Protein AF-A0AAJ2S0R1-F1 (afdb_monomer)

Secondary structure (DSSP, 8-state):
--TTS---S-HHHHHHHHHHHHHHHTT-HHHHHHHHHHHHHHHH-TT---HHHHHHHHHHHHHHHHHHHHHHHHHHHHHHHHT-SS--HHHHHHHHHHHHHHHHTT--HHHHHHHHHHHHHHHHHHHHHHHHHHHHHHHHHHHTTHHHHHHHHHHHHHHHHHHHHHHTTHHHHHHHHHHHHHHTSTTSSTTS-HHHHHHHHHHHHHHHHHHH-HHHHHHHHHHHHHHHHHHHHHHHHHT--HHHHHHHHHHHS---TTTHHHHTTTT--HHHHHHHHHHHHHHHGGGSPTT-EEEEE-HHHHHHHH-PPP--TT-EEEEE-----STT---EEEEEE-SS--HHHHHHHHHHHHHHH-HHHHHHHHHHHHHHHTTPPEEEHHHHH--TTS-TT-EEE-SS-SSGGGGBPPPPBTTB---HHHHHHHHHHTSHHHHHHHHHH-HHHHHHHHHHHT-----

Foldseek 3Di:
DLQPPLPDDDPPVLVVLLVVLVVCCVVPVVVSVVSNVLSSVCSSPVPPPDSVVSVVVVVVVVLVVQLVVLLVVLVVLLVVVLPDQADDPVSLVVSVVSLVVSVVSVHDQVSCLVSNLSSLLRLLVNLCVVQLVVLLVVLCVLCPPCLVLLVVLVVLQVVLLQVCQVVLVHPVSLLVVLVVVCVVVPDPDVPDDPVVVVVSSVVVSLVSSCVPPPSNVVSVVSLLVSLVVLLVLLLVLLVDDLVRLLVLLPVQAPPPPQAVVACVQQVHDPVRVSNLSSSLCSRAVQLADDQEHEYEHAQVVCCVVQVDHDPDPPFWDKDFRDPDQHQQPGNYIYTHHDHHDDSLNVQLSVLLVSLRNRSNLVSNLVSLLCVQQPPFDKDQLCVQVVDPVGDRPFIFTDGLALHSQQRTDDDADSSRDRGSLSSNLSSLSSHSNSSSSCSNSPVSSSSSNSSSSNDGDDD

Solvent-accessible surface area (backbone atoms only — not comparable to full-atom values): 24324 Å² total; per-residue (Å²): 132,85,79,84,76,66,87,80,68,69,70,66,63,56,51,53,36,50,51,52,16,58,68,33,36,84,81,36,55,65,59,15,52,50,41,48,51,50,48,56,49,43,61,70,41,73,87,61,82,49,68,68,56,54,51,51,50,50,52,48,52,51,45,52,51,50,14,54,47,35,44,50,55,32,49,54,56,46,53,65,53,70,77,43,95,70,82,51,75,68,57,51,51,50,49,52,51,37,52,53,52,18,41,77,45,69,32,61,46,75,78,46,42,66,57,51,52,48,53,40,40,52,51,9,47,49,54,38,57,69,34,30,53,60,24,37,56,50,43,48,66,68,30,49,91,46,36,64,52,52,58,46,34,57,55,42,48,51,51,36,39,48,49,47,23,50,75,37,67,28,71,67,34,32,50,49,52,52,53,56,70,46,57,87,54,79,88,64,65,92,81,51,57,66,69,57,51,53,51,52,51,54,47,50,43,50,53,53,19,47,78,71,28,68,69,41,36,56,40,53,55,52,36,35,53,43,4,45,52,50,43,50,49,33,22,55,41,24,67,40,49,73,68,50,4,42,53,47,31,62,70,34,38,57,80,50,86,61,43,71,62,38,31,76,61,21,85,38,55,70,68,54,50,52,51,54,42,20,54,48,27,13,29,46,53,33,31,51,34,87,78,50,36,47,42,57,29,27,58,68,51,47,27,67,75,69,71,50,84,82,87,69,93,72,41,64,47,76,46,68,56,73,92,66,84,46,88,74,67,40,51,36,30,37,40,28,51,40,58,77,60,53,66,38,57,56,33,24,52,46,25,45,46,39,36,57,48,20,56,65,52,26,21,27,51,52,39,50,50,51,64,69,48,58,98,60,71,72,40,40,41,28,72,78,69,66,44,78,86,51,53,86,86,43,32,14,32,80,68,77,51,78,43,58,63,44,38,38,66,70,79,62,56,84,80,45,69,71,55,35,47,53,11,56,50,40,24,24,57,56,41,30,59,46,26,27,49,34,45,54,58,21,41,70,58,44,9,45,48,43,31,43,25,50,41,64,50,77,132

Organism: NCBI:txid272774

Radius of gyration: 30.34 Å; Cα contacts (8 Å, |Δi|>4): 624; chains: 1; bounding box: 80×46×96 Å

pLDDT: mean 77.36, std 13.76, range [29.64, 96.19]

Sequence (459 aa):
MIFERAAGLSNAEGLAAEKRANETAHRNPARARLIRGIANIRAALPDIDSSDYLFTELERIHHMRNSAQAYRDTTGSLEALKGKETISEAELRTGLQDIFRATAMGVDPRQLEKDALTIKSLAGKQMLVERLGKSRETVDALVGDNAERITTLSNQVSRAIDGVKQRYGGNSGASKAFFASLEDAPGTVSRRPQQTINAMYSQWLRDQAYETSTEYRESIEAAERIGLAVIEQAKTASGYSKRDGAILAAKHVGSGKGLRGVTSRANWSAGQYDADMVELMQVVGKTLPKGARIEIGSKADVEKATGYRYSTGRGRSFQTEGREPGIGSVKKTYICLSGSVDKRVLFHEMGHAIESVNPAVNSMVSVWLKARIEGKQPDSLRRLTGIRTYKNREIAVKDGFIDAYVGKVYEPIQGIQCNEVLAMGLERLANPMAAAQLAAQDPDHLALILAALKVEYQP

Nearest PDB structures (foldseek):
  6xns-assembly1_B  TM=2.978E-01  e=9.296E+00  synthetic construct

Mean predicted aligned error: 12.2 Å

Structure (mmCIF, N/CA/C/O backbone):
data_AF-A0AAJ2S0R1-F1
#
_entry.id   AF-A0AAJ2S0R1-F1
#
loop_
_atom_site.group_PDB
_atom_site.id
_atom_site.type_symbol
_atom_site.label_atom_id
_atom_site.label_alt_id
_atom_site.label_comp_id
_atom_site.label_asym_id
_atom_site.label_entity_id
_atom_site.label_seq_id
_atom_site.pdbx_PDB_ins_code
_atom_site.Cartn_x
_atom_site.Cartn_y
_atom_site.Cartn_z
_atom_site.occupancy
_atom_site.B_iso_or_equiv
_atom_site.auth_seq_id
_atom_site.auth_comp_id
_atom_site.auth_asym_id
_atom_site.auth_atom_id
_atom_site.pdbx_PDB_model_num
ATOM 1 N N . MET A 1 1 ? -39.682 -14.416 45.627 1.00 38.22 1 MET A N 1
ATOM 2 C CA . MET A 1 1 ? -39.651 -15.517 46.616 1.00 38.22 1 MET A CA 1
ATOM 3 C C . MET A 1 1 ? -38.502 -15.447 47.631 1.00 38.22 1 MET A C 1
ATOM 5 O O . MET A 1 1 ? -38.643 -16.068 48.667 1.00 38.22 1 MET A O 1
ATOM 9 N N . ILE A 1 2 ? -37.416 -14.679 47.424 1.00 29.64 2 ILE A N 1
ATOM 10 C CA . ILE A 1 2 ? -36.327 -14.529 48.429 1.00 29.64 2 ILE A CA 1
ATOM 11 C C . ILE A 1 2 ? -36.625 -13.442 49.498 1.00 29.64 2 ILE A C 1
ATOM 13 O O . ILE A 1 2 ? -35.947 -13.366 50.514 1.00 29.64 2 ILE A O 1
ATOM 17 N N . PHE A 1 3 ? -37.680 -12.635 49.338 1.00 38.41 3 PHE A N 1
ATOM 18 C CA . PHE A 1 3 ? -37.937 -11.465 50.196 1.00 38.41 3 PHE A CA 1
ATOM 19 C C . PHE A 1 3 ? -38.797 -11.709 51.453 1.00 38.41 3 PHE A C 1
ATOM 21 O O . PHE A 1 3 ? -38.869 -10.825 52.296 1.00 38.41 3 PHE A O 1
ATOM 28 N N . GLU A 1 4 ? -39.413 -12.882 51.634 1.00 41.12 4 GLU A N 1
ATOM 29 C CA . GLU A 1 4 ? -40.365 -13.113 52.745 1.00 41.12 4 GLU A CA 1
ATOM 30 C C . GLU A 1 4 ? -39.762 -13.793 53.988 1.00 41.12 4 GLU A C 1
ATOM 32 O O . GLU A 1 4 ? -40.475 -14.068 54.947 1.00 41.12 4 GLU A O 1
ATOM 37 N N . ARG A 1 5 ? -38.444 -14.040 54.024 1.00 40.00 5 ARG A N 1
ATOM 38 C CA . ARG A 1 5 ? -37.781 -14.731 55.152 1.00 40.00 5 ARG A CA 1
ATOM 39 C C . ARG A 1 5 ? -36.773 -13.899 55.955 1.00 40.00 5 ARG A C 1
ATOM 41 O O . ARG A 1 5 ? -36.044 -14.463 56.759 1.00 40.00 5 ARG A O 1
ATOM 48 N N . ALA A 1 6 ? -36.767 -12.574 55.810 1.00 43.03 6 ALA A N 1
ATOM 49 C CA . ALA A 1 6 ? -35.864 -11.675 56.546 1.00 43.03 6 ALA A CA 1
ATOM 50 C C . ALA A 1 6 ? -36.512 -11.035 57.798 1.00 43.03 6 ALA A C 1
ATOM 52 O O . ALA A 1 6 ? -36.270 -9.870 58.098 1.00 43.03 6 ALA A O 1
ATOM 53 N N . ALA A 1 7 ? -37.368 -11.764 58.524 1.00 42.94 7 ALA A N 1
ATOM 54 C CA . ALA A 1 7 ? -38.154 -11.220 59.642 1.00 42.94 7 ALA A CA 1
ATOM 55 C C . ALA A 1 7 ? -37.506 -11.390 61.035 1.00 42.94 7 ALA A C 1
ATOM 57 O O . ALA A 1 7 ? -38.207 -11.385 62.043 1.00 42.94 7 ALA A O 1
ATOM 58 N N . GLY A 1 8 ? -36.183 -11.546 61.130 1.00 51.59 8 GLY A N 1
ATOM 59 C CA . GLY A 1 8 ? -35.556 -11.798 62.429 1.00 51.59 8 GLY A CA 1
ATOM 60 C C . GLY A 1 8 ? -34.056 -11.562 62.483 1.00 51.59 8 GLY A C 1
ATOM 61 O O . GLY A 1 8 ? -33.310 -12.509 62.691 1.00 51.59 8 GLY A O 1
ATOM 62 N N . LEU A 1 9 ? -33.618 -10.308 62.349 1.00 47.38 9 LEU A N 1
ATOM 63 C CA . LEU A 1 9 ? -32.305 -9.853 62.821 1.00 47.38 9 LEU A CA 1
ATOM 64 C C . LEU A 1 9 ? -32.455 -8.538 63.589 1.00 47.38 9 LEU A C 1
ATOM 66 O O . LEU A 1 9 ? -33.441 -7.821 63.424 1.00 47.38 9 LEU A O 1
ATOM 70 N N . SER A 1 10 ? -31.514 -8.276 64.496 1.00 53.66 10 SER A N 1
ATOM 71 C CA . SER A 1 10 ? -31.624 -7.263 65.549 1.00 53.66 10 SER A CA 1
ATOM 72 C C . SER A 1 10 ? -32.032 -5.881 65.012 1.00 53.66 10 SER A C 1
ATOM 74 O O . SER A 1 10 ? -31.400 -5.304 64.127 1.00 53.66 10 SER A O 1
ATOM 76 N N . ASN A 1 11 ? -33.103 -5.326 65.590 1.00 62.94 11 ASN A N 1
ATOM 77 C CA . ASN A 1 11 ? -33.743 -4.075 65.159 1.00 62.94 11 ASN A CA 1
ATOM 78 C C . ASN A 1 11 ? -32.778 -2.883 64.992 1.00 62.94 11 ASN A C 1
ATOM 80 O O . ASN A 1 11 ? -33.084 -1.955 64.252 1.00 62.94 11 ASN A O 1
ATOM 84 N N . ALA A 1 12 ? -31.628 -2.870 65.669 1.00 70.94 12 ALA A N 1
ATOM 85 C CA . ALA A 1 12 ? -30.756 -1.700 65.733 1.00 70.94 12 ALA A CA 1
ATOM 86 C C . ALA A 1 12 ? -29.973 -1.428 64.434 1.00 70.94 12 ALA A C 1
ATOM 88 O O . ALA A 1 12 ? -29.928 -0.283 63.979 1.00 70.94 12 ALA A O 1
ATOM 89 N N . GLU A 1 13 ? -29.372 -2.448 63.813 1.00 68.06 13 GLU A N 1
ATOM 90 C CA . GLU A 1 13 ? -28.558 -2.244 62.604 1.00 68.06 13 GLU A CA 1
ATOM 91 C C . GLU A 1 13 ? -29.422 -1.965 61.369 1.00 68.06 13 GLU A C 1
ATOM 93 O O . GLU A 1 13 ? -29.094 -1.077 60.577 1.00 68.06 13 GLU A O 1
ATOM 98 N N . GLY A 1 14 ? -30.564 -2.652 61.250 1.00 73.25 14 GLY A N 1
ATOM 99 C CA . GLY A 1 14 ? -31.556 -2.393 60.205 1.00 73.25 14 GLY A CA 1
ATOM 100 C C . GLY A 1 14 ? -32.093 -0.961 60.270 1.00 73.25 14 GLY A C 1
ATOM 101 O O . GLY A 1 14 ? -32.064 -0.249 59.265 1.00 73.25 14 GLY A O 1
ATOM 102 N N . LEU A 1 15 ? -32.474 -0.481 61.464 1.00 79.19 15 LEU A N 1
ATOM 103 C CA . LEU A 1 15 ? -32.895 0.915 61.649 1.00 79.19 15 LEU A CA 1
ATOM 104 C C . LEU A 1 15 ? -31.780 1.913 61.309 1.00 79.19 15 LEU A C 1
ATOM 106 O O . LEU A 1 15 ? -32.051 2.954 60.709 1.00 79.19 15 LEU A O 1
ATOM 110 N N . ALA A 1 16 ? -30.530 1.622 61.681 1.00 83.81 16 ALA A N 1
ATOM 111 C CA . ALA A 1 16 ? -29.404 2.507 61.398 1.00 83.81 16 ALA A CA 1
ATOM 112 C C . ALA A 1 16 ? -29.107 2.612 59.892 1.00 83.81 16 ALA A C 1
ATOM 114 O O . ALA A 1 16 ? -28.756 3.694 59.407 1.00 83.81 16 ALA A O 1
ATOM 115 N N . ALA A 1 17 ? -29.254 1.515 59.145 1.00 78.38 17 ALA A N 1
ATOM 116 C CA . ALA A 1 17 ? -29.120 1.511 57.693 1.00 78.38 17 ALA A CA 1
ATOM 117 C C . ALA A 1 17 ? -30.298 2.220 57.002 1.00 78.38 17 ALA A C 1
ATOM 119 O O . ALA A 1 17 ? -30.068 3.035 56.107 1.00 78.38 17 ALA A O 1
ATOM 120 N N . GLU A 1 18 ? -31.535 1.994 57.456 1.00 82.25 18 GLU A N 1
ATOM 121 C CA . GLU A 1 18 ? -32.739 2.671 56.946 1.00 82.25 18 GLU A CA 1
ATOM 122 C C . GLU A 1 18 ? -32.641 4.191 57.152 1.00 82.25 18 GLU A C 1
ATOM 124 O O . GLU A 1 18 ? -32.884 4.978 56.233 1.00 82.25 18 GLU A O 1
ATOM 129 N N . LYS A 1 19 ? -32.184 4.620 58.336 1.00 88.31 19 LYS A N 1
ATOM 130 C CA . LYS A 1 19 ? -31.936 6.030 58.651 1.00 88.31 19 LYS A CA 1
ATOM 131 C C . LYS A 1 19 ? -30.886 6.641 57.718 1.00 88.31 19 LYS A C 1
ATOM 133 O O . LYS A 1 19 ? -31.163 7.660 57.088 1.00 88.31 19 LYS A O 1
ATOM 138 N N . ARG A 1 20 ? -29.725 5.989 57.548 1.00 84.31 20 ARG A N 1
ATOM 139 C CA . ARG A 1 20 ? -28.679 6.440 56.607 1.00 84.31 20 ARG A CA 1
ATOM 140 C C . ARG A 1 20 ? -29.184 6.503 55.166 1.00 84.31 20 ARG A C 1
ATOM 142 O O . ARG A 1 20 ? -28.833 7.427 54.431 1.00 84.31 20 ARG A O 1
ATOM 149 N N . ALA A 1 21 ? -30.006 5.543 54.747 1.00 83.94 21 ALA A N 1
ATOM 150 C CA . ALA A 1 21 ? -30.601 5.543 53.418 1.00 83.94 21 ALA A CA 1
ATOM 151 C C . ALA A 1 21 ? -31.559 6.725 53.224 1.00 83.94 21 ALA A C 1
ATOM 153 O O . ALA A 1 21 ? -31.496 7.380 52.187 1.00 83.94 21 ALA A O 1
ATOM 154 N N . ASN A 1 22 ? -32.405 7.031 54.209 1.00 87.88 22 ASN A N 1
ATOM 155 C CA . ASN A 1 22 ? -33.332 8.164 54.152 1.00 87.88 22 ASN A CA 1
ATOM 156 C C . ASN A 1 22 ? -32.592 9.511 54.125 1.00 87.88 22 ASN A C 1
ATOM 158 O O . ASN A 1 22 ? -32.895 10.354 53.284 1.00 87.88 22 ASN A O 1
ATOM 162 N N . GLU A 1 23 ? -31.551 9.678 54.943 1.00 90.88 23 GLU A N 1
ATOM 163 C CA . GLU A 1 23 ? -30.690 10.873 54.918 1.00 90.88 23 GLU A CA 1
ATOM 164 C C . GLU A 1 23 ? -29.969 11.037 53.567 1.00 90.88 23 GLU A C 1
ATOM 166 O O . GLU A 1 23 ? -29.837 12.144 53.039 1.00 90.88 23 GLU A O 1
ATOM 171 N N . THR A 1 24 ? -29.538 9.923 52.967 1.00 88.50 24 THR A N 1
ATOM 172 C CA . THR A 1 24 ? -28.848 9.921 51.669 1.00 88.50 24 THR A CA 1
ATOM 173 C C . THR A 1 24 ? -29.810 10.132 50.496 1.00 88.50 24 THR A C 1
ATOM 175 O O . THR A 1 24 ? -29.395 10.665 49.467 1.00 88.50 24 THR A O 1
ATOM 178 N N . ALA A 1 25 ? -31.089 9.761 50.623 1.00 86.62 25 ALA A N 1
ATOM 179 C CA . ALA A 1 25 ? -32.055 9.752 49.521 1.00 86.62 25 ALA A CA 1
ATOM 180 C C . ALA A 1 25 ? -32.263 11.131 48.885 1.00 86.62 25 ALA A C 1
ATOM 182 O O . ALA A 1 25 ? -32.382 11.220 47.666 1.00 86.62 25 ALA A O 1
ATOM 183 N N . HIS A 1 26 ? -32.226 12.200 49.684 1.00 83.94 26 HIS A N 1
ATOM 184 C CA . HIS A 1 26 ? -32.381 13.572 49.191 1.00 83.94 26 HIS A CA 1
ATOM 185 C C . HIS A 1 26 ? -31.185 14.065 48.367 1.00 83.94 26 HIS A C 1
ATOM 187 O O . HIS A 1 26 ? -31.339 14.953 47.536 1.00 83.94 26 HIS A O 1
ATOM 193 N N . ARG A 1 27 ? -29.991 13.499 48.590 1.00 86.12 27 ARG A N 1
ATOM 194 C CA . ARG A 1 27 ? -28.750 13.909 47.910 1.00 86.12 27 ARG A CA 1
ATOM 195 C C . ARG A 1 27 ? -28.361 12.957 46.783 1.00 86.12 27 ARG A C 1
ATOM 197 O O . ARG A 1 27 ? -27.819 13.386 45.772 1.00 86.12 27 ARG A O 1
ATOM 204 N N . ASN A 1 28 ? -28.597 11.658 46.967 1.00 82.62 28 ASN A N 1
ATOM 205 C CA . ASN A 1 28 ? -28.255 10.613 46.010 1.00 82.62 28 ASN A CA 1
ATOM 206 C C . ASN A 1 28 ? -29.209 9.402 46.158 1.00 82.62 28 ASN A C 1
ATOM 208 O O . ASN A 1 28 ? -28.919 8.456 46.902 1.00 82.62 28 ASN A O 1
ATOM 212 N N . PRO A 1 29 ? -30.340 9.396 45.426 1.00 78.75 29 PRO A N 1
ATOM 213 C CA . PRO A 1 29 ? -31.348 8.334 45.495 1.00 78.75 29 PRO A CA 1
ATOM 214 C C . PRO A 1 29 ? -30.819 6.944 45.108 1.00 78.75 29 PRO A C 1
ATOM 216 O O . PRO A 1 29 ? -31.339 5.924 45.562 1.00 78.75 29 PRO A O 1
ATOM 219 N N . ALA A 1 30 ? -29.792 6.874 44.254 1.00 68.50 30 ALA A N 1
ATOM 220 C CA . ALA A 1 30 ? -29.164 5.611 43.867 1.00 68.50 30 ALA A CA 1
ATOM 221 C C . ALA A 1 30 ? -28.371 5.009 45.036 1.00 68.50 30 ALA A C 1
ATOM 223 O O . ALA A 1 30 ? -28.566 3.843 45.377 1.00 68.50 30 ALA A O 1
ATOM 224 N N . ARG A 1 31 ? -27.565 5.830 45.721 1.00 74.06 31 ARG A N 1
ATOM 225 C CA . ARG A 1 31 ? -26.810 5.412 46.910 1.00 74.06 31 ARG A CA 1
ATOM 226 C C . ARG A 1 31 ? -27.733 4.992 48.056 1.00 74.06 31 ARG A C 1
ATOM 228 O O . ARG A 1 31 ? -27.459 4.001 48.721 1.00 74.06 31 ARG A O 1
ATOM 235 N N . ALA A 1 32 ? -28.859 5.680 48.244 1.00 76.38 32 ALA A N 1
ATOM 236 C CA . ALA A 1 32 ? -29.869 5.295 49.230 1.00 76.38 32 ALA A CA 1
ATOM 237 C C . ALA A 1 32 ? -30.479 3.907 48.964 1.00 76.38 32 ALA A C 1
ATOM 239 O O . ALA A 1 32 ? -30.644 3.120 49.895 1.00 76.38 32 ALA A O 1
ATOM 240 N N . ARG A 1 33 ? -30.781 3.581 47.698 1.00 76.50 33 ARG A N 1
ATOM 241 C CA . ARG A 1 33 ? -31.260 2.242 47.308 1.00 76.50 33 ARG A CA 1
ATOM 242 C C . ARG A 1 33 ? -30.205 1.162 47.544 1.00 76.50 33 ARG A C 1
ATOM 244 O O . ARG A 1 33 ? -30.553 0.077 47.997 1.00 76.50 33 ARG A O 1
ATOM 251 N N . LEU A 1 34 ? -28.932 1.478 47.302 1.00 72.62 34 LEU A N 1
ATOM 252 C CA . LEU A 1 34 ? -27.816 0.566 47.556 1.00 72.62 34 LEU A CA 1
ATOM 253 C C . LEU A 1 34 ? -27.662 0.257 49.055 1.00 72.62 34 LEU A C 1
ATOM 255 O O . LEU A 1 34 ? -27.560 -0.907 49.424 1.00 72.62 34 LEU A O 1
ATOM 259 N N . ILE A 1 35 ? -27.735 1.281 49.918 1.00 76.12 35 ILE A N 1
ATOM 260 C CA . ILE A 1 35 ? -27.671 1.121 51.383 1.00 76.12 35 ILE A CA 1
ATOM 261 C C . ILE A 1 35 ? -28.775 0.174 51.879 1.00 76.12 35 ILE A C 1
ATOM 263 O O . ILE A 1 35 ? -28.488 -0.740 52.650 1.00 76.12 35 ILE A O 1
ATOM 267 N N . ARG A 1 36 ? -30.018 0.339 51.398 1.00 80.75 36 ARG A N 1
ATOM 268 C CA . ARG A 1 36 ? -31.126 -0.571 51.752 1.00 80.75 36 ARG A CA 1
ATOM 269 C C . ARG A 1 36 ? -30.906 -1.984 51.216 1.00 80.75 36 ARG A C 1
ATOM 271 O O . ARG A 1 36 ? -31.151 -2.953 51.924 1.00 80.75 36 ARG A O 1
ATOM 278 N N . GLY A 1 37 ? -30.415 -2.112 49.983 1.00 74.62 37 GLY A N 1
ATOM 279 C CA . GLY A 1 37 ? -30.083 -3.408 49.389 1.00 74.62 37 GLY A CA 1
ATOM 280 C C . GLY A 1 37 ? -29.043 -4.183 50.204 1.00 74.62 37 GLY A C 1
ATOM 281 O O . GLY A 1 37 ? -29.238 -5.365 50.467 1.00 74.62 37 GLY A O 1
ATOM 282 N N . ILE A 1 38 ? -27.987 -3.507 50.664 1.00 69.44 38 ILE A N 1
ATOM 283 C CA . ILE A 1 38 ? -26.924 -4.101 51.491 1.00 69.44 38 ILE A CA 1
ATOM 284 C C . ILE A 1 38 ? -27.454 -4.535 52.848 1.00 69.44 38 ILE A C 1
ATOM 286 O O . ILE A 1 38 ? -27.159 -5.646 53.280 1.00 69.44 38 ILE A O 1
ATOM 290 N N . ALA A 1 39 ? -28.261 -3.694 53.497 1.00 75.56 39 ALA A N 1
ATOM 291 C CA . ALA A 1 39 ? -28.885 -4.037 54.770 1.00 75.56 39 ALA A CA 1
ATOM 292 C C . ALA A 1 39 ? -29.751 -5.301 54.647 1.00 75.56 39 ALA A C 1
ATOM 294 O O . ALA A 1 39 ? -29.637 -6.206 55.469 1.00 75.56 39 ALA A O 1
ATOM 295 N N . ASN A 1 40 ? -30.535 -5.406 53.570 1.00 73.56 40 ASN A N 1
ATOM 296 C CA . ASN A 1 40 ? -31.363 -6.580 53.297 1.00 73.56 40 ASN A CA 1
ATOM 297 C C . ASN A 1 40 ? -30.533 -7.838 52.981 1.00 73.56 40 ASN A C 1
ATOM 299 O O . ASN A 1 40 ? -30.900 -8.927 53.412 1.00 73.56 40 ASN A O 1
ATOM 303 N N . ILE A 1 41 ? -29.415 -7.712 52.253 1.00 67.69 41 ILE A N 1
ATOM 304 C CA . ILE A 1 41 ? -28.524 -8.847 51.949 1.00 67.69 41 ILE A CA 1
ATOM 305 C C . ILE A 1 41 ? -27.797 -9.327 53.203 1.00 67.69 41 ILE A C 1
ATOM 307 O O . ILE A 1 41 ? -27.769 -10.526 53.457 1.00 67.69 41 ILE A O 1
ATOM 311 N N . ARG A 1 42 ? -27.258 -8.410 54.014 1.00 67.44 42 ARG A N 1
ATOM 312 C CA . ARG A 1 42 ? -26.622 -8.745 55.296 1.00 67.44 42 ARG A CA 1
ATOM 313 C C . ARG A 1 42 ? -27.619 -9.413 56.238 1.00 67.44 42 ARG A C 1
ATOM 315 O O . ARG A 1 42 ? -27.271 -10.365 56.924 1.00 67.44 42 ARG A O 1
ATOM 322 N N . ALA A 1 43 ? -28.878 -8.971 56.197 1.00 69.44 43 ALA A N 1
ATOM 323 C CA . ALA A 1 43 ? -29.941 -9.609 56.953 1.00 69.44 43 ALA A CA 1
ATOM 324 C C . ALA A 1 43 ? -30.278 -11.034 56.460 1.00 69.44 43 ALA A C 1
ATOM 326 O O . ALA A 1 43 ? -30.743 -11.877 57.221 1.00 69.44 43 ALA A O 1
ATOM 327 N N . ALA A 1 44 ? -30.052 -11.322 55.181 1.00 67.12 44 ALA A N 1
ATOM 328 C CA . ALA A 1 44 ? -30.262 -12.651 54.616 1.00 67.12 44 ALA A CA 1
ATOM 329 C C . ALA A 1 44 ? -29.034 -13.573 54.757 1.00 67.12 44 ALA A C 1
ATOM 331 O O . ALA A 1 44 ? -29.185 -14.789 54.660 1.00 67.12 44 ALA A O 1
ATOM 332 N N . LEU A 1 45 ? -27.837 -13.010 54.963 1.00 72.44 45 LEU A N 1
ATOM 333 C CA . LEU A 1 45 ? -26.546 -13.709 55.005 1.00 72.44 45 LEU A CA 1
ATOM 334 C C . LEU A 1 45 ? -25.704 -13.206 56.197 1.00 72.44 45 LEU A C 1
ATOM 336 O O . LEU A 1 45 ? -24.724 -12.483 55.991 1.00 72.44 45 LEU A O 1
ATOM 340 N N . PRO A 1 46 ? -26.081 -13.559 57.441 1.00 68.75 46 PRO A N 1
ATOM 341 C CA . PRO A 1 46 ? -25.469 -13.010 58.654 1.00 68.75 46 PRO A CA 1
ATOM 342 C C . PRO A 1 46 ? -23.979 -13.352 58.809 1.00 68.75 46 PRO A C 1
ATOM 344 O O . PRO A 1 46 ? -23.263 -12.624 59.487 1.00 68.75 46 PRO A O 1
ATOM 347 N N . ASP A 1 47 ? -23.497 -14.403 58.142 1.00 71.25 47 ASP A N 1
ATOM 348 C CA . ASP A 1 47 ? -22.109 -14.875 58.244 1.00 71.25 47 ASP A CA 1
ATOM 349 C C . ASP A 1 47 ? -21.109 -14.062 57.390 1.00 71.25 47 ASP A C 1
ATOM 351 O O . ASP A 1 47 ? -19.904 -14.318 57.420 1.00 71.25 47 ASP A O 1
ATOM 355 N N . ILE A 1 48 ? -21.576 -13.079 56.607 1.00 66.88 48 ILE A N 1
ATOM 356 C CA . ILE A 1 48 ? -20.714 -12.196 55.807 1.00 66.88 48 ILE A CA 1
ATOM 357 C C . ILE A 1 48 ? -20.437 -10.916 56.604 1.00 66.88 48 ILE A C 1
ATOM 359 O O . ILE A 1 48 ? -21.180 -9.935 56.543 1.00 66.88 48 ILE A O 1
ATOM 363 N N . ASP A 1 49 ? -19.336 -10.928 57.353 1.00 65.19 49 ASP A N 1
ATOM 364 C CA . ASP A 1 49 ? -19.049 -9.898 58.361 1.00 65.19 49 ASP A CA 1
ATOM 365 C C . ASP A 1 49 ? -18.501 -8.572 57.786 1.00 65.19 49 ASP A C 1
ATOM 367 O O . ASP A 1 49 ? -18.471 -7.540 58.457 1.00 65.19 49 ASP A O 1
ATOM 371 N N . SER A 1 50 ? -18.102 -8.554 56.508 1.00 73.44 50 SER A N 1
ATOM 372 C CA . SER A 1 50 ? -17.524 -7.369 55.863 1.00 73.44 50 SER A CA 1
ATOM 373 C C . SER A 1 50 ? -18.538 -6.645 54.976 1.00 73.44 50 SER A C 1
ATOM 375 O O . SER A 1 50 ? -18.890 -7.101 53.886 1.00 73.44 50 SER A O 1
ATOM 377 N N . SER A 1 51 ? -18.968 -5.458 55.416 1.00 63.12 51 SER A N 1
ATOM 378 C CA . SER A 1 51 ? -19.760 -4.545 54.578 1.00 63.12 51 SER A CA 1
ATOM 379 C C . SER A 1 51 ? -19.007 -4.157 53.302 1.00 63.12 51 SER A C 1
ATOM 381 O O . SER A 1 51 ? -19.628 -4.056 52.248 1.00 63.12 51 SER A O 1
ATOM 383 N N . ASP A 1 52 ? -17.681 -4.017 53.365 1.00 67.88 52 ASP A N 1
ATOM 384 C CA . ASP A 1 52 ? -16.849 -3.691 52.201 1.00 67.88 52 ASP A CA 1
ATOM 385 C C . ASP A 1 52 ? -16.876 -4.807 51.151 1.00 67.88 52 ASP A C 1
ATOM 387 O O . ASP A 1 52 ? -16.941 -4.530 49.953 1.00 67.88 52 ASP A O 1
ATOM 391 N N . TYR A 1 53 ? -16.910 -6.072 51.584 1.00 71.00 53 TYR A N 1
ATOM 392 C CA . TYR A 1 53 ? -17.079 -7.211 50.682 1.00 71.00 53 TYR A CA 1
ATOM 393 C C . TYR A 1 53 ? -18.446 -7.179 49.984 1.00 71.00 53 TYR A C 1
ATOM 395 O O . TYR A 1 53 ? -18.517 -7.335 48.767 1.00 71.00 53 TYR A O 1
ATOM 403 N N . LEU A 1 54 ? -19.528 -6.904 50.723 1.00 72.19 54 LEU A N 1
ATOM 404 C CA . LEU A 1 54 ? -20.875 -6.789 50.147 1.00 72.19 54 LEU A CA 1
ATOM 405 C C . LEU A 1 54 ? -21.003 -5.603 49.179 1.00 72.19 54 LEU A C 1
ATOM 407 O O . LEU A 1 54 ? -21.632 -5.742 48.131 1.00 72.19 54 LEU A O 1
ATOM 411 N N . PHE A 1 55 ? -20.401 -4.452 49.499 1.00 72.56 55 PHE A N 1
ATOM 412 C CA . PHE A 1 55 ? -20.324 -3.310 48.583 1.00 72.56 55 PHE A CA 1
ATOM 413 C C . PHE A 1 55 ? -19.560 -3.680 47.309 1.00 72.56 55 PHE A C 1
ATOM 415 O O . PHE A 1 55 ? -20.081 -3.469 46.216 1.00 72.56 55 PHE A O 1
ATOM 422 N N . THR A 1 56 ? -18.383 -4.295 47.448 1.00 70.56 56 THR A N 1
ATOM 423 C CA . THR A 1 56 ? -17.558 -4.741 46.315 1.00 70.56 56 THR A CA 1
ATOM 424 C C . THR A 1 56 ? -18.323 -5.722 45.426 1.00 70.56 56 THR A C 1
ATOM 426 O O . THR A 1 56 ? -18.333 -5.578 44.204 1.00 70.56 56 THR A O 1
ATOM 429 N N . GLU A 1 57 ? -19.024 -6.695 46.015 1.00 73.19 57 GLU A N 1
ATOM 430 C CA . GLU A 1 57 ? -19.764 -7.697 45.245 1.00 73.19 57 GLU A CA 1
ATOM 431 C C . GLU A 1 57 ? -21.022 -7.112 44.588 1.00 73.19 57 GLU A C 1
ATOM 433 O O . GLU A 1 57 ? -21.356 -7.472 43.461 1.00 73.19 57 GLU A O 1
ATOM 438 N N . LEU A 1 58 ? -21.700 -6.149 45.221 1.00 75.50 58 LEU A N 1
ATOM 439 C CA . LEU A 1 58 ? -22.813 -5.434 44.591 1.00 75.50 58 LEU A CA 1
ATOM 440 C C . LEU A 1 58 ? -22.367 -4.511 43.465 1.00 75.50 58 LEU A C 1
ATOM 442 O O . LEU A 1 58 ? -23.053 -4.439 42.446 1.00 75.50 58 LEU A O 1
ATOM 446 N N . GLU A 1 59 ? -21.237 -3.823 43.619 1.00 74.06 59 GLU A N 1
ATOM 447 C CA . GLU A 1 59 ? -20.622 -3.066 42.530 1.00 74.06 59 GLU A CA 1
ATOM 448 C C . GLU A 1 59 ? -20.248 -4.001 41.379 1.00 74.06 59 GLU A C 1
ATOM 450 O O . GLU A 1 59 ? -20.556 -3.694 40.226 1.00 74.06 59 GLU A O 1
ATOM 455 N N . ARG A 1 60 ? -19.708 -5.191 41.681 1.00 71.19 60 ARG A N 1
ATOM 456 C CA . ARG A 1 60 ? -19.422 -6.234 40.688 1.00 71.19 60 ARG A CA 1
ATOM 457 C C . ARG A 1 60 ? -20.686 -6.706 39.968 1.00 71.19 60 ARG A C 1
ATOM 459 O O . ARG A 1 60 ? -20.706 -6.724 38.741 1.00 71.19 60 ARG A O 1
ATOM 466 N N . ILE A 1 61 ? -21.760 -7.028 40.693 1.00 71.62 61 ILE A N 1
ATOM 467 C CA . ILE A 1 61 ? -23.050 -7.448 40.115 1.00 71.62 61 ILE A CA 1
ATOM 468 C C . ILE A 1 61 ? -23.672 -6.322 39.281 1.00 71.62 61 ILE A C 1
ATOM 470 O O . ILE A 1 61 ? -24.197 -6.571 38.193 1.00 71.62 61 ILE A O 1
ATOM 474 N N . HIS A 1 62 ? -23.621 -5.079 39.765 1.00 76.56 62 HIS A N 1
ATOM 475 C CA . HIS A 1 62 ? -24.115 -3.918 39.031 1.00 76.56 62 HIS A CA 1
ATOM 476 C C . HIS A 1 62 ? -23.329 -3.711 37.735 1.00 76.56 62 HIS A C 1
ATOM 478 O O . HIS A 1 62 ? -23.934 -3.532 36.678 1.00 76.56 62 HIS A O 1
ATOM 484 N N . HIS A 1 63 ? -21.999 -3.813 37.801 1.00 73.00 63 HIS A N 1
ATOM 485 C CA . HIS A 1 63 ? -21.131 -3.755 36.635 1.00 73.00 63 HIS A CA 1
ATOM 486 C C . HIS A 1 63 ? -21.472 -4.875 35.646 1.00 73.00 63 HIS A C 1
ATOM 488 O O . HIS A 1 63 ? -21.814 -4.571 34.510 1.00 73.00 63 HIS A O 1
ATOM 494 N N . MET A 1 64 ? -21.543 -6.136 36.092 1.00 70.62 64 MET A N 1
ATOM 495 C CA . MET A 1 64 ? -21.931 -7.281 35.255 1.00 70.62 64 MET A CA 1
ATOM 496 C C . MET A 1 64 ? -23.300 -7.095 34.588 1.00 70.62 64 MET A C 1
ATOM 498 O O . MET A 1 64 ? -23.462 -7.415 33.411 1.00 70.62 64 MET A O 1
ATOM 502 N N . ARG A 1 65 ? -24.294 -6.560 35.310 1.00 79.88 65 ARG A N 1
ATOM 503 C CA . ARG A 1 65 ? -25.623 -6.271 34.751 1.00 79.88 65 ARG A CA 1
ATOM 504 C C . ARG A 1 65 ? -25.555 -5.192 33.672 1.00 79.88 65 ARG A C 1
ATOM 506 O O . ARG A 1 65 ? -26.203 -5.342 32.638 1.00 79.88 65 ARG A O 1
ATOM 513 N N . ASN A 1 66 ? -24.795 -4.126 33.909 1.00 80.06 66 ASN A N 1
ATOM 514 C CA . ASN A 1 66 ? -24.621 -3.045 32.943 1.00 80.06 66 ASN A CA 1
ATOM 515 C C . ASN A 1 66 ? -23.855 -3.529 31.705 1.00 80.06 66 ASN A C 1
ATOM 517 O O . ASN A 1 66 ? -24.288 -3.234 30.595 1.00 80.06 66 ASN A O 1
ATOM 521 N N . SER A 1 67 ? -22.795 -4.327 31.871 1.00 74.25 67 SER A N 1
ATOM 522 C CA . SER A 1 67 ? -22.071 -4.959 30.761 1.00 74.25 67 SER A CA 1
ATOM 523 C C . SER A 1 67 ? -22.991 -5.885 29.961 1.00 74.25 67 SER A C 1
ATOM 525 O O . SER A 1 67 ? -23.045 -5.793 28.741 1.00 74.25 67 SER A O 1
ATOM 527 N N . ALA A 1 68 ? -23.785 -6.730 30.627 1.00 76.75 68 ALA A N 1
ATOM 528 C CA . ALA A 1 68 ? -24.729 -7.625 29.955 1.00 76.75 68 ALA A CA 1
ATOM 529 C C . ALA A 1 68 ? -25.818 -6.862 29.184 1.00 76.75 68 ALA A C 1
ATOM 531 O O . ALA A 1 68 ? -26.211 -7.279 28.095 1.00 76.75 68 ALA A O 1
ATOM 532 N N . GLN A 1 69 ? -26.307 -5.742 29.726 1.00 84.44 69 GLN A N 1
ATOM 533 C CA . GLN A 1 69 ? -27.258 -4.889 29.018 1.00 84.44 69 GLN A CA 1
ATOM 534 C C . GLN A 1 69 ? -26.607 -4.219 27.806 1.00 84.44 69 GLN A C 1
ATOM 536 O O . GLN A 1 69 ? -27.156 -4.311 26.715 1.00 84.44 69 GLN A O 1
ATOM 541 N N . ALA A 1 70 ? -25.415 -3.643 27.973 1.00 80.81 70 ALA A N 1
ATOM 542 C CA . ALA A 1 70 ? -24.669 -3.023 26.884 1.00 80.81 70 ALA A CA 1
ATOM 543 C C . ALA A 1 70 ? -24.359 -4.019 25.756 1.00 80.81 70 ALA A C 1
ATOM 545 O O . ALA A 1 70 ? -24.493 -3.678 24.583 1.00 80.81 70 ALA A O 1
ATOM 546 N N . TYR A 1 71 ? -24.009 -5.262 26.103 1.00 83.94 71 TYR A N 1
ATOM 547 C CA . TYR A 1 71 ? -23.828 -6.345 25.139 1.00 83.94 71 TYR A CA 1
ATOM 548 C C . TYR A 1 71 ? -25.122 -6.651 24.379 1.00 83.94 71 TYR A C 1
ATOM 550 O O . TYR A 1 71 ? -25.088 -6.744 23.156 1.00 83.94 71 TYR A O 1
ATOM 558 N N . ARG A 1 72 ? -26.266 -6.772 25.069 1.00 85.19 72 ARG A N 1
ATOM 559 C CA . ARG A 1 72 ? -27.567 -7.026 24.422 1.00 85.19 72 ARG A CA 1
ATOM 560 C C . ARG A 1 72 ? -27.989 -5.896 23.494 1.00 85.19 72 ARG A C 1
ATOM 562 O O . ARG A 1 72 ? -28.381 -6.179 22.368 1.00 85.19 72 ARG A O 1
ATOM 569 N N . ASP A 1 73 ? -27.893 -4.654 23.958 1.00 85.94 73 ASP A N 1
ATOM 570 C CA . ASP A 1 73 ? -28.269 -3.476 23.173 1.00 85.94 73 ASP A CA 1
ATOM 571 C C . ASP A 1 73 ? -27.398 -3.384 21.918 1.00 85.94 73 ASP A C 1
ATOM 573 O O . ASP A 1 73 ? -27.915 -3.266 20.810 1.00 85.94 73 ASP A O 1
ATOM 577 N N . THR A 1 74 ? -26.084 -3.560 22.088 1.00 84.88 74 THR A N 1
ATOM 578 C CA . THR A 1 74 ? -25.133 -3.586 20.973 1.00 84.88 74 THR A CA 1
ATOM 579 C C . THR A 1 74 ? -25.475 -4.715 20.017 1.00 84.88 74 THR A C 1
ATOM 581 O O . THR A 1 74 ? -25.729 -4.448 18.853 1.00 84.88 74 THR A O 1
ATOM 584 N N . THR A 1 75 ? -25.586 -5.958 20.489 1.00 83.94 75 THR A N 1
ATOM 585 C CA . THR A 1 75 ? -25.913 -7.116 19.637 1.00 83.94 75 THR A CA 1
ATOM 586 C C . THR A 1 75 ? -27.218 -6.895 18.867 1.00 83.94 75 THR A C 1
ATOM 588 O O . THR A 1 75 ? -27.269 -7.182 17.678 1.00 83.94 75 THR A O 1
ATOM 591 N N . GLY A 1 76 ? -28.248 -6.320 19.497 1.00 86.94 76 GLY A N 1
ATOM 592 C CA . GLY A 1 76 ? -29.501 -5.961 18.830 1.00 86.94 76 GLY A CA 1
ATOM 593 C C . GLY A 1 76 ? -29.309 -4.950 17.695 1.00 86.94 76 GLY A C 1
ATOM 594 O O . GLY A 1 76 ? -29.790 -5.185 16.585 1.00 86.94 76 GLY A O 1
ATOM 595 N N . SER A 1 77 ? -28.557 -3.870 17.940 1.00 84.62 77 SER A N 1
ATOM 596 C CA . SER A 1 77 ? -28.162 -2.914 16.895 1.00 84.62 77 SER A CA 1
ATOM 597 C C . SER A 1 77 ? -27.379 -3.599 15.770 1.00 84.62 77 SER A C 1
ATOM 599 O O . SER A 1 77 ? -27.660 -3.369 14.595 1.00 84.62 77 SER A O 1
ATOM 601 N N . LEU A 1 78 ? -26.410 -4.462 16.102 1.00 83.38 78 LEU A N 1
ATOM 602 C CA . LEU A 1 78 ? -25.551 -5.116 15.111 1.00 83.38 78 LEU A CA 1
ATOM 603 C C . LEU A 1 78 ? -26.320 -6.148 14.270 1.00 83.38 78 LEU A C 1
ATOM 605 O O . LEU A 1 78 ? -26.109 -6.213 13.062 1.00 83.38 78 LEU A O 1
ATOM 609 N N . GLU A 1 79 ? -27.242 -6.917 14.855 1.00 85.88 79 GLU A N 1
ATOM 610 C CA . GLU A 1 79 ? -28.113 -7.845 14.116 1.00 85.88 79 GLU A CA 1
ATOM 611 C C . GLU A 1 79 ? -29.002 -7.115 13.102 1.00 85.88 79 GLU A C 1
ATOM 613 O O . GLU A 1 79 ? -29.152 -7.571 11.966 1.00 85.88 79 GLU A O 1
ATOM 618 N N . ALA A 1 80 ? -29.514 -5.929 13.453 1.00 87.38 80 ALA A N 1
ATOM 619 C CA . ALA A 1 80 ? -30.277 -5.102 12.519 1.00 87.38 80 ALA A CA 1
ATOM 620 C C . ALA A 1 80 ? -29.443 -4.648 11.304 1.00 87.38 80 ALA A C 1
ATOM 622 O O . ALA A 1 80 ? -29.994 -4.446 10.221 1.00 87.38 80 ALA A O 1
ATOM 623 N N . LEU A 1 81 ? -28.121 -4.510 11.462 1.00 83.94 81 LEU A N 1
ATOM 624 C CA . LEU A 1 81 ? -27.199 -4.186 10.369 1.00 83.94 81 LEU A CA 1
ATOM 625 C C . LEU A 1 81 ? -26.845 -5.411 9.519 1.00 83.94 81 LEU A C 1
ATOM 627 O O . LEU A 1 81 ? -26.734 -5.292 8.301 1.00 83.94 81 LEU A O 1
ATOM 631 N N . LYS A 1 82 ? -26.700 -6.593 10.132 1.00 82.31 82 LYS A N 1
ATOM 632 C CA . LYS A 1 82 ? -26.349 -7.841 9.426 1.00 82.31 82 LYS A CA 1
ATOM 633 C C . LYS A 1 82 ? -27.384 -8.262 8.384 1.00 82.31 82 LYS A C 1
ATOM 635 O O . LYS A 1 82 ? -27.018 -8.891 7.396 1.00 82.31 82 LYS A O 1
ATOM 640 N N . GLY A 1 83 ? -28.655 -7.927 8.604 1.00 81.75 83 GLY A N 1
ATOM 641 C CA . GLY A 1 83 ? -29.743 -8.230 7.672 1.00 81.75 83 GLY A CA 1
ATOM 642 C C . GLY A 1 83 ? -29.786 -7.339 6.427 1.00 81.75 83 GLY A C 1
ATOM 643 O O . GLY A 1 83 ? -30.617 -7.577 5.553 1.00 81.75 83 GLY A O 1
ATOM 644 N N . LYS A 1 84 ? -28.937 -6.307 6.337 1.00 82.06 84 LYS A N 1
ATOM 645 C CA . LYS A 1 84 ? -28.960 -5.350 5.228 1.00 82.06 84 LYS A CA 1
ATOM 646 C C . LYS A 1 84 ? -27.966 -5.724 4.134 1.00 82.06 84 LYS A C 1
ATOM 648 O O . LYS A 1 84 ? -26.825 -6.085 4.409 1.00 82.06 84 LYS A O 1
ATOM 653 N N . GLU A 1 85 ? -28.397 -5.580 2.883 1.00 77.56 85 GLU A N 1
ATOM 654 C CA . GLU A 1 85 ? -27.528 -5.729 1.709 1.00 77.56 85 GLU A CA 1
ATOM 655 C C . GLU A 1 85 ? -26.540 -4.556 1.591 1.00 77.56 85 GLU A C 1
ATOM 657 O O . GLU A 1 85 ? -25.366 -4.748 1.271 1.00 77.56 85 GLU A O 1
ATOM 662 N N . THR A 1 86 ? -27.002 -3.350 1.932 1.00 70.94 86 THR A N 1
ATOM 663 C CA . THR A 1 86 ? -26.202 -2.127 2.033 1.00 70.94 86 THR A CA 1
ATOM 664 C C . THR A 1 86 ? -26.467 -1.441 3.371 1.00 70.94 86 THR A C 1
ATOM 666 O O . THR A 1 86 ? -27.579 -1.461 3.895 1.00 70.94 86 THR A O 1
ATOM 669 N N . ILE A 1 87 ? -25.429 -0.846 3.952 1.00 76.00 87 ILE A N 1
ATOM 670 C CA . ILE A 1 87 ? -25.530 -0.038 5.172 1.00 76.00 87 ILE A CA 1
ATOM 671 C C . ILE A 1 87 ? -25.335 1.427 4.747 1.00 76.00 87 ILE A C 1
ATOM 673 O O . ILE A 1 87 ? -24.864 1.686 3.653 1.00 76.00 87 ILE A O 1
ATOM 677 N N . SER A 1 88 ? -25.742 2.426 5.514 1.00 76.25 88 SER A N 1
ATOM 678 C CA . SER A 1 88 ? -25.306 3.814 5.287 1.00 76.25 88 SER A CA 1
ATOM 679 C C . SER A 1 88 ? -24.077 4.146 6.141 1.00 76.25 88 SER A C 1
ATOM 681 O O . SER A 1 88 ? -23.834 3.516 7.170 1.00 76.25 88 SER A O 1
ATOM 683 N N . GLU A 1 89 ? -23.307 5.176 5.772 1.00 67.12 89 GLU A N 1
ATOM 684 C CA . GLU A 1 89 ? -22.174 5.633 6.597 1.00 67.12 89 GLU A CA 1
ATOM 685 C C . GLU A 1 89 ? -22.614 5.987 8.030 1.00 67.12 89 GLU A C 1
ATOM 687 O O . GLU A 1 89 ? -21.920 5.673 8.998 1.00 67.12 89 GLU A O 1
ATOM 692 N N . ALA A 1 90 ? -23.797 6.594 8.177 1.00 74.19 90 ALA A N 1
ATOM 693 C CA . ALA A 1 90 ? -24.370 6.936 9.474 1.00 74.19 90 ALA A CA 1
ATOM 694 C C . ALA A 1 90 ? -24.645 5.687 10.326 1.00 74.19 90 ALA A C 1
ATOM 696 O O . ALA A 1 90 ? -24.261 5.643 11.491 1.00 74.19 90 ALA A O 1
ATOM 697 N N . GLU A 1 91 ? -25.243 4.651 9.740 1.00 81.06 91 GLU A N 1
ATOM 698 C CA . GLU A 1 91 ? -25.539 3.390 10.428 1.00 81.06 91 GLU A CA 1
ATOM 699 C C . GLU A 1 91 ? -24.278 2.614 10.804 1.00 81.06 91 GLU A C 1
ATOM 701 O O . GLU A 1 91 ? -24.194 2.064 11.901 1.00 81.06 91 GLU A O 1
ATOM 706 N N . LEU A 1 92 ? -23.272 2.613 9.927 1.00 72.56 92 LEU A N 1
ATOM 707 C CA . LEU A 1 92 ? -21.961 2.055 10.236 1.00 72.56 92 LEU A CA 1
ATOM 708 C C . LEU A 1 92 ? -21.327 2.774 11.430 1.00 72.56 92 LEU A C 1
ATOM 710 O O . LEU A 1 92 ? -20.838 2.129 12.360 1.00 72.56 92 LEU A O 1
ATOM 714 N N . ARG A 1 93 ? -21.340 4.110 11.409 1.00 70.69 93 ARG A N 1
ATOM 715 C CA . ARG A 1 93 ? -20.800 4.940 12.488 1.00 70.69 93 ARG A CA 1
ATOM 716 C C . ARG A 1 93 ? -21.515 4.645 13.804 1.00 70.69 93 ARG A C 1
ATOM 718 O O . ARG A 1 93 ? -20.845 4.450 14.813 1.00 70.69 93 ARG A O 1
ATOM 725 N N . THR A 1 94 ? -22.842 4.543 13.786 1.00 79.19 94 THR A N 1
ATOM 726 C CA . THR A 1 94 ? -23.636 4.150 14.956 1.00 79.19 94 THR A CA 1
ATOM 727 C C . THR A 1 94 ? -23.260 2.752 15.451 1.00 79.19 94 THR A C 1
ATOM 729 O O . THR A 1 94 ? -22.967 2.599 16.632 1.00 79.19 94 THR A O 1
ATOM 732 N N . GLY A 1 95 ? -23.158 1.752 14.569 1.00 80.75 95 GLY A N 1
ATOM 733 C CA . GLY A 1 95 ? -22.770 0.390 14.956 1.00 80.75 95 GLY A CA 1
ATOM 734 C C . GLY A 1 95 ? -21.371 0.310 15.582 1.00 80.75 95 GLY A C 1
ATOM 735 O O . GLY A 1 95 ? -21.174 -0.376 16.585 1.00 80.75 95 GLY A O 1
ATOM 736 N N . LEU A 1 96 ? -20.399 1.057 15.046 1.00 73.56 96 LEU A N 1
ATOM 737 C CA . LEU A 1 96 ? -19.059 1.161 15.636 1.00 73.56 96 LEU A CA 1
ATOM 738 C C . LEU A 1 96 ? -19.088 1.867 16.997 1.00 73.56 96 LEU A C 1
ATOM 740 O O . LEU A 1 96 ? -18.444 1.406 17.939 1.00 73.56 96 LEU A O 1
ATOM 744 N N . GLN A 1 97 ? -19.847 2.959 17.126 1.00 76.81 97 GLN A N 1
ATOM 745 C CA . GLN A 1 97 ? -20.019 3.672 18.395 1.00 76.81 97 GLN A CA 1
ATOM 746 C C . GLN A 1 97 ? -20.663 2.790 19.471 1.00 76.81 97 GLN A C 1
ATOM 748 O O . GLN A 1 97 ? -20.246 2.860 20.630 1.00 76.81 97 GLN A O 1
ATOM 753 N N . ASP A 1 98 ? -21.619 1.938 19.102 1.00 81.19 98 ASP A N 1
ATOM 754 C CA . ASP A 1 98 ? -22.247 0.978 20.013 1.00 81.19 98 ASP A CA 1
ATOM 755 C C . ASP A 1 98 ? -21.231 -0.064 20.508 1.00 81.19 98 ASP A C 1
ATOM 757 O O . ASP A 1 98 ? -21.122 -0.292 21.715 1.00 81.19 98 ASP A O 1
ATOM 761 N N . ILE A 1 99 ? -20.385 -0.602 19.619 1.00 77.06 99 ILE A N 1
ATOM 762 C CA . ILE A 1 99 ? -19.285 -1.512 19.994 1.00 77.06 99 ILE A CA 1
ATOM 763 C C . ILE A 1 99 ? -18.306 -0.838 20.968 1.00 77.06 99 ILE A C 1
ATOM 765 O O . ILE A 1 99 ? -17.942 -1.424 21.995 1.00 77.06 99 ILE A O 1
ATOM 769 N N . PHE A 1 100 ? -17.890 0.401 20.681 1.00 73.75 100 PHE A N 1
ATOM 770 C CA . PHE A 1 100 ? -17.012 1.163 21.574 1.00 73.75 100 PHE A CA 1
ATOM 771 C C . PHE A 1 100 ? -17.664 1.399 22.939 1.00 73.75 100 PHE A C 1
ATOM 773 O O . PHE A 1 100 ? -17.012 1.221 23.970 1.00 73.75 100 PHE A O 1
ATOM 780 N N . ARG A 1 101 ? -18.955 1.755 22.963 1.00 77.25 101 ARG A N 1
ATOM 781 C CA . ARG A 1 101 ? -19.711 1.971 24.202 1.00 77.25 101 ARG A CA 1
ATOM 782 C C . ARG A 1 101 ? -19.803 0.691 25.029 1.00 77.25 101 ARG A C 1
ATOM 784 O O . ARG A 1 101 ? -19.539 0.740 26.226 1.00 77.25 101 ARG A O 1
ATOM 791 N N . ALA A 1 102 ? -20.112 -0.449 24.415 1.00 77.62 102 ALA A N 1
ATOM 792 C CA . ALA A 1 102 ? -20.166 -1.731 25.113 1.00 77.62 102 ALA A CA 1
ATOM 793 C C . ALA A 1 102 ? -18.810 -2.149 25.684 1.00 77.62 102 ALA A C 1
ATOM 795 O O . ALA A 1 102 ? -18.729 -2.571 26.838 1.00 77.62 102 ALA A O 1
ATOM 796 N N . THR A 1 103 ? -17.738 -1.950 24.919 1.00 72.81 103 THR A N 1
ATOM 797 C CA . THR A 1 103 ? -16.371 -2.215 25.384 1.00 72.81 103 THR A CA 1
ATOM 798 C C . THR A 1 103 ? -16.020 -1.340 26.591 1.00 72.81 103 THR A C 1
ATOM 800 O O . THR A 1 103 ? -15.527 -1.839 27.601 1.00 72.81 103 THR A O 1
ATOM 803 N N . ALA A 1 104 ? -16.358 -0.046 26.548 1.00 71.12 104 ALA A N 1
ATOM 804 C CA . ALA A 1 104 ? -16.178 0.871 27.677 1.00 71.12 104 ALA A CA 1
ATOM 805 C C . ALA A 1 104 ? -17.013 0.482 28.914 1.00 71.12 104 ALA A C 1
ATOM 807 O O . ALA A 1 104 ? -16.674 0.858 30.034 1.00 71.12 104 ALA A O 1
ATOM 808 N N . MET A 1 105 ? -18.085 -0.293 28.725 1.00 78.69 105 MET A N 1
ATOM 809 C CA . MET A 1 105 ? -18.924 -0.843 29.793 1.00 78.69 105 MET A CA 1
ATOM 810 C C . MET A 1 105 ? -18.464 -2.227 30.277 1.00 78.69 105 MET A C 1
ATOM 812 O O . MET A 1 105 ? -19.187 -2.859 31.043 1.00 78.69 105 MET A O 1
ATOM 816 N N . GLY A 1 106 ? -17.279 -2.699 29.879 1.00 75.12 106 GLY A N 1
ATOM 817 C CA . GLY A 1 106 ? -16.686 -3.945 30.377 1.00 75.12 106 GLY A CA 1
ATOM 818 C C . GLY A 1 106 ? -17.127 -5.210 29.636 1.00 75.12 106 GLY A C 1
ATOM 819 O O . GLY A 1 106 ? -16.880 -6.313 30.118 1.00 75.12 106 GLY A O 1
ATOM 820 N N . VAL A 1 107 ? -17.782 -5.079 28.478 1.00 76.31 107 VAL A N 1
ATOM 821 C CA . VAL A 1 107 ? -18.050 -6.228 27.602 1.00 76.31 107 VAL A CA 1
ATOM 822 C C . VAL A 1 107 ? -16.733 -6.746 27.030 1.00 76.31 107 VAL A C 1
ATOM 824 O O . VAL A 1 107 ? -15.925 -5.953 26.547 1.00 76.31 107 VAL A O 1
ATOM 827 N N . ASP A 1 108 ? -16.523 -8.067 27.069 1.00 73.50 108 ASP A N 1
ATOM 828 C CA . ASP A 1 108 ? -15.329 -8.694 26.492 1.00 73.50 108 ASP A CA 1
ATOM 829 C C . ASP A 1 108 ? -15.266 -8.391 24.982 1.00 73.50 108 ASP A C 1
ATOM 831 O O . ASP A 1 108 ? -16.159 -8.813 24.236 1.00 73.50 108 ASP A O 1
ATOM 835 N N . PRO A 1 109 ? -14.212 -7.708 24.499 1.00 64.62 109 PRO A N 1
ATOM 836 C CA . PRO A 1 109 ? -14.030 -7.414 23.083 1.00 64.62 109 PRO A CA 1
ATOM 837 C C . PRO A 1 109 ? -14.128 -8.651 22.188 1.00 64.62 109 PRO A C 1
ATOM 839 O O . PRO A 1 109 ? -14.629 -8.546 21.073 1.00 64.62 109 PRO A O 1
ATOM 842 N N . ARG A 1 110 ? -13.726 -9.835 22.674 1.00 68.50 110 ARG A N 1
ATOM 843 C CA . ARG A 1 110 ? -13.804 -11.099 21.918 1.00 68.50 110 ARG A CA 1
ATOM 844 C C . ARG A 1 110 ? -15.240 -11.530 21.634 1.00 68.50 110 ARG A C 1
ATOM 846 O O . ARG A 1 110 ? -15.503 -12.153 20.609 1.00 68.50 110 ARG A O 1
ATOM 853 N N . GLN A 1 111 ? -16.177 -11.196 22.523 1.00 70.44 111 GLN A N 1
ATOM 854 C CA . GLN A 1 111 ? -17.599 -11.493 22.325 1.00 70.44 111 GLN A CA 1
ATOM 855 C C . GLN A 1 111 ? -18.219 -10.603 21.246 1.00 70.44 111 GLN A C 1
ATOM 857 O O . GLN A 1 111 ? -19.120 -11.047 20.540 1.00 70.44 111 GLN A O 1
ATOM 862 N N . LEU A 1 112 ? -17.716 -9.376 21.094 1.00 71.81 112 LEU A N 1
ATOM 863 C CA . LEU A 1 112 ? -18.142 -8.434 20.056 1.00 71.81 112 LEU A CA 1
ATOM 864 C C . LEU A 1 112 ? -17.318 -8.558 18.767 1.00 71.81 112 LEU A C 1
ATOM 866 O O . LEU A 1 112 ? -17.732 -8.051 17.729 1.00 71.81 112 LEU A O 1
ATOM 870 N N . GLU A 1 113 ? -16.171 -9.239 18.804 1.00 67.38 113 GLU A N 1
ATOM 871 C CA . GLU A 1 113 ? -15.208 -9.320 17.702 1.00 67.38 113 GLU A CA 1
ATOM 872 C C . GLU A 1 113 ? -15.837 -9.880 16.424 1.00 67.38 113 GLU A C 1
ATOM 874 O O . GLU A 1 113 ? -15.665 -9.312 15.349 1.00 67.38 113 GLU A O 1
ATOM 879 N N . LYS A 1 114 ? -16.639 -10.946 16.528 1.00 68.88 114 LYS A N 1
ATOM 880 C CA . LYS A 1 114 ? -17.314 -11.549 15.367 1.00 68.88 114 LYS A CA 1
ATOM 881 C C . LYS A 1 114 ? -18.311 -10.587 14.710 1.00 68.88 114 LYS A C 1
ATOM 883 O O . LYS 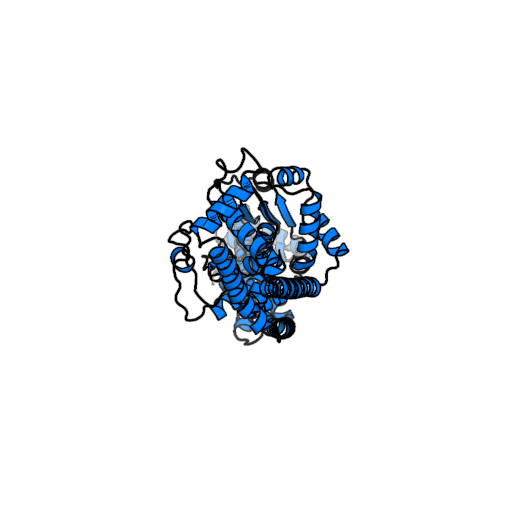A 1 114 ? -18.403 -10.528 13.480 1.00 68.88 114 LYS A O 1
ATOM 888 N N . ASP A 1 115 ? -19.038 -9.822 15.514 1.00 71.31 115 ASP A N 1
ATOM 889 C CA . ASP A 1 115 ? -20.054 -8.893 15.023 1.00 71.31 115 ASP A CA 1
ATOM 890 C C . ASP A 1 115 ? -19.411 -7.627 14.458 1.00 71.31 115 ASP A C 1
ATOM 892 O O . ASP A 1 115 ? -19.774 -7.181 13.367 1.00 71.31 115 ASP A O 1
ATOM 896 N N . ALA A 1 116 ? -18.368 -7.131 15.128 1.00 67.56 116 ALA A N 1
ATOM 897 C CA . ALA A 1 116 ? -17.509 -6.065 14.643 1.00 67.56 116 ALA A CA 1
ATOM 898 C C . ALA A 1 116 ? -16.883 -6.430 13.292 1.00 67.56 116 ALA A C 1
ATOM 900 O O . ALA A 1 116 ? -16.971 -5.643 12.355 1.00 67.56 116 ALA A O 1
ATOM 901 N N . LEU A 1 117 ? -16.326 -7.639 13.141 1.00 67.62 117 LEU A N 1
ATOM 902 C CA . LEU A 1 117 ? -15.787 -8.137 11.870 1.00 67.62 117 LEU A CA 1
ATOM 903 C C . LEU A 1 117 ? -16.858 -8.218 10.773 1.00 67.62 117 LEU A C 1
ATOM 905 O O . LEU A 1 117 ? -16.574 -7.935 9.608 1.00 67.62 117 LEU A O 1
ATOM 909 N N . THR A 1 118 ? -18.092 -8.575 11.131 1.00 72.00 118 THR A N 1
ATOM 910 C CA . THR A 1 118 ? -19.202 -8.663 10.174 1.00 72.00 118 THR A CA 1
ATOM 911 C C . THR A 1 118 ? -19.610 -7.281 9.665 1.00 72.00 118 THR A C 1
ATOM 913 O O . THR A 1 118 ? -19.691 -7.074 8.456 1.00 72.00 118 THR A O 1
ATOM 916 N N . ILE A 1 119 ? -19.790 -6.309 10.560 1.00 70.69 119 ILE A N 1
ATOM 917 C CA . ILE A 1 119 ? -20.112 -4.922 10.188 1.00 70.69 119 ILE A CA 1
ATOM 918 C C . ILE A 1 119 ? -18.968 -4.288 9.410 1.00 70.69 119 ILE A C 1
ATOM 920 O O . ILE A 1 119 ? -19.188 -3.647 8.387 1.00 70.69 119 ILE A O 1
ATOM 924 N N . LYS A 1 120 ? -17.737 -4.536 9.854 1.00 67.31 120 LYS A N 1
ATOM 925 C CA . LYS A 1 120 ? -16.517 -4.123 9.171 1.00 67.31 120 LYS A CA 1
ATOM 926 C C . LYS A 1 120 ? -16.490 -4.647 7.730 1.00 67.31 120 LYS A C 1
ATOM 928 O O . LYS A 1 120 ? -16.215 -3.888 6.808 1.00 67.31 120 LYS A O 1
ATOM 933 N N . SER A 1 121 ? -16.851 -5.912 7.522 1.00 71.62 121 SER A N 1
ATOM 934 C CA . SER A 1 121 ? -16.983 -6.518 6.192 1.00 71.62 121 SER A CA 1
ATOM 935 C C . SER A 1 121 ? -18.077 -5.853 5.346 1.00 71.62 121 SER A C 1
ATOM 937 O O . SER A 1 121 ? -17.832 -5.532 4.186 1.00 71.62 121 SER A O 1
ATOM 939 N N . LEU A 1 122 ? -19.262 -5.587 5.904 1.00 71.44 122 LEU A N 1
ATOM 940 C CA . LEU A 1 122 ? -20.357 -4.928 5.175 1.00 71.44 122 LEU A CA 1
ATOM 941 C C . LEU A 1 122 ? -19.999 -3.488 4.772 1.00 71.44 122 LEU A C 1
ATOM 943 O O . LEU A 1 122 ? -20.173 -3.109 3.616 1.00 71.44 122 LEU A O 1
ATOM 947 N N . ALA A 1 123 ? -19.393 -2.729 5.684 1.00 68.31 123 ALA A N 1
ATOM 948 C CA . ALA A 1 123 ? -18.833 -1.410 5.405 1.00 68.31 123 ALA A CA 1
ATOM 949 C C . ALA A 1 123 ? -17.765 -1.448 4.313 1.00 68.31 123 ALA A C 1
ATOM 951 O O . ALA A 1 123 ? -17.802 -0.667 3.365 1.00 68.31 123 ALA A O 1
ATOM 952 N N . GLY A 1 124 ? -16.826 -2.390 4.433 1.00 70.69 124 GLY A N 1
ATOM 953 C CA . GLY A 1 124 ? -15.781 -2.604 3.442 1.00 70.69 124 GLY A CA 1
ATOM 954 C C . GLY A 1 124 ? -16.367 -2.890 2.061 1.00 70.69 124 GLY A C 1
ATOM 955 O O . GLY A 1 124 ? -15.906 -2.301 1.091 1.00 70.69 124 GLY A O 1
ATOM 956 N N . LYS A 1 125 ? -17.414 -3.723 1.968 1.00 76.69 125 LYS A N 1
ATOM 957 C CA . LYS A 1 125 ? -18.121 -4.021 0.709 1.00 76.69 125 LYS A CA 1
ATOM 958 C C . LYS A 1 125 ? -18.753 -2.783 0.095 1.00 76.69 125 LYS A C 1
ATOM 960 O O . LYS A 1 125 ? -18.554 -2.539 -1.089 1.00 76.69 125 LYS A O 1
ATOM 965 N N . GLN A 1 126 ? -19.483 -1.999 0.877 1.00 73.56 126 GLN A N 1
ATOM 966 C CA . GLN A 1 126 ? -20.130 -0.798 0.364 1.00 73.56 126 GLN A CA 1
ATOM 967 C C . GLN A 1 126 ? -19.109 0.235 -0.118 1.00 73.56 126 GLN A C 1
ATOM 969 O O . GLN A 1 126 ? -19.198 0.713 -1.248 1.00 73.56 126 GLN A O 1
ATOM 974 N N . MET A 1 127 ? -18.112 0.543 0.718 1.00 71.44 127 MET A N 1
ATOM 975 C CA . MET A 1 127 ? -17.044 1.475 0.358 1.00 71.44 127 MET A CA 1
ATOM 976 C C . MET A 1 127 ? -16.310 1.008 -0.894 1.00 71.44 127 MET A C 1
ATOM 978 O O . MET A 1 127 ? -15.983 1.828 -1.753 1.00 71.44 127 MET A O 1
ATOM 982 N N . LEU A 1 128 ? -16.080 -0.305 -1.005 1.00 78.69 128 LEU A N 1
ATOM 983 C CA . LEU A 1 128 ? -15.502 -0.907 -2.191 1.00 78.69 128 LEU A CA 1
ATOM 984 C C . LEU A 1 128 ? -16.395 -0.650 -3.405 1.00 78.69 128 LEU A C 1
ATOM 986 O O . LEU A 1 128 ? -15.910 -0.079 -4.365 1.00 78.69 128 LEU A O 1
ATOM 990 N N . VAL A 1 129 ? -17.686 -0.979 -3.376 1.00 77.75 129 VAL A N 1
ATOM 991 C CA . VAL A 1 129 ? -18.583 -0.780 -4.530 1.00 77.75 129 VAL A CA 1
ATOM 992 C C . VAL A 1 129 ? -18.626 0.687 -4.976 1.00 77.75 129 VAL A C 1
ATOM 994 O O . VAL A 1 129 ? -18.399 0.981 -6.149 1.00 77.75 129 VAL A O 1
ATOM 997 N N . GLU A 1 130 ? -18.850 1.620 -4.048 1.00 78.38 130 GLU A N 1
ATOM 998 C CA . GLU A 1 130 ? -19.022 3.043 -4.370 1.00 78.38 130 GLU A CA 1
ATOM 999 C C . GLU A 1 130 ? -17.744 3.699 -4.908 1.00 78.38 130 GLU A C 1
ATOM 1001 O O . GLU A 1 130 ? -17.789 4.543 -5.810 1.00 78.38 130 GLU A O 1
ATOM 1006 N N . ARG A 1 131 ? -16.587 3.347 -4.335 1.00 81.62 131 ARG A N 1
ATOM 1007 C CA . ARG A 1 131 ? -15.313 4.017 -4.635 1.00 81.62 131 ARG A CA 1
ATOM 1008 C C . ARG A 1 131 ? -14.506 3.282 -5.692 1.00 81.62 131 ARG A C 1
ATOM 1010 O O . ARG A 1 131 ? -13.834 3.943 -6.483 1.00 81.62 131 ARG A O 1
ATOM 1017 N N . LEU A 1 132 ? -14.578 1.951 -5.732 1.00 84.62 132 LEU A N 1
ATOM 1018 C CA . LEU A 1 132 ? -13.864 1.146 -6.719 1.00 84.62 132 LEU A CA 1
ATOM 1019 C C . LEU A 1 132 ? -14.395 1.416 -8.122 1.00 84.62 132 LEU A C 1
ATOM 1021 O O . LEU A 1 132 ? -13.578 1.527 -9.021 1.00 84.62 132 LEU A O 1
ATOM 1025 N N . GLY A 1 133 ? -15.709 1.595 -8.312 1.00 81.62 133 GLY A N 1
ATOM 1026 C CA . GLY A 1 133 ? -16.278 1.925 -9.626 1.00 81.62 133 GLY A CA 1
ATOM 1027 C C . GLY A 1 133 ? -15.674 3.202 -10.221 1.00 81.62 133 GLY A C 1
ATOM 1028 O O . GLY A 1 133 ? -15.068 3.168 -11.285 1.00 81.62 133 GLY A O 1
ATOM 1029 N N . LYS A 1 134 ? -15.711 4.309 -9.468 1.00 85.81 134 LYS A N 1
ATOM 1030 C CA . LYS A 1 134 ? -15.115 5.590 -9.898 1.00 85.81 134 LYS A CA 1
ATOM 1031 C C . LYS A 1 134 ? -13.600 5.507 -10.087 1.00 85.81 134 LYS A C 1
ATOM 1033 O O . LYS A 1 134 ? -13.034 6.145 -10.972 1.00 85.81 134 LYS A O 1
ATOM 1038 N N . SER A 1 135 ? -12.913 4.762 -9.220 1.00 87.25 135 SER A N 1
ATOM 1039 C CA . SER A 1 135 ? -11.472 4.557 -9.363 1.00 87.25 135 SER A CA 1
ATOM 1040 C C . SER A 1 135 ? -11.139 3.672 -10.565 1.00 87.25 135 SER A C 1
ATOM 1042 O O . SER A 1 135 ? -10.135 3.944 -11.207 1.00 87.25 135 SER A O 1
ATOM 1044 N N . ARG A 1 136 ? -11.976 2.688 -10.918 1.00 87.12 136 ARG A N 1
ATOM 1045 C CA . ARG A 1 136 ? -11.842 1.893 -12.146 1.00 87.12 136 ARG A CA 1
ATOM 1046 C C . ARG A 1 136 ? -11.994 2.765 -13.376 1.00 87.12 136 ARG A C 1
ATOM 1048 O O . ARG A 1 136 ? -11.078 2.778 -14.170 1.00 87.12 136 ARG A O 1
ATOM 1055 N N . GLU A 1 137 ? -13.026 3.603 -13.452 1.00 87.06 137 GLU A N 1
ATOM 1056 C CA . GLU A 1 137 ? -13.169 4.572 -14.553 1.00 87.06 137 GLU A CA 1
ATOM 1057 C C . GLU A 1 137 ? -11.929 5.471 -14.694 1.00 87.06 137 GLU A C 1
ATOM 1059 O O . GLU A 1 137 ? -11.466 5.750 -15.797 1.00 87.06 137 GLU A O 1
ATOM 1064 N N . THR A 1 138 ? -11.346 5.895 -13.565 1.00 87.44 138 THR A N 1
ATOM 1065 C CA . THR A 1 138 ? -10.098 6.673 -13.564 1.00 87.44 138 THR A CA 1
ATOM 1066 C C . THR A 1 138 ? -8.923 5.847 -14.092 1.00 87.44 138 THR A C 1
ATOM 1068 O O . THR A 1 138 ? -8.143 6.343 -14.900 1.00 87.44 138 THR A O 1
ATOM 1071 N N . VAL A 1 139 ? -8.775 4.598 -13.639 1.00 87.38 139 VAL A N 1
ATOM 1072 C CA . VAL A 1 139 ? -7.717 3.690 -14.101 1.00 87.38 139 VAL A CA 1
ATOM 1073 C C . VAL A 1 139 ? -7.891 3.374 -15.579 1.00 87.38 139 VAL A C 1
ATOM 1075 O O . VAL A 1 139 ? -6.924 3.486 -16.317 1.00 87.38 139 VAL A O 1
ATOM 1078 N N . ASP A 1 140 ? -9.102 3.081 -16.031 1.00 87.12 140 ASP A N 1
ATOM 1079 C CA . ASP A 1 140 ? -9.423 2.807 -17.427 1.00 87.12 140 ASP A CA 1
ATOM 1080 C C . ASP A 1 140 ? -9.132 4.023 -18.309 1.00 87.12 140 ASP A C 1
ATOM 1082 O O . ASP A 1 140 ? -8.625 3.861 -19.411 1.00 87.12 140 ASP A O 1
ATOM 1086 N N . ALA A 1 141 ? -9.352 5.248 -17.823 1.00 86.62 141 ALA A N 1
ATOM 1087 C CA . ALA A 1 141 ? -8.963 6.462 -18.542 1.00 86.62 141 ALA A CA 1
ATOM 1088 C C . ALA A 1 141 ? -7.436 6.675 -18.593 1.00 86.62 141 ALA A C 1
ATOM 1090 O O . ALA A 1 141 ? -6.913 7.155 -19.597 1.00 86.62 141 ALA A O 1
ATOM 1091 N N . LEU A 1 142 ? -6.709 6.331 -17.522 1.00 82.81 142 LEU A N 1
ATOM 1092 C CA . LEU A 1 142 ? -5.240 6.417 -17.473 1.00 82.81 142 LEU A CA 1
ATOM 1093 C C . LEU A 1 142 ? -4.570 5.354 -18.345 1.00 82.81 142 LEU A C 1
ATOM 1095 O O . LEU A 1 142 ? -3.551 5.609 -18.989 1.00 82.81 142 LEU A O 1
ATOM 1099 N N . VAL A 1 143 ? -5.120 4.146 -18.295 1.00 82.19 143 VAL A N 1
ATOM 1100 C CA . VAL A 1 143 ? -4.589 2.957 -18.944 1.00 82.19 143 VAL A CA 1
ATOM 1101 C C . VAL A 1 143 ? -5.031 2.945 -20.399 1.00 82.19 143 VAL A C 1
ATOM 1103 O O . VAL A 1 143 ? -4.162 2.843 -21.255 1.00 82.19 143 VAL A O 1
ATOM 1106 N N . GLY A 1 144 ? -6.321 3.155 -20.677 1.00 76.94 144 GLY A N 1
ATOM 1107 C CA . GLY A 1 144 ? -6.917 3.427 -21.990 1.00 76.94 144 GLY A CA 1
ATOM 1108 C C . GLY A 1 144 ? -6.238 2.715 -23.159 1.00 76.94 144 GLY A C 1
ATOM 1109 O O . GLY A 1 144 ? -5.898 1.533 -23.084 1.00 76.94 144 GLY A O 1
ATOM 1110 N N . ASP A 1 145 ? -5.945 3.474 -24.215 1.00 68.44 145 ASP A N 1
ATOM 1111 C CA . ASP A 1 145 ? -5.212 3.003 -25.401 1.00 68.44 145 ASP A CA 1
ATOM 1112 C C . ASP A 1 145 ? -3.755 2.596 -25.105 1.00 68.44 145 ASP A C 1
ATOM 1114 O O . ASP A 1 145 ? -3.057 2.035 -25.952 1.00 68.44 145 ASP A O 1
ATOM 1118 N N . ASN A 1 146 ? -3.252 2.883 -23.903 1.00 70.12 146 ASN A N 1
ATOM 1119 C CA . ASN A 1 146 ? -1.909 2.501 -23.499 1.00 70.12 146 ASN A CA 1
ATOM 1120 C C . ASN A 1 146 ? -1.843 1.108 -22.864 1.00 70.12 146 ASN A C 1
ATOM 1122 O O . ASN A 1 146 ? -0.733 0.613 -22.706 1.00 70.12 146 ASN A O 1
ATOM 1126 N N . ALA A 1 147 ? -2.959 0.445 -22.533 1.00 71.00 147 ALA A N 1
ATOM 1127 C CA . ALA A 1 147 ? -2.946 -0.890 -21.918 1.00 71.00 147 ALA A CA 1
ATOM 1128 C C . ALA A 1 147 ? -2.117 -1.880 -22.748 1.00 71.00 147 ALA A C 1
ATOM 1130 O O . ALA A 1 147 ? -1.150 -2.476 -22.270 1.00 71.00 147 ALA A O 1
ATOM 1131 N N . GLU A 1 148 ? -2.442 -1.961 -24.040 1.00 71.19 148 GLU A N 1
ATOM 1132 C CA . GLU A 1 148 ? -1.751 -2.810 -25.002 1.00 71.19 148 GLU A CA 1
ATOM 1133 C C . GLU A 1 148 ? -0.292 -2.381 -25.167 1.00 71.19 148 GLU A C 1
ATOM 1135 O O . GLU A 1 148 ? 0.600 -3.229 -25.227 1.00 71.19 148 GLU A O 1
ATOM 1140 N N . ARG A 1 149 ? -0.017 -1.071 -25.148 1.00 71.25 149 ARG A N 1
ATOM 1141 C CA . ARG A 1 149 ? 1.351 -0.542 -25.198 1.00 71.25 149 ARG A CA 1
ATOM 1142 C C . ARG A 1 149 ? 2.160 -0.936 -23.971 1.00 71.25 149 ARG A C 1
ATOM 1144 O O . ARG A 1 149 ? 3.306 -1.322 -24.156 1.00 71.25 149 ARG A O 1
ATOM 1151 N N . ILE A 1 150 ? 1.598 -0.908 -22.758 1.00 70.69 150 ILE A N 1
ATOM 1152 C CA . ILE A 1 150 ? 2.298 -1.292 -21.520 1.00 70.69 150 ILE A CA 1
ATOM 1153 C C . ILE A 1 150 ? 2.526 -2.812 -21.451 1.00 70.69 150 ILE A C 1
ATOM 1155 O O . ILE A 1 150 ? 3.592 -3.270 -21.029 1.00 70.69 150 ILE A O 1
ATOM 1159 N N . THR A 1 151 ? 1.568 -3.618 -21.908 1.00 71.56 151 THR A N 1
ATOM 1160 C CA . THR A 1 151 ? 1.766 -5.071 -22.025 1.00 71.56 151 THR A CA 1
ATOM 1161 C C . THR A 1 151 ? 2.832 -5.393 -23.077 1.00 71.56 151 THR A C 1
ATOM 1163 O O . THR A 1 151 ? 3.741 -6.189 -22.826 1.00 71.56 151 THR A O 1
ATOM 1166 N N . THR A 1 152 ? 2.789 -4.714 -24.227 1.00 74.94 152 THR A N 1
ATOM 1167 C CA . THR A 1 152 ? 3.790 -4.836 -25.300 1.00 74.94 152 THR A CA 1
ATOM 1168 C C . THR A 1 152 ? 5.166 -4.363 -24.841 1.00 74.94 152 THR A C 1
ATOM 1170 O O . THR A 1 152 ? 6.172 -4.970 -25.196 1.00 74.94 152 THR A O 1
ATOM 1173 N N . LEU A 1 153 ? 5.210 -3.364 -23.968 1.00 74.88 153 LEU A N 1
ATOM 1174 C CA . LEU A 1 153 ? 6.391 -2.821 -23.304 1.00 74.88 153 LEU A CA 1
ATOM 1175 C C . LEU A 1 153 ? 7.204 -3.896 -22.590 1.00 74.88 153 LEU A C 1
ATOM 1177 O O . LEU A 1 153 ? 8.418 -3.940 -22.747 1.00 74.88 153 LEU A O 1
ATOM 1181 N N . SER A 1 154 ? 6.559 -4.810 -21.856 1.00 71.88 154 SER A N 1
ATOM 1182 C CA . SER A 1 154 ? 7.275 -5.916 -21.205 1.00 71.88 154 SER A CA 1
ATOM 1183 C C . SER A 1 154 ? 7.969 -6.811 -22.237 1.00 71.88 154 SER A C 1
ATOM 1185 O O . SER A 1 154 ? 9.132 -7.178 -22.067 1.00 71.88 154 SER A O 1
ATOM 1187 N N . ASN A 1 155 ? 7.288 -7.111 -23.346 1.00 80.62 155 ASN A N 1
ATOM 1188 C CA . ASN A 1 155 ? 7.849 -7.911 -24.434 1.00 80.62 155 ASN A CA 1
ATOM 1189 C C . ASN A 1 155 ? 8.942 -7.149 -25.201 1.00 80.62 155 ASN A C 1
ATOM 1191 O O . ASN A 1 155 ? 9.948 -7.735 -25.592 1.00 80.62 155 ASN A O 1
ATOM 1195 N N . GLN A 1 156 ? 8.780 -5.843 -25.408 1.00 81.69 156 GLN A N 1
ATOM 1196 C CA . GLN A 1 156 ? 9.777 -4.963 -26.023 1.00 81.69 156 GLN A CA 1
ATOM 1197 C C . GLN A 1 156 ? 11.031 -4.842 -25.166 1.00 81.69 156 GLN A C 1
ATOM 1199 O O . GLN A 1 156 ? 12.132 -4.959 -25.690 1.00 81.69 156 GLN A O 1
ATOM 1204 N N . VAL A 1 157 ? 10.874 -4.694 -23.850 1.00 81.31 157 VAL A N 1
ATOM 1205 C CA . VAL A 1 157 ? 11.975 -4.681 -22.882 1.00 81.31 157 VAL A CA 1
ATOM 1206 C C . VAL A 1 157 ? 12.768 -5.980 -22.960 1.00 81.31 157 VAL A C 1
ATOM 1208 O O . VAL A 1 157 ? 13.988 -5.939 -23.112 1.00 81.31 157 VAL A O 1
ATOM 1211 N N . SER A 1 158 ? 12.089 -7.129 -22.925 1.00 85.06 158 SER A N 1
ATOM 1212 C CA . SER A 1 158 ? 12.741 -8.433 -23.071 1.00 85.06 158 SER A CA 1
ATOM 1213 C C . SER A 1 158 ? 13.462 -8.568 -24.414 1.00 85.06 158 SER A C 1
ATOM 1215 O O . SER A 1 158 ? 14.641 -8.915 -24.428 1.00 85.06 158 SER A O 1
ATOM 1217 N N . ARG A 1 159 ? 12.807 -8.216 -25.530 1.00 89.44 159 ARG A N 1
ATOM 1218 C CA . ARG A 1 159 ? 13.415 -8.261 -26.872 1.00 89.44 159 ARG A CA 1
ATOM 1219 C C . ARG A 1 159 ? 14.624 -7.336 -26.998 1.00 89.44 159 ARG A C 1
ATOM 1221 O O . ARG A 1 159 ? 15.624 -7.738 -27.580 1.00 89.44 159 ARG A O 1
ATOM 1228 N N . ALA A 1 160 ? 14.565 -6.129 -26.440 1.00 88.88 160 ALA A N 1
ATOM 1229 C CA . ALA A 1 160 ? 15.673 -5.182 -26.482 1.00 88.88 160 ALA A CA 1
ATOM 1230 C C . ALA A 1 160 ? 16.869 -5.678 -25.659 1.00 88.88 160 ALA A C 1
ATOM 1232 O O . ALA A 1 160 ? 17.999 -5.646 -26.142 1.00 88.88 160 ALA A O 1
ATOM 1233 N N . ILE A 1 161 ? 16.627 -6.213 -24.457 1.00 89.56 161 ILE A N 1
ATOM 1234 C CA . ILE A 1 161 ? 17.672 -6.831 -23.628 1.00 89.56 161 ILE A CA 1
ATOM 1235 C C . ILE A 1 161 ? 18.290 -8.039 -24.341 1.00 89.56 161 ILE A C 1
ATOM 1237 O O . ILE A 1 161 ? 19.510 -8.212 -24.326 1.00 89.56 161 ILE A O 1
ATOM 1241 N N . ASP A 1 162 ? 17.475 -8.876 -24.978 1.00 92.31 162 ASP A N 1
ATOM 1242 C CA . ASP A 1 162 ? 17.975 -10.020 -25.735 1.00 92.31 162 ASP A CA 1
ATOM 1243 C C . ASP A 1 162 ? 18.744 -9.582 -26.987 1.00 92.31 162 ASP A C 1
ATOM 1245 O O . ASP A 1 162 ? 19.780 -10.170 -27.291 1.00 92.31 162 ASP A O 1
ATOM 1249 N N . GLY A 1 163 ? 18.334 -8.493 -27.639 1.00 92.38 163 GLY A N 1
ATOM 1250 C CA . GLY A 1 163 ? 19.089 -7.847 -28.713 1.00 92.38 163 GLY A CA 1
ATOM 1251 C C . GLY A 1 163 ? 20.459 -7.340 -28.251 1.00 92.38 163 GLY A C 1
ATOM 1252 O O . GLY A 1 163 ? 21.461 -7.581 -28.926 1.00 92.38 163 GLY A O 1
ATOM 1253 N N . VAL A 1 164 ? 20.539 -6.716 -27.068 1.00 92.12 164 VAL A N 1
ATOM 1254 C CA . VAL A 1 164 ? 21.819 -6.332 -26.442 1.00 92.12 164 VAL A CA 1
ATOM 1255 C C . VAL A 1 164 ? 22.683 -7.566 -26.206 1.00 92.12 164 VAL A C 1
ATOM 1257 O O . VAL A 1 164 ? 23.841 -7.593 -26.620 1.00 92.12 164 VAL A O 1
ATOM 1260 N N . LYS A 1 165 ? 22.130 -8.625 -25.601 1.00 93.56 165 LYS A N 1
ATOM 1261 C CA . LYS A 1 165 ? 22.877 -9.869 -25.371 1.00 93.56 165 LYS A CA 1
ATOM 1262 C C . LYS A 1 165 ? 23.392 -10.463 -26.676 1.00 93.56 165 LYS A C 1
ATOM 1264 O O . LYS A 1 165 ? 24.560 -10.823 -26.751 1.00 93.56 165 LYS A O 1
ATOM 1269 N N . GLN A 1 166 ? 22.552 -10.550 -27.706 1.00 94.81 166 GLN A N 1
ATOM 1270 C CA . GLN A 1 166 ? 22.938 -11.074 -29.017 1.00 94.81 166 GLN A CA 1
ATOM 1271 C C . GLN A 1 166 ? 24.065 -10.253 -29.649 1.00 94.81 166 GLN A C 1
ATOM 1273 O O . GLN A 1 166 ? 25.028 -10.844 -30.136 1.00 94.81 166 GLN A O 1
ATOM 1278 N N . ARG A 1 167 ? 24.010 -8.916 -29.566 1.00 94.44 167 ARG A N 1
ATOM 1279 C CA . ARG A 1 167 ? 25.075 -8.031 -30.067 1.00 94.44 167 ARG A CA 1
ATOM 1280 C C . ARG A 1 167 ? 26.432 -8.330 -29.430 1.00 94.44 167 ARG A C 1
ATOM 1282 O O . ARG A 1 167 ? 27.448 -8.283 -30.115 1.00 94.44 167 ARG A O 1
ATOM 1289 N N . TYR A 1 168 ? 26.449 -8.674 -28.147 1.00 93.94 168 TYR A N 1
ATOM 1290 C CA . TYR A 1 168 ? 27.669 -9.051 -27.436 1.00 93.94 168 TYR A CA 1
ATOM 1291 C C . TYR A 1 168 ? 27.995 -10.550 -27.521 1.00 93.94 168 TYR A C 1
ATOM 1293 O O . TYR A 1 168 ? 28.819 -11.021 -26.751 1.00 93.94 168 TYR A O 1
ATOM 1301 N N . GLY A 1 169 ? 27.400 -11.329 -28.430 1.00 92.38 169 GLY A N 1
ATOM 1302 C CA . GLY A 1 169 ? 27.708 -12.761 -28.566 1.00 92.38 169 GLY A CA 1
ATOM 1303 C C . GLY A 1 169 ? 26.995 -13.654 -27.542 1.00 92.38 169 GLY A C 1
ATOM 1304 O O . GLY A 1 169 ? 27.533 -14.669 -27.101 1.00 92.38 169 GLY A O 1
ATOM 1305 N N . GLY A 1 170 ? 25.782 -13.274 -27.143 1.00 93.31 170 GLY A N 1
ATOM 1306 C CA . GLY A 1 170 ? 24.953 -13.989 -26.176 1.00 93.31 170 GLY A CA 1
ATOM 1307 C C . GLY A 1 170 ? 25.277 -13.638 -24.721 1.00 93.31 170 GLY A C 1
ATOM 1308 O O . GLY A 1 170 ? 25.958 -12.660 -24.418 1.00 93.31 170 GLY A O 1
ATOM 1309 N N . ASN A 1 171 ? 24.774 -14.449 -23.784 1.00 92.00 171 ASN A N 1
ATOM 1310 C CA . ASN A 1 171 ? 24.925 -14.189 -22.346 1.00 92.00 171 ASN A CA 1
ATOM 1311 C C . ASN A 1 171 ? 26.395 -14.107 -21.897 1.00 92.00 171 ASN A C 1
ATOM 1313 O O . ASN A 1 171 ? 26.725 -13.296 -21.035 1.00 92.00 171 ASN A O 1
ATOM 1317 N N . SER A 1 172 ? 27.271 -14.944 -22.463 1.00 93.38 172 SER A N 1
ATOM 1318 C CA . SER A 1 172 ? 28.685 -15.004 -22.082 1.00 93.38 172 SER A CA 1
ATOM 1319 C C . SER A 1 172 ? 29.432 -13.736 -22.480 1.00 93.38 172 SER A C 1
ATOM 1321 O O . SER A 1 172 ? 30.123 -13.145 -21.650 1.00 93.38 172 SER A O 1
ATOM 1323 N N . GLY A 1 173 ? 29.276 -13.283 -23.723 1.00 94.00 173 GLY A N 1
ATOM 1324 C CA . GLY A 1 173 ? 29.966 -12.085 -24.174 1.00 94.00 173 GLY A CA 1
ATOM 1325 C C . GLY A 1 173 ? 29.333 -10.794 -23.642 1.00 94.00 173 GLY A C 1
ATOM 1326 O O . GLY A 1 173 ? 30.075 -9.874 -23.312 1.00 94.00 173 GLY A O 1
ATOM 1327 N N . ALA A 1 174 ? 28.016 -10.756 -23.394 1.00 93.19 174 ALA A N 1
ATOM 1328 C CA . ALA A 1 174 ? 27.382 -9.651 -22.666 1.00 93.19 174 ALA A CA 1
ATOM 1329 C C . ALA A 1 174 ? 27.906 -9.534 -21.226 1.00 93.19 174 ALA A C 1
ATOM 1331 O O . ALA A 1 174 ? 28.242 -8.443 -20.773 1.00 93.19 174 ALA A O 1
ATOM 1332 N N . SER A 1 175 ? 28.062 -10.659 -20.520 1.00 92.88 175 SER A N 1
ATOM 1333 C CA . SER A 1 175 ? 28.683 -10.665 -19.192 1.00 92.88 175 SER A CA 1
ATOM 1334 C C . SER A 1 175 ? 30.140 -10.205 -19.244 1.00 92.88 175 SER A C 1
ATOM 1336 O O . SER A 1 175 ? 30.565 -9.461 -18.364 1.00 92.88 175 SER A O 1
ATOM 1338 N N . LYS A 1 176 ? 30.906 -10.621 -20.262 1.00 93.12 176 LYS A N 1
ATOM 1339 C CA . LYS A 1 176 ? 32.295 -10.182 -20.451 1.00 93.12 176 LYS A CA 1
ATOM 1340 C C . LYS A 1 176 ? 32.376 -8.673 -20.697 1.00 93.12 176 LYS A C 1
ATOM 1342 O O . LYS A 1 176 ? 33.208 -8.017 -20.082 1.00 93.12 176 LYS A O 1
ATOM 1347 N N . ALA A 1 177 ? 31.497 -8.127 -21.538 1.00 92.31 177 ALA A N 1
ATOM 1348 C CA . ALA A 1 177 ? 31.412 -6.693 -21.810 1.00 92.31 177 ALA A CA 1
ATOM 1349 C C . ALA A 1 177 ? 31.029 -5.889 -20.558 1.00 92.31 177 ALA A C 1
ATOM 1351 O O . ALA A 1 177 ? 31.657 -4.873 -20.270 1.00 92.31 177 ALA A O 1
ATOM 1352 N N . PHE A 1 178 ? 30.074 -6.381 -19.766 1.00 94.19 178 PHE A N 1
ATOM 1353 C CA . PHE A 1 178 ? 29.737 -5.786 -18.475 1.00 94.19 178 PHE A CA 1
ATOM 1354 C C . PHE A 1 178 ? 30.938 -5.743 -17.525 1.00 94.19 178 PHE A C 1
ATOM 1356 O O . PHE A 1 178 ? 31.247 -4.681 -16.993 1.00 94.19 178 PHE A O 1
ATOM 1363 N N . PHE A 1 179 ? 31.643 -6.859 -17.318 1.00 91.31 179 PHE A N 1
ATOM 1364 C CA . PHE A 1 179 ? 32.797 -6.862 -16.415 1.00 91.31 179 PHE A CA 1
ATOM 1365 C C . PHE A 1 179 ? 33.939 -5.983 -16.935 1.00 91.31 179 PHE A C 1
ATOM 1367 O O . PHE A 1 179 ? 34.527 -5.265 -16.133 1.00 91.31 179 PHE A O 1
ATOM 1374 N N . ALA A 1 180 ? 34.179 -5.949 -18.250 1.00 91.00 180 ALA A N 1
ATOM 1375 C CA . ALA A 1 180 ? 35.134 -5.020 -18.856 1.00 91.00 180 ALA A CA 1
ATOM 1376 C C . ALA A 1 180 ? 34.749 -3.550 -18.604 1.00 91.00 180 ALA A C 1
ATOM 1378 O O . ALA A 1 180 ? 35.606 -2.749 -18.258 1.00 91.00 180 ALA A O 1
ATOM 1379 N N . SER A 1 181 ? 33.456 -3.200 -18.666 1.00 91.12 181 SER A N 1
ATOM 1380 C CA . SER A 1 181 ? 32.984 -1.837 -18.351 1.00 91.12 181 SER A CA 1
ATOM 1381 C C . SER A 1 181 ? 33.181 -1.430 -16.885 1.00 91.12 181 SER A C 1
ATOM 1383 O O . SER A 1 181 ? 33.106 -0.251 -16.549 1.00 91.12 181 SER A O 1
ATOM 1385 N N . LEU A 1 182 ? 33.422 -2.399 -15.997 1.00 86.81 182 LEU A N 1
ATOM 1386 C CA . LEU A 1 182 ? 33.721 -2.144 -14.592 1.00 86.81 182 LEU A CA 1
ATOM 1387 C C . LEU A 1 182 ? 35.225 -2.043 -14.305 1.00 86.81 182 LEU A C 1
ATOM 1389 O O . LEU A 1 182 ? 35.590 -1.574 -13.226 1.00 86.81 182 LEU A O 1
ATOM 1393 N N . GLU A 1 183 ? 36.094 -2.498 -15.214 1.00 69.81 183 GLU A N 1
ATOM 1394 C CA . GLU A 1 183 ? 37.551 -2.508 -15.010 1.00 69.81 183 GLU A CA 1
ATOM 1395 C C . GLU A 1 183 ? 38.154 -1.097 -14.969 1.00 69.81 183 GLU A C 1
ATOM 1397 O O . GLU A 1 183 ? 39.153 -0.894 -14.280 1.00 69.81 183 GLU A O 1
ATOM 1402 N N . ASP A 1 184 ? 37.475 -0.101 -15.546 1.00 62.34 184 ASP A N 1
ATOM 1403 C CA . ASP A 1 184 ? 37.814 1.322 -15.395 1.00 62.34 184 ASP A CA 1
ATOM 1404 C C . ASP A 1 184 ? 37.605 1.853 -13.953 1.00 62.34 184 ASP A C 1
ATOM 1406 O O . ASP A 1 184 ? 37.994 2.976 -13.629 1.00 62.34 184 ASP A O 1
ATOM 1410 N N . ALA A 1 185 ? 37.042 1.039 -13.045 1.00 62.69 185 ALA A N 1
ATOM 1411 C CA . ALA A 1 185 ? 36.890 1.317 -11.613 1.00 62.69 185 ALA A CA 1
ATOM 1412 C C . ALA A 1 185 ? 37.629 0.266 -10.741 1.00 62.69 185 ALA A C 1
ATOM 1414 O O . ALA A 1 185 ? 36.991 -0.512 -10.011 1.00 62.69 185 ALA A O 1
ATOM 1415 N N . PRO A 1 186 ? 38.975 0.199 -10.791 1.00 52.09 186 PRO A N 1
ATOM 1416 C CA . PRO A 1 186 ? 39.733 -0.911 -10.222 1.00 52.09 186 PRO A CA 1
ATOM 1417 C C . PRO A 1 186 ? 39.539 -1.052 -8.700 1.00 52.09 186 PRO A C 1
ATOM 1419 O O . PRO A 1 186 ? 39.727 -0.116 -7.926 1.00 52.09 186 PRO A O 1
ATOM 1422 N N . GLY A 1 187 ? 39.183 -2.271 -8.264 1.00 60.19 187 GLY A N 1
ATOM 1423 C CA . GLY A 1 187 ? 39.295 -2.725 -6.868 1.00 60.19 187 GLY A CA 1
ATOM 1424 C C . GLY A 1 187 ? 37.998 -2.956 -6.079 1.00 60.19 187 GLY A C 1
ATOM 1425 O O . GLY A 1 187 ? 38.068 -3.484 -4.968 1.00 60.19 187 GLY A O 1
ATOM 1426 N N . THR A 1 188 ? 36.811 -2.625 -6.605 1.00 61.22 188 THR A N 1
ATOM 1427 C CA . THR A 1 188 ? 35.571 -2.633 -5.788 1.00 61.22 188 THR A CA 1
ATOM 1428 C C . THR A 1 188 ? 34.523 -3.692 -6.137 1.00 61.22 188 THR A C 1
ATOM 1430 O O . THR A 1 188 ? 33.565 -3.848 -5.378 1.00 61.22 188 THR A O 1
ATOM 1433 N N . VAL A 1 189 ? 34.665 -4.440 -7.236 1.00 69.38 189 VAL A N 1
ATOM 1434 C CA . VAL A 1 189 ? 33.590 -5.329 -7.729 1.00 69.38 189 VAL A CA 1
ATOM 1435 C C . VAL A 1 189 ? 33.675 -6.747 -7.164 1.00 69.38 189 VAL A C 1
ATOM 1437 O O . VAL A 1 189 ? 32.655 -7.286 -6.740 1.00 69.38 189 VAL A O 1
ATOM 1440 N N . SER A 1 190 ? 34.873 -7.335 -7.068 1.00 67.94 190 SER A N 1
ATOM 1441 C CA . SER A 1 190 ? 35.063 -8.737 -6.643 1.00 67.94 190 SER A CA 1
ATOM 1442 C C . SER A 1 190 ? 34.652 -9.023 -5.193 1.00 67.94 190 SER A C 1
ATOM 1444 O O . SER A 1 190 ? 34.440 -10.174 -4.825 1.00 67.94 190 SER A O 1
ATOM 1446 N N . ARG A 1 191 ? 34.511 -7.980 -4.364 1.00 77.62 191 ARG A N 1
ATOM 1447 C CA . ARG A 1 191 ? 34.067 -8.086 -2.965 1.00 77.62 191 ARG A CA 1
ATOM 1448 C C . ARG A 1 191 ? 32.563 -7.884 -2.780 1.00 77.62 191 ARG A C 1
ATOM 1450 O O . ARG A 1 191 ? 32.078 -7.983 -1.653 1.00 77.62 191 ARG A O 1
ATOM 1457 N N . ARG A 1 192 ? 31.815 -7.562 -3.841 1.00 81.44 192 ARG A N 1
ATOM 1458 C CA . ARG A 1 192 ? 30.373 -7.314 -3.725 1.00 81.44 192 ARG A CA 1
ATOM 1459 C C . ARG A 1 192 ? 29.604 -8.635 -3.643 1.00 81.44 192 ARG A C 1
ATOM 1461 O O . ARG A 1 192 ? 29.973 -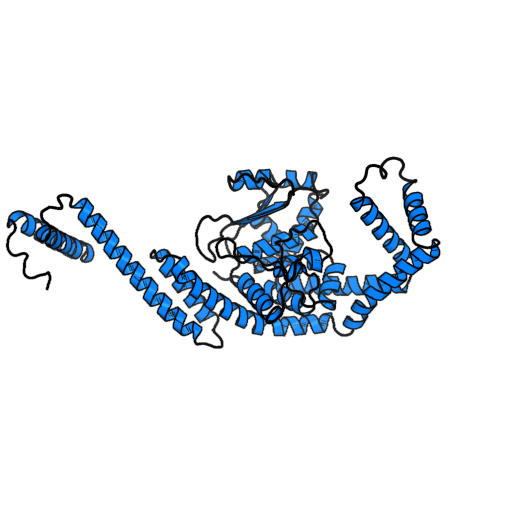9.600 -4.308 1.00 81.44 192 ARG A O 1
ATOM 1468 N N . PRO A 1 193 ? 28.502 -8.689 -2.877 1.00 83.44 193 PRO A N 1
ATOM 1469 C CA . PRO A 1 193 ? 27.605 -9.838 -2.898 1.00 83.44 193 PRO A CA 1
ATOM 1470 C C . PRO A 1 193 ? 27.105 -10.132 -4.320 1.00 83.44 193 PRO A C 1
ATOM 1472 O O . PRO A 1 193 ? 26.785 -9.208 -5.068 1.00 83.44 193 PRO A O 1
ATOM 1475 N N . GLN A 1 194 ? 26.946 -11.412 -4.673 1.00 81.00 194 GLN A N 1
ATOM 1476 C CA . GLN A 1 194 ? 26.466 -11.836 -6.001 1.00 81.00 194 GLN A CA 1
ATOM 1477 C C . GLN A 1 194 ? 25.153 -11.149 -6.413 1.00 81.00 194 GLN A C 1
ATOM 1479 O O . GLN A 1 194 ? 24.963 -10.806 -7.575 1.00 81.00 194 GLN A O 1
ATOM 1484 N N . GLN A 1 195 ? 24.248 -10.914 -5.459 1.00 72.25 195 GLN A N 1
ATOM 1485 C CA . GLN A 1 195 ? 22.989 -10.205 -5.709 1.00 72.25 195 GLN A CA 1
ATOM 1486 C C . GLN A 1 195 ? 23.220 -8.777 -6.216 1.00 72.25 195 GLN A C 1
ATOM 1488 O O . GLN A 1 195 ? 22.537 -8.336 -7.135 1.00 72.25 195 GLN A O 1
ATOM 1493 N N . THR A 1 196 ? 24.210 -8.077 -5.661 1.00 78.75 196 THR A N 1
ATOM 1494 C CA . THR A 1 196 ? 24.594 -6.734 -6.102 1.00 78.75 196 THR A CA 1
ATOM 1495 C C . THR A 1 196 ? 25.173 -6.769 -7.512 1.00 78.75 196 THR A C 1
ATOM 1497 O O . THR A 1 196 ? 24.803 -5.937 -8.331 1.00 78.75 196 THR A O 1
ATOM 1500 N N . ILE A 1 197 ? 26.020 -7.754 -7.822 1.00 83.06 197 ILE A N 1
ATOM 1501 C CA . ILE A 1 197 ? 26.587 -7.929 -9.169 1.00 83.06 197 ILE A CA 1
ATOM 1502 C C . ILE A 1 197 ? 25.474 -8.199 -10.188 1.00 83.06 197 ILE A C 1
ATOM 1504 O O . ILE A 1 197 ? 25.430 -7.557 -11.232 1.00 83.06 197 ILE A O 1
ATOM 1508 N N . ASN A 1 198 ? 24.526 -9.082 -9.865 1.00 81.88 198 ASN A N 1
ATOM 1509 C CA . ASN A 1 198 ? 23.385 -9.375 -10.735 1.00 81.88 198 ASN A CA 1
ATOM 1510 C C . ASN A 1 198 ? 22.506 -8.137 -10.975 1.00 81.88 198 ASN A C 1
ATOM 1512 O O . ASN A 1 198 ? 22.029 -7.931 -12.092 1.00 81.88 198 ASN A O 1
ATOM 1516 N N . ALA A 1 199 ? 22.295 -7.313 -9.943 1.00 80.75 199 ALA A N 1
ATOM 1517 C CA . ALA A 1 199 ? 21.555 -6.060 -10.065 1.00 80.75 199 ALA A CA 1
ATOM 1518 C C . ALA A 1 199 ? 22.291 -5.061 -10.972 1.00 80.75 199 ALA A C 1
ATOM 1520 O O . ALA A 1 199 ? 21.679 -4.503 -11.878 1.00 80.75 199 ALA A O 1
ATOM 1521 N N . MET A 1 200 ? 23.607 -4.903 -10.789 1.00 87.88 200 MET A N 1
ATOM 1522 C CA . MET A 1 200 ? 24.447 -4.052 -11.638 1.00 87.88 200 MET A CA 1
ATOM 1523 C C . MET A 1 200 ? 24.444 -4.523 -13.098 1.00 87.88 200 MET A C 1
ATOM 1525 O O . MET A 1 200 ? 24.260 -3.709 -13.994 1.00 87.88 200 MET A O 1
ATOM 1529 N N . TYR A 1 201 ? 24.574 -5.830 -13.340 1.00 91.50 201 TYR A N 1
ATOM 1530 C CA . TYR A 1 201 ? 24.522 -6.399 -14.688 1.00 91.50 201 TYR A CA 1
ATOM 1531 C C . TYR A 1 201 ? 23.165 -6.164 -15.357 1.00 91.50 201 TYR A C 1
ATOM 1533 O O . TYR A 1 201 ? 23.088 -5.775 -16.520 1.00 91.50 201 TYR A O 1
ATOM 1541 N N . SER A 1 202 ? 22.081 -6.359 -14.604 1.00 87.38 202 SER A N 1
ATOM 1542 C CA . SER A 1 202 ? 20.726 -6.118 -15.102 1.00 87.38 202 SER A CA 1
ATOM 1543 C C . SER A 1 202 ? 20.496 -4.646 -15.436 1.00 87.38 202 SER A C 1
ATOM 1545 O O . SER A 1 202 ? 19.814 -4.361 -16.415 1.00 87.38 202 SER A O 1
ATOM 1547 N N . GLN A 1 203 ? 21.047 -3.723 -14.643 1.00 89.19 203 GLN A N 1
ATOM 1548 C CA . GLN A 1 203 ? 20.988 -2.291 -14.930 1.00 89.19 203 GLN A CA 1
ATOM 1549 C C . GLN A 1 203 ? 21.788 -1.953 -16.190 1.00 89.19 203 GLN A C 1
ATOM 1551 O O . GLN A 1 203 ? 21.237 -1.360 -17.107 1.00 89.19 203 GLN A O 1
ATOM 1556 N N . TRP A 1 204 ? 23.028 -2.438 -16.289 1.00 94.06 204 TRP A N 1
ATOM 1557 C CA . TRP A 1 204 ? 23.876 -2.227 -17.462 1.00 94.06 204 TRP A CA 1
ATOM 1558 C C . TRP A 1 204 ? 23.206 -2.698 -18.760 1.00 94.06 204 TRP A C 1
ATOM 1560 O O . TRP A 1 204 ? 23.208 -1.978 -19.754 1.00 94.06 204 TRP A O 1
ATOM 1570 N N . LEU A 1 205 ? 22.549 -3.865 -18.752 1.00 92.81 205 LEU A N 1
ATOM 1571 C CA . LEU A 1 205 ? 21.787 -4.341 -19.913 1.00 92.81 205 LEU A CA 1
ATOM 1572 C C . LEU A 1 205 ? 20.655 -3.383 -20.315 1.00 92.81 205 LEU A C 1
ATOM 1574 O O . LEU A 1 205 ? 20.395 -3.219 -21.506 1.00 92.81 205 LEU A O 1
ATOM 1578 N N . ARG A 1 206 ? 19.972 -2.766 -19.343 1.00 90.19 206 ARG A N 1
ATOM 1579 C CA . ARG A 1 206 ? 18.909 -1.783 -19.608 1.00 90.19 206 ARG A CA 1
ATOM 1580 C C . ARG A 1 206 ? 19.477 -0.485 -20.163 1.00 90.19 206 ARG A C 1
ATOM 1582 O O . ARG A 1 206 ? 18.882 0.056 -21.086 1.00 90.19 206 ARG A O 1
ATOM 1589 N N . ASP A 1 207 ? 20.610 -0.027 -19.642 1.00 92.25 207 ASP A N 1
ATOM 1590 C CA . ASP A 1 207 ? 21.280 1.187 -20.117 1.00 92.25 207 ASP A CA 1
ATOM 1591 C C . ASP A 1 207 ? 21.732 0.997 -21.573 1.00 92.25 207 ASP A C 1
ATOM 1593 O O . ASP A 1 207 ? 21.415 1.801 -22.446 1.00 92.25 207 ASP A O 1
ATOM 1597 N N . GLN A 1 208 ? 22.337 -0.154 -21.880 1.00 94.62 208 GLN A N 1
ATOM 1598 C CA . GLN A 1 208 ? 22.706 -0.518 -23.249 1.00 94.62 208 GLN A CA 1
ATOM 1599 C C . GLN A 1 208 ? 21.489 -0.661 -24.176 1.00 94.62 208 GLN A C 1
ATOM 1601 O O . GLN A 1 208 ? 21.535 -0.256 -25.342 1.00 94.62 208 GLN A O 1
ATOM 1606 N N . ALA A 1 209 ? 20.376 -1.214 -23.686 1.00 92.00 209 ALA A N 1
ATOM 1607 C CA . ALA A 1 209 ? 19.134 -1.280 -24.456 1.00 92.00 209 ALA A CA 1
ATOM 1608 C C . ALA A 1 209 ? 18.583 0.127 -24.740 1.00 92.00 209 ALA A C 1
ATOM 1610 O O . ALA A 1 209 ? 18.183 0.409 -25.867 1.00 92.00 209 ALA A O 1
ATOM 1611 N N . TYR A 1 210 ? 18.637 1.025 -23.758 1.00 91.81 210 TYR A N 1
ATOM 1612 C CA . TYR A 1 210 ? 18.195 2.415 -23.871 1.00 91.81 210 TYR A CA 1
ATOM 1613 C C . TYR A 1 210 ? 19.011 3.233 -24.872 1.00 91.81 210 TYR A C 1
ATOM 1615 O O . TYR A 1 210 ? 18.458 4.006 -25.663 1.00 91.81 210 TYR A O 1
ATOM 1623 N N . GLU A 1 211 ? 20.327 3.052 -24.876 1.00 93.38 211 GLU A N 1
ATOM 1624 C CA . GLU A 1 211 ? 21.220 3.732 -25.812 1.00 93.38 211 GLU A CA 1
ATOM 1625 C C . GLU A 1 211 ? 20.990 3.273 -27.254 1.00 93.38 211 GLU A C 1
ATOM 1627 O O . GLU A 1 211 ? 21.081 4.076 -28.183 1.00 93.38 211 GLU A O 1
ATOM 1632 N N . THR A 1 212 ? 20.648 1.997 -27.449 1.00 92.88 212 THR A N 1
ATOM 1633 C CA . THR A 1 212 ? 20.749 1.358 -28.768 1.00 92.88 212 THR A CA 1
ATOM 1634 C C . THR A 1 212 ? 19.432 0.909 -29.393 1.00 92.88 212 THR A C 1
ATOM 1636 O O . THR A 1 212 ? 19.437 0.471 -30.543 1.00 92.88 212 THR A O 1
ATOM 1639 N N . SER A 1 213 ? 18.309 1.017 -28.682 1.00 92.44 213 SER A N 1
ATOM 1640 C CA . SER A 1 213 ? 16.974 0.707 -29.197 1.00 92.44 213 SER A CA 1
ATOM 1641 C C . SER A 1 213 ? 16.035 1.896 -28.993 1.00 92.44 213 SER A C 1
ATOM 1643 O O . SER A 1 213 ? 15.623 2.195 -27.873 1.00 92.44 213 SER A O 1
ATOM 1645 N N . THR A 1 214 ? 15.669 2.561 -30.094 1.00 91.44 214 THR A N 1
ATOM 1646 C CA . THR A 1 214 ? 14.666 3.641 -30.088 1.00 91.44 214 THR A CA 1
ATOM 1647 C C . THR A 1 214 ? 13.323 3.139 -29.562 1.00 91.44 214 THR A C 1
ATOM 1649 O O . THR A 1 214 ? 12.734 3.785 -28.705 1.00 91.44 214 THR A O 1
ATOM 1652 N N . GLU A 1 215 ? 12.896 1.946 -29.992 1.00 85.75 215 GLU A N 1
ATOM 1653 C CA . GLU A 1 215 ? 11.664 1.300 -29.515 1.00 85.75 215 GLU A CA 1
ATOM 1654 C C . GLU A 1 215 ? 11.694 1.107 -27.991 1.00 85.75 215 GLU A C 1
ATOM 1656 O O . GLU A 1 215 ? 10.740 1.459 -27.309 1.00 85.75 215 GLU A O 1
ATOM 1661 N N . TYR A 1 216 ? 12.806 0.617 -27.425 1.00 87.44 216 TYR A N 1
ATOM 1662 C CA . TYR A 1 216 ? 12.945 0.483 -25.972 1.00 87.44 216 TYR A CA 1
ATOM 1663 C C . TYR A 1 216 ? 12.841 1.831 -25.253 1.00 87.44 216 TYR A C 1
ATOM 1665 O O . TYR A 1 216 ? 12.162 1.926 -24.232 1.00 87.44 216 TYR A O 1
ATOM 1673 N N . ARG A 1 217 ? 13.501 2.869 -25.777 1.00 90.38 217 ARG A N 1
ATOM 1674 C CA . ARG A 1 217 ? 13.478 4.218 -25.201 1.00 90.38 217 ARG A CA 1
ATOM 1675 C C . ARG A 1 217 ? 12.069 4.804 -25.185 1.00 90.38 217 ARG A C 1
ATOM 1677 O O . ARG A 1 217 ? 11.592 5.177 -24.119 1.00 90.38 217 ARG A O 1
ATOM 1684 N N . GLU A 1 218 ? 11.398 4.819 -26.334 1.00 87.31 218 GLU A N 1
ATOM 1685 C CA . GLU A 1 218 ? 10.025 5.322 -26.471 1.00 87.31 218 GLU A CA 1
ATOM 1686 C C . GLU A 1 218 ? 9.064 4.589 -25.534 1.00 87.31 218 GLU A C 1
ATOM 1688 O O . GLU A 1 218 ? 8.189 5.195 -24.911 1.00 87.31 218 GLU A O 1
ATOM 1693 N N . SER A 1 219 ? 9.261 3.282 -25.394 1.00 84.25 219 SER A N 1
ATOM 1694 C CA . SER A 1 219 ? 8.501 2.447 -24.483 1.00 84.25 219 SER A CA 1
ATOM 1695 C C . SER A 1 219 ? 8.746 2.833 -23.023 1.00 84.25 219 SER A C 1
ATOM 1697 O O . SER A 1 219 ? 7.783 3.065 -22.291 1.00 84.25 219 SER A O 1
ATOM 1699 N N . ILE A 1 220 ? 10.001 2.953 -22.577 1.00 87.88 220 ILE A N 1
ATOM 1700 C CA . ILE A 1 220 ? 10.317 3.380 -21.203 1.00 87.88 220 ILE A CA 1
ATOM 1701 C C . ILE A 1 220 ? 9.741 4.771 -20.912 1.00 87.88 220 ILE A C 1
ATOM 1703 O O . ILE A 1 220 ? 9.092 4.945 -19.884 1.00 87.88 220 ILE A O 1
ATOM 1707 N N . GLU A 1 221 ? 9.885 5.728 -21.829 1.00 89.44 221 GLU A N 1
ATOM 1708 C CA . GLU A 1 221 ? 9.318 7.074 -21.687 1.00 89.44 221 GLU A CA 1
ATOM 1709 C C . GLU A 1 221 ? 7.781 7.050 -21.610 1.00 89.44 221 GLU A C 1
ATOM 1711 O O . GLU A 1 221 ? 7.170 7.773 -20.819 1.00 89.44 221 GLU A O 1
ATOM 1716 N N . ALA A 1 222 ? 7.119 6.205 -22.407 1.00 85.94 222 ALA A N 1
ATOM 1717 C CA . ALA A 1 222 ? 5.671 6.025 -22.335 1.00 85.94 222 ALA A CA 1
ATOM 1718 C C . ALA A 1 222 ? 5.234 5.447 -20.982 1.00 85.94 222 ALA A C 1
ATOM 1720 O O . ALA A 1 222 ? 4.307 5.976 -20.365 1.00 85.94 222 ALA A O 1
ATOM 1721 N N . ALA A 1 223 ? 5.920 4.411 -20.498 1.00 87.81 223 ALA A N 1
ATOM 1722 C CA . ALA A 1 223 ? 5.640 3.828 -19.194 1.00 87.81 223 ALA A CA 1
ATOM 1723 C C . ALA A 1 223 ? 5.893 4.825 -18.056 1.00 87.81 223 ALA A C 1
ATOM 1725 O O . ALA A 1 223 ? 5.078 4.928 -17.145 1.00 87.81 223 ALA A O 1
ATOM 1726 N N . GLU A 1 224 ? 6.970 5.605 -18.122 1.00 91.12 224 GLU A N 1
ATOM 1727 C CA . GLU A 1 224 ? 7.268 6.635 -17.131 1.00 91.12 224 GLU A CA 1
ATOM 1728 C C . GLU A 1 224 ? 6.177 7.711 -17.090 1.00 91.12 224 GLU A C 1
ATOM 1730 O O . GLU A 1 224 ? 5.691 8.040 -16.008 1.00 91.12 224 GLU A O 1
ATOM 1735 N N . ARG A 1 225 ? 5.706 8.196 -18.249 1.00 90.31 225 ARG A N 1
ATOM 1736 C CA . ARG A 1 225 ? 4.583 9.150 -18.316 1.00 90.31 225 ARG A CA 1
ATOM 1737 C C . ARG A 1 225 ? 3.312 8.608 -17.665 1.00 90.31 225 ARG A C 1
ATOM 1739 O O . ARG A 1 225 ? 2.671 9.322 -16.898 1.00 90.31 225 ARG A O 1
ATOM 1746 N N . ILE A 1 226 ? 2.958 7.354 -17.944 1.00 89.00 226 ILE A N 1
ATOM 1747 C CA . ILE A 1 226 ? 1.772 6.708 -17.359 1.00 89.00 226 ILE A CA 1
ATOM 1748 C C . ILE A 1 226 ? 1.954 6.543 -15.852 1.00 89.00 226 ILE A C 1
ATOM 1750 O O . ILE A 1 226 ? 1.062 6.873 -15.076 1.00 89.00 226 ILE A O 1
ATOM 1754 N N . GLY A 1 227 ? 3.132 6.095 -15.428 1.00 91.56 227 GLY A N 1
ATOM 1755 C CA . GLY A 1 227 ? 3.494 5.966 -14.026 1.00 91.56 227 GLY A CA 1
ATOM 1756 C C . GLY A 1 227 ? 3.376 7.275 -13.254 1.00 91.56 227 GLY A C 1
ATOM 1757 O O . GLY A 1 227 ? 2.789 7.309 -12.175 1.00 91.56 227 GLY A O 1
ATOM 1758 N N . LEU A 1 228 ? 3.887 8.367 -13.825 1.00 92.50 228 LEU A N 1
ATOM 1759 C CA . LEU A 1 228 ? 3.754 9.708 -13.260 1.00 92.50 228 LEU A CA 1
ATOM 1760 C C . LEU A 1 228 ? 2.285 10.132 -13.176 1.00 92.50 228 LEU A C 1
ATOM 1762 O O . LEU A 1 228 ? 1.864 10.625 -12.134 1.00 92.50 228 LEU A O 1
ATOM 1766 N N . ALA A 1 229 ? 1.487 9.885 -14.218 1.00 90.94 229 ALA A N 1
ATOM 1767 C CA . ALA A 1 229 ? 0.056 10.181 -14.197 1.00 90.94 229 ALA A CA 1
ATOM 1768 C C . ALA A 1 229 ? -0.681 9.394 -13.097 1.00 90.94 229 ALA A C 1
ATOM 1770 O O . ALA A 1 229 ? -1.501 9.963 -12.380 1.00 90.94 229 ALA A O 1
ATOM 1771 N N . VAL A 1 230 ? -0.345 8.116 -12.901 1.00 91.12 230 VAL A N 1
ATOM 1772 C CA . VAL A 1 230 ? -0.877 7.286 -11.807 1.00 91.12 230 VAL A CA 1
ATOM 1773 C C . VAL A 1 230 ? -0.505 7.866 -10.439 1.00 91.12 230 VAL A C 1
ATOM 1775 O O . VAL A 1 230 ? -1.369 7.989 -9.569 1.00 91.12 230 VAL A O 1
ATOM 1778 N N . ILE A 1 231 ? 0.756 8.260 -10.242 1.00 91.88 231 ILE A N 1
ATOM 1779 C CA . ILE A 1 231 ? 1.223 8.868 -8.987 1.00 91.88 231 ILE A CA 1
ATOM 1780 C C . ILE A 1 231 ? 0.505 10.199 -8.726 1.00 91.88 231 ILE A C 1
ATOM 1782 O O . ILE A 1 231 ? 0.064 10.451 -7.604 1.00 91.88 231 ILE A O 1
ATOM 1786 N N . GLU A 1 232 ? 0.325 11.038 -9.745 1.00 91.06 232 GLU A N 1
ATOM 1787 C CA . GLU A 1 232 ? -0.421 12.292 -9.610 1.00 91.06 232 GLU A CA 1
ATOM 1788 C C . GLU A 1 232 ? -1.906 12.059 -9.311 1.00 91.06 232 GLU A C 1
ATOM 1790 O O . GLU A 1 232 ? -2.492 12.787 -8.507 1.00 91.06 232 GLU A O 1
ATOM 1795 N N . GLN A 1 233 ? -2.519 11.006 -9.857 1.00 89.62 233 GLN A N 1
ATOM 1796 C CA . GLN A 1 233 ? -3.883 10.622 -9.487 1.00 89.62 233 GLN A CA 1
ATOM 1797 C C . GLN A 1 233 ? -3.971 10.115 -8.047 1.00 89.62 233 GLN A C 1
ATOM 1799 O O . GLN A 1 233 ? -4.930 10.437 -7.349 1.00 89.62 233 GLN A O 1
ATOM 1804 N N . ALA A 1 234 ? -2.956 9.403 -7.555 1.00 88.00 234 ALA A N 1
ATOM 1805 C CA . ALA A 1 234 ? -2.873 9.011 -6.150 1.00 88.00 234 ALA A CA 1
ATOM 1806 C C . ALA A 1 234 ? -2.747 10.232 -5.216 1.00 88.00 234 ALA A C 1
ATOM 1808 O O . ALA A 1 234 ? -3.442 10.309 -4.200 1.00 88.00 234 ALA A O 1
ATOM 1809 N N . LYS A 1 235 ? -1.938 11.233 -5.588 1.00 88.81 235 LYS A N 1
ATOM 1810 C CA . LYS A 1 235 ? -1.859 12.520 -4.871 1.00 88.81 235 LYS A CA 1
ATOM 1811 C C . LYS A 1 235 ? -3.182 13.286 -4.926 1.00 88.81 235 LYS A C 1
ATOM 1813 O O . LYS A 1 235 ? -3.658 13.783 -3.910 1.00 88.81 235 LYS A O 1
ATOM 1818 N N . THR A 1 236 ? -3.824 13.335 -6.091 1.00 88.00 236 THR A N 1
ATOM 1819 C CA . THR A 1 236 ? -5.133 13.985 -6.269 1.00 88.00 236 THR A C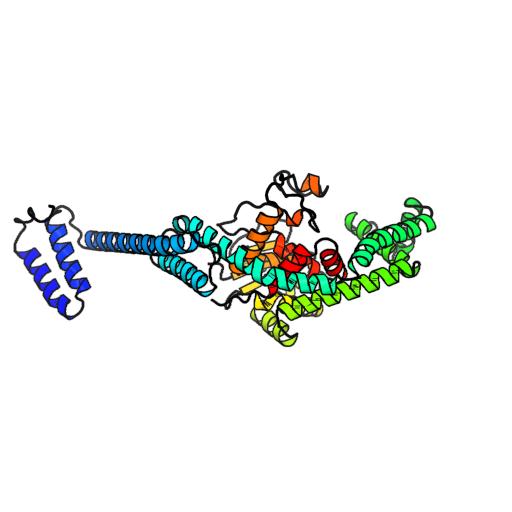A 1
ATOM 1820 C C . THR A 1 236 ? -6.216 13.306 -5.432 1.00 88.00 236 THR A C 1
ATOM 1822 O O . THR A 1 236 ? -7.012 13.980 -4.783 1.00 88.00 236 THR A O 1
ATOM 1825 N N . ALA A 1 237 ? -6.214 11.973 -5.382 1.00 83.62 237 ALA A N 1
ATOM 1826 C CA . ALA A 1 237 ? -7.115 11.174 -4.560 1.00 83.62 237 ALA A CA 1
ATOM 1827 C C . ALA A 1 237 ? -6.970 11.494 -3.063 1.00 83.62 237 ALA A C 1
ATOM 1829 O O . ALA A 1 237 ? -7.974 11.631 -2.358 1.00 83.62 237 ALA A O 1
ATOM 1830 N N . SER A 1 238 ? -5.737 11.690 -2.596 1.00 81.38 238 SER A N 1
ATOM 1831 C CA . SER A 1 238 ? -5.475 12.172 -1.240 1.00 81.38 238 SER A CA 1
ATOM 1832 C C . SER A 1 238 ? -5.887 13.638 -1.058 1.00 81.38 238 SER A C 1
ATOM 1834 O O . SER A 1 238 ? -6.214 14.054 0.041 1.00 81.38 238 SER A O 1
ATOM 1836 N N . GLY A 1 239 ? -5.896 14.455 -2.111 1.00 81.69 239 GLY A N 1
ATOM 1837 C CA . GLY A 1 239 ? -6.221 15.880 -2.059 1.00 81.69 239 GLY A CA 1
ATOM 1838 C C . GLY A 1 239 ? -5.263 16.731 -1.219 1.00 81.69 239 GLY A C 1
ATOM 1839 O O . GLY A 1 239 ? -5.668 17.802 -0.772 1.00 81.69 239 GLY A O 1
ATOM 1840 N N . TYR A 1 240 ? -4.030 16.272 -0.989 1.00 82.12 240 TYR A N 1
ATOM 1841 C CA . TYR A 1 240 ? -3.004 17.042 -0.287 1.00 82.12 240 TYR A CA 1
ATOM 1842 C C . TYR A 1 240 ? -2.014 17.705 -1.240 1.00 82.12 240 TYR A C 1
ATOM 1844 O O . TYR A 1 240 ? -1.396 17.066 -2.095 1.00 82.12 240 TYR A O 1
ATOM 1852 N N . SER A 1 241 ? -1.800 19.006 -1.042 1.00 85.50 241 SER A N 1
ATOM 1853 C CA . SER A 1 241 ? -0.738 19.733 -1.732 1.00 85.50 241 SER A CA 1
ATOM 1854 C C . SER A 1 241 ? 0.642 19.328 -1.204 1.00 85.50 241 SER A C 1
ATOM 1856 O O . SER A 1 241 ? 0.781 18.747 -0.126 1.00 85.50 241 SER A O 1
ATOM 1858 N N . LYS A 1 242 ? 1.706 19.710 -1.920 1.00 83.38 242 LYS A N 1
ATOM 1859 C CA . LYS A 1 242 ? 3.090 19.524 -1.446 1.00 83.38 242 LYS A CA 1
ATOM 1860 C C . LYS A 1 242 ? 3.331 20.186 -0.089 1.00 83.38 242 LYS A C 1
ATOM 1862 O O . LYS A 1 242 ? 4.039 19.640 0.754 1.00 83.38 242 LYS A O 1
ATOM 1867 N N . ARG A 1 243 ? 2.715 21.352 0.134 1.00 83.19 243 ARG A N 1
ATOM 1868 C CA . ARG A 1 243 ? 2.781 22.068 1.411 1.00 83.19 243 ARG A CA 1
ATOM 1869 C C . ARG A 1 243 ? 2.113 21.264 2.523 1.00 83.19 243 ARG A C 1
ATOM 1871 O O . ARG A 1 243 ? 2.691 21.144 3.598 1.00 83.19 243 ARG A O 1
ATOM 1878 N N . ASP A 1 244 ? 0.939 20.698 2.263 1.00 82.25 244 ASP A N 1
ATOM 1879 C CA . ASP A 1 244 ? 0.232 19.892 3.259 1.00 82.25 244 ASP A CA 1
ATOM 1880 C C . ASP A 1 244 ? 0.991 18.605 3.579 1.00 82.25 244 ASP A C 1
ATOM 1882 O O . ASP A 1 244 ? 1.140 18.264 4.749 1.00 82.25 244 ASP A O 1
ATOM 1886 N N . GLY A 1 245 ? 1.548 17.945 2.558 1.00 79.94 245 GLY A N 1
ATOM 1887 C CA . GLY A 1 245 ? 2.426 16.788 2.732 1.00 79.94 245 GLY A CA 1
ATOM 1888 C C . GLY A 1 245 ? 3.616 17.103 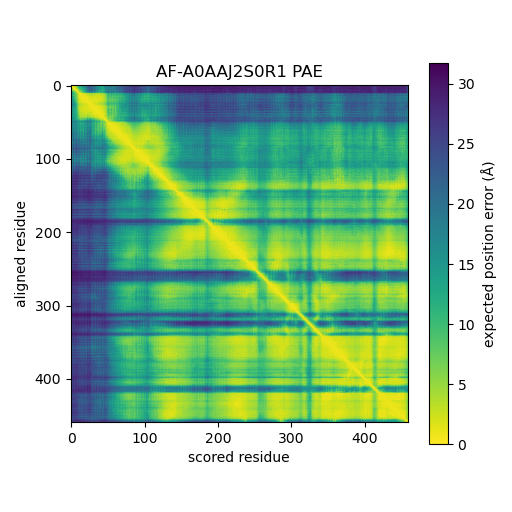3.639 1.00 79.94 245 GLY A C 1
ATOM 1889 O O . GLY A 1 245 ? 3.900 16.342 4.559 1.00 79.94 245 GLY A O 1
ATOM 1890 N N . ALA A 1 246 ? 4.257 18.264 3.465 1.00 80.12 246 ALA A N 1
ATOM 1891 C CA . ALA A 1 246 ? 5.345 18.707 4.340 1.00 80.12 246 ALA A CA 1
ATOM 1892 C C . ALA A 1 246 ? 4.894 18.979 5.783 1.00 80.12 246 ALA A C 1
ATOM 1894 O O . ALA A 1 246 ? 5.580 18.585 6.726 1.00 80.12 246 ALA A O 1
ATOM 1895 N N . ILE A 1 247 ? 3.728 19.603 5.971 1.00 80.62 247 ILE A N 1
ATOM 1896 C CA . ILE A 1 247 ? 3.147 19.833 7.302 1.00 80.62 247 ILE A CA 1
ATOM 1897 C C . ILE A 1 247 ? 2.829 18.496 7.987 1.00 80.62 247 ILE A C 1
ATOM 1899 O O . ILE A 1 247 ? 3.139 18.312 9.164 1.00 80.62 247 ILE A O 1
ATOM 1903 N N . LEU A 1 248 ? 2.227 17.554 7.259 1.00 78.12 248 LEU A N 1
ATOM 1904 C CA . LEU A 1 248 ? 1.892 16.226 7.767 1.00 78.12 248 LEU A CA 1
ATOM 1905 C C . LEU A 1 248 ? 3.139 15.408 8.080 1.00 78.12 248 LEU A C 1
ATOM 1907 O O . LEU A 1 248 ? 3.191 14.806 9.150 1.00 78.12 248 LEU A O 1
ATOM 1911 N N . ALA A 1 249 ? 4.149 15.434 7.210 1.00 77.19 249 ALA A N 1
ATOM 1912 C CA . ALA A 1 249 ? 5.432 14.795 7.465 1.00 77.19 249 ALA A CA 1
ATOM 1913 C C . ALA A 1 249 ? 6.032 15.335 8.768 1.00 77.19 249 ALA A C 1
ATOM 1915 O O . ALA A 1 249 ? 6.296 14.559 9.679 1.00 77.19 249 ALA A O 1
ATOM 1916 N N . ALA A 1 250 ? 6.116 16.657 8.932 1.00 72.38 250 ALA A N 1
ATOM 1917 C CA . ALA A 1 250 ? 6.629 17.265 10.161 1.00 72.38 250 ALA A CA 1
ATOM 1918 C C . ALA A 1 250 ? 5.814 16.901 11.420 1.00 72.38 250 ALA A C 1
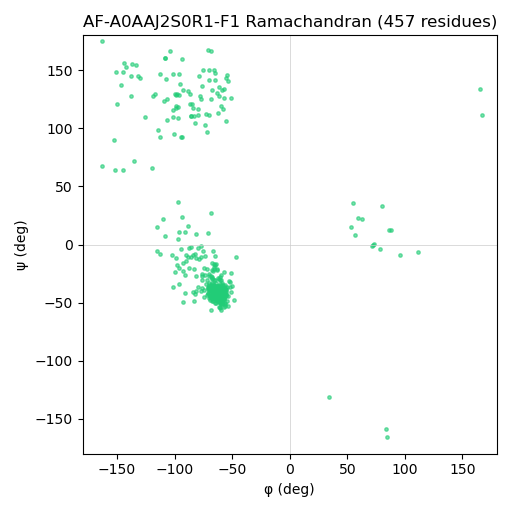ATOM 1920 O O . ALA A 1 250 ? 6.370 16.790 12.512 1.00 72.38 250 ALA A O 1
ATOM 1921 N N . LYS A 1 251 ? 4.493 16.728 11.286 1.00 69.62 251 LYS A N 1
ATOM 1922 C CA . LYS A 1 251 ? 3.579 16.446 12.402 1.00 69.62 251 LYS A CA 1
ATOM 1923 C C . LYS A 1 251 ? 3.546 14.973 12.810 1.00 69.62 251 LYS A C 1
ATOM 1925 O O . LYS A 1 251 ? 3.464 14.673 14.001 1.00 69.62 251 LYS A O 1
ATOM 1930 N N . HIS A 1 252 ? 3.519 14.071 11.835 1.00 64.56 252 HIS A N 1
ATOM 1931 C CA . HIS A 1 252 ? 3.270 12.646 12.050 1.00 64.56 252 HIS A CA 1
ATOM 1932 C C . HIS A 1 252 ? 4.550 11.822 12.069 1.00 64.56 252 HIS A C 1
ATOM 1934 O O . HIS A 1 252 ? 4.562 10.778 12.710 1.00 64.56 252 HIS A O 1
ATOM 1940 N N . VAL A 1 253 ? 5.618 12.312 11.441 1.00 64.31 253 VAL A N 1
ATOM 1941 C CA . VAL A 1 253 ? 6.929 11.670 11.404 1.00 64.31 253 VAL A CA 1
ATOM 1942 C C . VAL A 1 253 ? 7.774 12.394 12.433 1.00 64.31 253 VAL A C 1
ATOM 1944 O O . VAL A 1 253 ? 8.298 13.477 12.180 1.00 64.31 253 VAL A O 1
ATOM 1947 N N . GLY A 1 254 ? 7.833 11.841 13.644 1.00 55.97 254 GLY A N 1
ATOM 1948 C CA . GLY A 1 254 ? 8.534 12.483 14.748 1.00 55.97 254 GLY A CA 1
ATOM 1949 C C . GLY A 1 254 ? 9.983 12.779 14.370 1.00 55.97 254 GLY A C 1
ATOM 1950 O O . GLY A 1 254 ? 10.810 11.876 14.374 1.00 55.97 254 GLY A O 1
ATOM 1951 N N . SER A 1 255 ? 10.312 14.049 14.122 1.00 47.72 255 SER A N 1
ATOM 1952 C CA . SER A 1 255 ? 11.662 14.560 13.839 1.00 47.72 255 SER A CA 1
ATOM 1953 C C . SER A 1 255 ? 12.597 14.493 15.057 1.00 47.72 255 SER A C 1
ATOM 1955 O O . SER A 1 255 ? 13.502 15.319 15.217 1.00 47.72 255 SER A O 1
ATOM 1957 N N . GLY A 1 256 ? 12.354 13.552 15.974 1.00 41.94 256 GLY A N 1
ATOM 1958 C CA . GLY A 1 256 ? 13.202 13.316 17.125 1.00 41.94 256 GLY A CA 1
ATOM 1959 C C . GLY A 1 256 ? 14.632 13.114 16.643 1.00 41.94 256 GLY A C 1
ATOM 1960 O O . GLY A 1 256 ? 14.870 12.474 15.620 1.00 41.94 256 GLY A O 1
ATOM 1961 N N . LYS A 1 257 ? 15.593 13.665 17.386 1.00 43.41 257 LYS A N 1
ATOM 1962 C CA . LYS A 1 257 ? 17.038 13.638 17.097 1.00 43.41 257 LYS A CA 1
ATOM 1963 C C . LYS A 1 257 ? 17.607 12.248 16.699 1.00 43.41 257 LYS A C 1
ATOM 1965 O O . LYS A 1 257 ? 18.734 12.204 16.221 1.00 43.41 257 LYS A O 1
ATOM 1970 N N . GLY A 1 258 ? 16.852 11.152 16.851 1.00 44.12 258 GLY A N 1
ATOM 1971 C CA . GLY A 1 258 ? 17.169 9.795 16.384 1.00 44.12 258 GLY A CA 1
ATOM 1972 C C . GLY A 1 258 ? 17.054 9.549 14.867 1.00 44.12 258 GLY A C 1
ATOM 1973 O O . GLY A 1 258 ? 17.816 8.741 14.342 1.00 44.12 258 GLY A O 1
ATOM 1974 N N . LEU A 1 259 ? 16.226 10.288 14.109 1.00 45.94 259 LEU A N 1
ATOM 1975 C CA . LEU A 1 259 ? 16.066 10.047 12.656 1.00 45.94 259 LEU A CA 1
ATOM 1976 C C . LEU A 1 259 ? 17.321 10.382 11.830 1.00 45.94 259 LEU A C 1
ATOM 1978 O O . LEU A 1 259 ? 17.611 9.715 10.838 1.00 45.94 259 LEU A O 1
ATOM 1982 N N . ARG A 1 260 ? 18.141 11.340 12.289 1.00 46.53 260 ARG A N 1
ATOM 1983 C CA . ARG A 1 260 ? 19.448 11.643 11.668 1.00 46.53 260 ARG A CA 1
ATOM 1984 C C . ARG A 1 260 ? 20.441 10.472 11.759 1.00 46.53 260 ARG A C 1
ATOM 1986 O O . ARG A 1 260 ? 21.428 10.460 11.032 1.00 46.53 260 ARG A O 1
ATOM 1993 N N . GLY A 1 261 ? 20.197 9.497 12.640 1.00 46.09 261 GLY A N 1
ATOM 1994 C CA . GLY A 1 261 ? 20.996 8.275 12.744 1.00 46.09 261 GLY A CA 1
ATOM 1995 C C . GLY A 1 261 ? 20.607 7.184 11.738 1.00 46.09 261 GLY A C 1
ATOM 1996 O O . GLY A 1 261 ? 21.426 6.314 11.449 1.00 46.09 261 GLY A O 1
ATOM 1997 N N . VAL A 1 262 ? 19.385 7.227 11.191 1.00 47.56 262 VAL A N 1
ATOM 1998 C CA . VAL A 1 262 ? 18.882 6.249 10.206 1.00 47.56 262 VAL A CA 1
ATOM 1999 C C . VAL A 1 262 ? 19.379 6.589 8.801 1.00 47.56 262 VAL A C 1
ATOM 2001 O O . VAL A 1 262 ? 19.804 5.698 8.066 1.00 47.56 262 VAL A O 1
ATOM 2004 N N . THR A 1 263 ? 19.413 7.878 8.452 1.00 48.38 263 THR A N 1
ATOM 2005 C CA . THR A 1 263 ? 19.844 8.359 7.128 1.00 48.38 263 THR A CA 1
ATOM 2006 C C . THR A 1 263 ? 21.301 7.998 6.813 1.00 48.38 263 THR A C 1
ATOM 2008 O O . THR A 1 263 ? 21.604 7.590 5.693 1.00 48.38 263 THR A O 1
ATOM 2011 N N . SER A 1 264 ? 22.196 8.010 7.810 1.00 48.22 264 SER A N 1
ATOM 2012 C CA . SER A 1 264 ? 23.622 7.694 7.611 1.00 48.22 264 SER A CA 1
ATOM 2013 C C . SER A 1 264 ? 23.925 6.213 7.343 1.00 48.22 264 SER A C 1
ATOM 2015 O O . SER A 1 264 ? 24.971 5.907 6.776 1.00 48.22 264 SER A O 1
ATOM 2017 N N . ARG A 1 265 ? 23.031 5.281 7.710 1.00 50.38 265 ARG A N 1
ATOM 2018 C CA . ARG A 1 265 ? 23.218 3.830 7.488 1.00 50.38 265 ARG A CA 1
ATOM 2019 C C . ARG A 1 265 ? 22.493 3.289 6.253 1.00 50.38 265 ARG A C 1
ATOM 2021 O O . ARG A 1 265 ? 22.760 2.157 5.858 1.00 50.38 265 ARG A O 1
ATOM 2028 N N . ALA A 1 266 ? 21.600 4.078 5.656 1.00 50.22 266 ALA A N 1
ATOM 2029 C CA . ALA A 1 266 ? 20.713 3.654 4.572 1.00 50.22 266 ALA A CA 1
ATOM 2030 C C . ALA A 1 266 ? 21.070 4.228 3.183 1.00 50.22 266 ALA A C 1
ATOM 2032 O O . ALA A 1 266 ? 20.311 4.014 2.246 1.00 50.22 266 ALA A O 1
ATOM 2033 N N . ASN A 1 267 ? 22.207 4.922 3.026 1.00 57.47 267 ASN A N 1
ATOM 2034 C CA . ASN A 1 267 ? 22.594 5.656 1.803 1.00 57.47 267 ASN A CA 1
ATOM 2035 C C . ASN A 1 267 ? 21.612 6.769 1.380 1.00 57.47 267 ASN A C 1
ATOM 2037 O O . ASN A 1 267 ? 21.598 7.171 0.219 1.00 57.47 267 ASN A O 1
ATOM 2041 N N . TRP A 1 268 ? 20.811 7.296 2.305 1.00 60.03 268 TRP A N 1
ATOM 2042 C CA . TRP A 1 268 ? 19.950 8.444 2.037 1.00 60.03 268 TRP A CA 1
ATOM 2043 C C . TRP A 1 268 ? 20.592 9.730 2.534 1.00 60.03 268 TRP A C 1
ATOM 2045 O O . TRP A 1 268 ? 20.968 9.849 3.702 1.00 60.03 268 TRP A O 1
ATOM 2055 N N . SER A 1 269 ? 20.661 10.737 1.663 1.00 67.56 269 SER A N 1
ATOM 2056 C CA . SER A 1 269 ? 20.839 12.103 2.149 1.00 67.56 269 SER A CA 1
ATOM 2057 C C . SER A 1 269 ? 19.602 12.524 2.952 1.00 67.56 269 SER A C 1
ATOM 2059 O O . SER A 1 269 ? 18.485 12.084 2.673 1.00 67.56 269 SER A O 1
ATOM 2061 N N . ALA A 1 270 ? 19.782 13.402 3.942 1.00 67.12 270 ALA A N 1
ATOM 2062 C CA . ALA A 1 270 ? 18.653 13.950 4.696 1.00 67.12 270 ALA A CA 1
ATOM 2063 C C . ALA A 1 270 ? 17.608 14.604 3.768 1.00 67.12 270 ALA A C 1
ATOM 2065 O O . ALA A 1 270 ? 16.416 14.402 3.955 1.00 67.12 270 ALA A O 1
ATOM 2066 N N . GLY A 1 271 ? 18.058 15.295 2.711 1.00 72.31 271 GLY A N 1
ATOM 2067 C CA . GLY A 1 271 ? 17.163 15.925 1.737 1.00 72.31 271 GLY A CA 1
ATOM 2068 C C . GLY A 1 271 ? 16.338 14.936 0.906 1.00 72.31 271 GLY A C 1
ATOM 2069 O O . GLY A 1 271 ? 15.181 15.223 0.615 1.00 72.31 271 GLY A O 1
ATOM 2070 N N . GLN A 1 272 ? 16.891 13.768 0.554 1.00 74.50 272 GLN A N 1
ATOM 2071 C CA . GLN A 1 272 ? 16.134 12.714 -0.138 1.00 74.50 272 GLN A CA 1
ATOM 2072 C C . GLN A 1 272 ? 15.075 12.093 0.773 1.00 74.50 272 GLN A C 1
ATOM 2074 O O . GLN A 1 272 ? 13.932 11.961 0.351 1.00 74.50 272 GLN A O 1
ATOM 2079 N N . TYR A 1 273 ? 15.428 11.787 2.029 1.00 73.94 273 TYR A N 1
ATOM 2080 C CA . TYR A 1 273 ? 14.461 11.294 3.017 1.00 73.94 273 TYR A CA 1
ATOM 2081 C C . TYR A 1 273 ? 13.294 12.277 3.167 1.00 73.94 273 TYR A C 1
ATOM 2083 O O . TYR A 1 273 ? 12.135 11.883 3.065 1.00 73.94 273 TYR A O 1
ATOM 2091 N N . ASP A 1 274 ? 13.590 13.564 3.365 1.00 75.19 274 ASP A N 1
ATOM 2092 C CA . ASP A 1 274 ? 12.558 14.585 3.553 1.00 75.19 274 ASP A CA 1
ATOM 2093 C C . ASP A 1 274 ? 11.656 14.709 2.315 1.00 75.19 274 ASP A C 1
ATOM 2095 O O . ASP A 1 274 ? 10.435 14.782 2.450 1.00 75.19 274 ASP A O 1
ATOM 2099 N N . ALA A 1 275 ? 12.230 14.682 1.108 1.00 81.81 275 ALA A N 1
ATOM 2100 C CA . ALA A 1 275 ? 11.465 14.728 -0.135 1.00 81.81 275 ALA A CA 1
ATOM 2101 C C . ALA A 1 275 ? 10.543 13.507 -0.301 1.00 81.81 275 ALA A C 1
ATOM 2103 O O . ALA A 1 275 ? 9.356 13.678 -0.586 1.00 81.81 275 ALA A O 1
ATOM 2104 N N . ASP A 1 276 ? 11.059 12.300 -0.060 1.00 83.38 276 ASP A N 1
ATOM 2105 C CA . ASP A 1 276 ? 10.296 11.054 -0.175 1.00 83.38 276 ASP A CA 1
ATOM 2106 C C . ASP A 1 276 ? 9.181 10.972 0.875 1.00 83.38 276 ASP A C 1
ATOM 2108 O O . ASP A 1 276 ? 8.077 10.514 0.578 1.00 83.38 276 ASP A O 1
ATOM 2112 N N . MET A 1 277 ? 9.429 11.470 2.090 1.00 80.75 277 MET A N 1
ATOM 2113 C CA . MET A 1 277 ? 8.411 11.562 3.138 1.00 80.75 277 MET A CA 1
ATOM 2114 C C . MET A 1 277 ? 7.313 12.567 2.798 1.00 80.75 277 MET A C 1
ATOM 2116 O O . MET A 1 277 ? 6.139 12.290 3.047 1.00 80.75 277 MET A O 1
ATOM 2120 N N . VAL A 1 278 ? 7.668 13.725 2.231 1.00 84.56 278 VAL A N 1
ATOM 2121 C CA . VAL A 1 278 ? 6.684 14.707 1.753 1.00 84.56 278 VAL A CA 1
ATOM 2122 C C . VAL A 1 278 ? 5.802 14.067 0.692 1.00 84.56 278 VAL A C 1
ATOM 2124 O O . VAL A 1 278 ? 4.581 14.122 0.811 1.00 84.56 278 VAL A O 1
ATOM 2127 N N . GLU A 1 279 ? 6.406 13.427 -0.308 1.00 86.81 279 GLU A N 1
ATOM 2128 C CA . GLU A 1 279 ? 5.675 12.771 -1.390 1.00 86.81 279 GLU A CA 1
ATOM 2129 C C . GLU A 1 279 ? 4.767 11.655 -0.867 1.00 86.81 279 GLU A C 1
ATOM 2131 O O . GLU A 1 279 ? 3.593 11.598 -1.229 1.00 86.81 279 GLU A O 1
ATOM 2136 N N . LEU A 1 280 ? 5.264 10.817 0.045 1.00 85.31 280 LEU A N 1
ATOM 2137 C CA . LEU A 1 280 ? 4.457 9.790 0.694 1.00 85.31 280 LEU A CA 1
ATOM 2138 C C . LEU A 1 280 ? 3.251 10.398 1.413 1.00 85.31 280 LEU A C 1
ATOM 2140 O O . LEU A 1 280 ? 2.132 9.925 1.238 1.00 85.31 280 LEU A O 1
ATOM 2144 N N . MET A 1 281 ? 3.444 11.471 2.183 1.00 85.12 281 MET A N 1
ATOM 2145 C CA . MET A 1 281 ? 2.351 12.133 2.902 1.00 85.12 281 MET A CA 1
ATOM 2146 C C . MET A 1 281 ? 1.359 12.825 1.965 1.00 85.12 281 MET A C 1
ATOM 2148 O O . MET A 1 281 ? 0.168 12.864 2.273 1.00 85.12 281 MET A O 1
ATOM 2152 N N . GLN A 1 282 ? 1.805 13.292 0.795 1.00 86.31 282 GLN A N 1
ATOM 2153 C CA . GLN A 1 282 ? 0.904 13.732 -0.273 1.00 86.31 282 GLN A CA 1
ATOM 2154 C C . GLN A 1 282 ? 0.074 12.594 -0.856 1.00 86.31 282 GLN A C 1
ATOM 2156 O O . GLN A 1 282 ? -0.922 12.869 -1.505 1.00 86.31 282 GLN A O 1
ATOM 2161 N N . VAL A 1 283 ? 0.463 11.335 -0.684 1.00 86.69 283 VAL A N 1
ATOM 2162 C CA . VAL A 1 283 ? -0.320 10.187 -1.150 1.00 86.69 283 VAL A CA 1
ATOM 2163 C C . VAL A 1 283 ? -1.235 9.697 -0.034 1.00 86.69 283 VAL A C 1
ATOM 2165 O O . VAL A 1 283 ? -2.432 9.537 -0.243 1.00 86.69 283 VAL A O 1
ATOM 2168 N N . VAL A 1 284 ? -0.706 9.497 1.173 1.00 85.81 284 VAL A N 1
ATOM 2169 C CA . VAL A 1 284 ? -1.417 8.748 2.220 1.00 85.81 284 VAL A CA 1
ATOM 2170 C C . VAL A 1 284 ? -2.073 9.605 3.292 1.00 85.81 284 VAL A C 1
ATOM 2172 O O . VAL A 1 284 ? -2.828 9.071 4.101 1.00 85.81 284 VAL A O 1
ATOM 2175 N N . GLY A 1 285 ? -1.826 10.917 3.323 1.00 82.69 285 GLY A N 1
ATOM 2176 C CA . GLY A 1 285 ? -2.196 11.774 4.452 1.00 82.69 285 GLY A CA 1
ATOM 2177 C C . GLY A 1 285 ? -3.649 11.636 4.922 1.00 82.69 285 GLY A C 1
ATOM 2178 O O . GLY A 1 285 ? -3.899 11.676 6.124 1.00 82.69 285 GLY A O 1
ATOM 2179 N N . LYS A 1 286 ? -4.606 11.414 4.002 1.00 83.75 286 LYS A N 1
ATOM 2180 C CA . LYS A 1 286 ? -6.055 11.417 4.323 1.00 83.75 286 LYS A CA 1
ATOM 2181 C C . LYS A 1 286 ? -6.477 10.142 5.023 1.00 83.75 286 LYS A C 1
ATOM 2183 O O . LYS A 1 286 ? -7.450 10.124 5.772 1.00 83.75 286 LYS A O 1
ATOM 2188 N N . THR A 1 287 ? -5.711 9.088 4.780 1.00 84.00 287 THR A N 1
ATOM 2189 C CA . THR A 1 287 ? -5.948 7.767 5.341 1.00 84.00 287 THR A CA 1
ATOM 2190 C C . THR A 1 287 ? -5.508 7.678 6.798 1.00 84.00 287 THR A C 1
ATOM 2192 O O . THR A 1 287 ? -5.850 6.707 7.465 1.00 84.00 287 THR A O 1
ATOM 2195 N N . LEU A 1 288 ? -4.784 8.674 7.321 1.00 82.44 288 LEU A N 1
ATOM 2196 C CA . LEU A 1 288 ? -4.327 8.679 8.704 1.00 82.44 288 LEU A CA 1
ATOM 2197 C C . LEU A 1 288 ? -5.410 9.244 9.639 1.00 82.44 288 LEU A C 1
ATOM 2199 O O . LEU A 1 288 ? -5.791 10.408 9.501 1.00 82.44 288 LEU A O 1
ATOM 2203 N N . PRO A 1 289 ? -5.873 8.472 10.640 1.00 76.00 289 PRO A N 1
ATOM 2204 C CA . PRO A 1 289 ? -6.776 8.965 11.669 1.00 76.00 289 PRO A CA 1
ATOM 2205 C C . PRO A 1 289 ? -6.250 10.201 12.387 1.00 76.00 289 PRO A C 1
ATOM 2207 O O . PRO A 1 289 ? -5.059 10.317 12.702 1.00 76.00 289 PRO A O 1
ATOM 2210 N N . LYS A 1 290 ? -7.165 11.096 12.771 1.00 74.25 290 LYS A N 1
ATOM 2211 C CA . LYS A 1 290 ? -6.827 12.217 13.649 1.00 74.25 290 LYS A CA 1
ATOM 2212 C C . LYS A 1 290 ? -6.250 11.687 14.967 1.00 74.25 290 LYS A C 1
ATOM 2214 O O . LYS A 1 290 ? -6.937 11.042 15.747 1.00 74.25 290 LYS A O 1
ATOM 2219 N N . GLY A 1 291 ? -4.984 12.011 15.224 1.00 70.50 291 GLY A N 1
ATOM 2220 C CA . GLY A 1 291 ? -4.270 11.592 16.434 1.00 70.50 291 GLY A CA 1
ATOM 2221 C C . GLY A 1 291 ? -3.423 10.328 16.274 1.00 70.50 291 GLY A C 1
ATOM 2222 O O . GLY A 1 291 ? -2.617 10.066 17.166 1.00 70.50 291 GLY A O 1
ATOM 2223 N N . ALA A 1 292 ? -3.524 9.612 15.147 1.00 71.06 292 ALA A N 1
ATOM 2224 C CA . ALA A 1 292 ? -2.598 8.530 14.830 1.00 71.06 292 ALA A CA 1
ATOM 2225 C C . ALA A 1 292 ? -1.169 9.074 14.704 1.00 71.06 292 ALA A C 1
ATOM 2227 O O . ALA A 1 292 ? -0.923 10.121 14.088 1.00 71.06 292 ALA A O 1
ATOM 2228 N N . ARG A 1 293 ? -0.214 8.357 15.298 1.00 71.00 293 ARG A N 1
ATOM 2229 C CA . ARG A 1 293 ? 1.217 8.659 15.187 1.00 71.00 293 ARG A CA 1
ATOM 2230 C C . ARG A 1 293 ? 1.928 7.502 14.509 1.00 71.00 293 ARG A C 1
ATOM 2232 O O . ARG A 1 293 ? 1.752 6.361 14.929 1.00 71.00 293 ARG A O 1
ATOM 2239 N N . ILE A 1 294 ? 2.718 7.818 13.485 1.00 73.00 294 ILE A N 1
ATOM 2240 C CA . ILE A 1 294 ? 3.564 6.853 12.786 1.00 73.00 294 ILE A CA 1
ATOM 2241 C C . ILE A 1 294 ? 5.010 7.239 13.053 1.00 73.00 294 ILE A C 1
ATOM 2243 O O . ILE A 1 294 ? 5.561 8.152 12.445 1.00 73.00 294 ILE A O 1
ATOM 2247 N N . GLU A 1 295 ? 5.622 6.557 14.008 1.00 72.81 295 GLU A N 1
ATOM 2248 C CA . GLU A 1 295 ? 7.006 6.815 14.371 1.00 72.81 295 GLU A CA 1
ATOM 2249 C C . GLU A 1 295 ? 7.930 6.001 13.472 1.00 72.81 295 GLU A C 1
ATOM 2251 O O . GLU A 1 295 ? 7.860 4.776 13.432 1.00 72.81 295 GLU A O 1
ATOM 2256 N N . ILE A 1 296 ? 8.799 6.694 12.741 1.00 72.06 296 ILE A N 1
ATOM 2257 C CA . ILE A 1 296 ? 9.778 6.079 11.849 1.00 72.06 296 ILE A CA 1
ATOM 2258 C C . ILE A 1 296 ? 11.149 6.207 12.500 1.00 72.06 296 ILE A C 1
ATOM 2260 O O . ILE A 1 296 ? 11.565 7.310 12.853 1.00 72.06 296 ILE A O 1
ATOM 2264 N N . GLY A 1 297 ? 11.857 5.093 12.674 1.00 68.56 297 GLY A N 1
ATOM 2265 C CA . GLY A 1 297 ? 13.141 5.108 13.371 1.00 68.56 297 GLY A CA 1
ATOM 2266 C C . GLY A 1 297 ? 13.993 3.872 13.133 1.00 68.56 297 GLY A C 1
ATOM 2267 O O . GLY A 1 297 ? 13.570 2.911 12.488 1.00 68.56 297 GLY A O 1
ATOM 2268 N N . SER A 1 298 ? 15.216 3.898 13.669 1.00 71.44 298 SER A N 1
ATOM 2269 C CA . SER A 1 298 ? 16.058 2.706 13.705 1.00 71.44 298 SER A CA 1
ATOM 2270 C C . SER A 1 298 ? 15.463 1.677 14.660 1.00 71.44 298 SER A C 1
ATOM 2272 O O . SER A 1 298 ? 14.654 2.000 15.531 1.00 71.44 298 SER A O 1
ATOM 2274 N N . LYS A 1 299 ? 15.958 0.439 14.584 1.00 73.06 299 LYS A N 1
ATOM 2275 C CA . LYS A 1 299 ? 15.642 -0.592 15.576 1.00 73.06 299 LYS A CA 1
ATOM 2276 C C . LYS A 1 299 ? 15.822 -0.082 17.006 1.00 73.06 299 LYS A C 1
ATOM 2278 O O . LYS A 1 299 ? 14.916 -0.237 17.807 1.00 73.06 299 LYS A O 1
ATOM 2283 N N . ALA A 1 300 ? 16.946 0.566 17.313 1.00 72.12 300 ALA A N 1
ATOM 2284 C CA . ALA A 1 300 ? 17.214 1.064 18.661 1.00 72.12 300 ALA A CA 1
ATOM 2285 C C . ALA A 1 300 ? 16.208 2.143 19.100 1.00 72.12 300 ALA A C 1
ATOM 2287 O O . ALA A 1 300 ? 15.820 2.173 20.267 1.00 72.12 300 ALA A O 1
ATOM 2288 N N . ASP A 1 301 ? 15.761 2.997 18.175 1.00 69.38 301 ASP A N 1
ATOM 2289 C CA . ASP A 1 301 ? 14.746 4.013 18.463 1.00 69.38 301 ASP A CA 1
ATOM 2290 C C . ASP A 1 301 ? 13.402 3.360 18.788 1.00 69.38 301 ASP A C 1
ATOM 2292 O O . ASP A 1 301 ? 12.781 3.707 19.791 1.00 69.38 301 ASP A O 1
ATOM 2296 N N . VAL A 1 302 ? 12.992 2.365 17.995 1.00 68.69 302 VAL A N 1
ATOM 2297 C CA . VAL A 1 302 ? 11.745 1.628 18.228 1.00 68.69 302 VAL A CA 1
ATOM 2298 C C . VAL A 1 302 ? 11.829 0.803 19.513 1.00 68.69 302 VAL A C 1
ATOM 2300 O O . VAL A 1 302 ? 10.896 0.842 20.309 1.00 68.69 302 VAL A O 1
ATOM 2303 N N . GLU A 1 303 ? 12.937 0.108 19.791 1.00 73.81 303 GLU A N 1
ATOM 2304 C CA . GLU A 1 303 ? 13.127 -0.633 21.052 1.00 73.81 303 GLU A CA 1
ATOM 2305 C C . GLU A 1 303 ? 13.058 0.298 22.265 1.00 73.81 303 GLU A C 1
ATOM 2307 O O . GLU A 1 303 ? 12.433 -0.032 23.271 1.00 73.81 303 GLU A O 1
ATOM 2312 N N . LYS A 1 304 ? 13.650 1.493 22.164 1.00 73.25 304 LYS A N 1
ATOM 2313 C CA . LYS A 1 304 ? 13.598 2.507 23.220 1.00 73.25 304 LYS A CA 1
ATOM 2314 C C . LYS A 1 304 ? 12.194 3.080 23.405 1.00 73.25 304 LYS A C 1
ATOM 2316 O O . LYS A 1 304 ? 11.775 3.270 24.542 1.00 73.25 304 LYS A O 1
ATOM 2321 N N . ALA A 1 305 ? 11.490 3.377 22.315 1.00 65.44 305 ALA A N 1
ATOM 2322 C CA . ALA A 1 305 ? 10.155 3.967 22.360 1.00 65.44 305 ALA A CA 1
ATOM 2323 C C . ALA A 1 305 ? 9.096 2.970 22.850 1.00 65.44 305 ALA A C 1
ATOM 2325 O O . ALA A 1 305 ? 8.189 3.345 23.585 1.00 65.44 305 ALA A O 1
ATOM 2326 N N . THR A 1 306 ? 9.231 1.699 22.465 1.00 66.31 306 THR A N 1
ATOM 2327 C CA . THR A 1 306 ? 8.247 0.645 22.759 1.00 66.31 306 THR A CA 1
ATOM 2328 C C . THR A 1 306 ? 8.587 -0.184 23.999 1.00 66.31 306 THR A C 1
ATOM 2330 O O . THR A 1 306 ? 7.715 -0.860 24.539 1.00 66.31 306 THR A O 1
ATOM 2333 N N . GLY A 1 307 ? 9.849 -0.191 24.439 1.00 71.25 307 GLY A N 1
ATOM 2334 C CA . GLY A 1 307 ? 10.349 -1.071 25.499 1.00 71.25 307 GLY A CA 1
ATOM 2335 C C . GLY A 1 307 ? 10.519 -2.541 25.084 1.00 71.25 307 GLY A C 1
ATOM 2336 O O . GLY A 1 307 ? 10.942 -3.360 25.901 1.00 71.25 307 GLY A O 1
ATOM 2337 N N . TYR A 1 308 ? 10.217 -2.901 23.832 1.00 64.94 308 TYR A N 1
ATOM 2338 C CA . TYR A 1 308 ? 10.353 -4.265 23.317 1.00 64.94 308 TYR A CA 1
ATOM 2339 C C . TYR A 1 308 ? 11.719 -4.468 22.670 1.00 64.94 308 TYR A C 1
ATOM 2341 O O . TYR A 1 308 ? 12.130 -3.654 21.857 1.00 64.94 308 TYR A O 1
ATOM 2349 N N . ARG A 1 309 ? 12.410 -5.572 22.987 1.00 66.94 309 ARG A N 1
ATOM 2350 C CA . ARG A 1 309 ? 13.633 -5.984 22.274 1.00 66.94 309 ARG A CA 1
ATOM 2351 C C . ARG A 1 309 ? 13.283 -6.860 21.076 1.00 66.94 309 ARG A C 1
ATOM 2353 O O . ARG A 1 309 ? 12.571 -7.852 21.228 1.00 66.94 309 ARG A O 1
ATOM 2360 N N . TYR A 1 310 ? 13.856 -6.566 19.914 1.00 62.91 310 TYR A N 1
ATOM 2361 C CA . TYR A 1 310 ? 13.628 -7.327 18.688 1.00 62.91 310 TYR A CA 1
ATOM 2362 C C . TYR A 1 310 ? 14.750 -8.332 18.438 1.00 62.91 310 TYR A C 1
ATOM 2364 O O . TYR A 1 310 ? 15.935 -7.995 18.423 1.00 62.91 310 TYR A O 1
ATOM 2372 N N . SER A 1 311 ? 14.385 -9.587 18.178 1.00 50.34 311 SER A N 1
ATOM 2373 C CA . SER A 1 311 ? 15.343 -10.671 17.920 1.00 50.34 311 SER A CA 1
ATOM 2374 C C . SER A 1 311 ? 15.791 -10.768 16.457 1.00 50.34 311 SER A C 1
ATOM 2376 O O . SER A 1 311 ? 16.737 -11.489 16.146 1.00 50.34 311 SER A O 1
ATOM 2378 N N . THR A 1 312 ? 15.153 -10.057 15.524 1.00 49.66 312 THR A N 1
ATOM 2379 C CA . THR A 1 312 ? 15.400 -10.291 14.099 1.00 49.66 312 THR A CA 1
ATOM 2380 C C . THR A 1 312 ? 16.625 -9.539 13.586 1.00 49.66 312 THR A C 1
ATOM 2382 O O . THR A 1 312 ? 16.637 -8.312 13.511 1.00 49.66 312 THR A O 1
ATOM 2385 N N . GLY A 1 313 ? 17.625 -10.290 13.119 1.00 45.81 313 GLY A N 1
ATOM 2386 C CA . GLY A 1 313 ? 18.775 -9.787 12.354 1.00 45.81 313 GLY A CA 1
ATOM 2387 C C . GLY A 1 313 ? 18.452 -9.324 10.922 1.00 45.81 313 GLY A C 1
ATOM 2388 O O . GLY A 1 313 ? 19.369 -9.091 10.146 1.00 45.81 313 GLY A O 1
ATOM 2389 N N . ARG A 1 314 ? 17.167 -9.208 10.544 1.00 46.66 314 ARG A N 1
ATOM 2390 C CA . ARG A 1 314 ? 16.707 -8.793 9.199 1.00 46.66 314 ARG A CA 1
ATOM 2391 C C . ARG A 1 314 ? 16.049 -7.413 9.152 1.00 46.66 314 ARG A C 1
ATOM 2393 O O . ARG A 1 314 ? 15.285 -7.129 8.243 1.00 46.66 314 ARG A O 1
ATOM 2400 N N . GLY A 1 315 ? 16.347 -6.570 10.128 1.00 49.66 315 GLY A N 1
ATOM 2401 C CA . GLY A 1 315 ? 16.368 -5.121 9.980 1.00 49.66 315 GLY A CA 1
ATOM 2402 C C . GLY A 1 315 ? 15.133 -4.344 9.492 1.00 49.66 315 GLY A C 1
ATOM 2403 O O . GLY A 1 315 ? 15.247 -3.144 9.283 1.00 49.66 315 GLY A O 1
ATOM 2404 N N . ARG A 1 316 ? 13.956 -4.927 9.333 1.00 55.94 316 ARG A N 1
ATOM 2405 C CA . ARG A 1 316 ? 12.738 -4.186 8.986 1.00 55.94 316 ARG A CA 1
ATOM 2406 C C . ARG A 1 316 ? 11.608 -4.745 9.823 1.00 55.94 316 ARG A C 1
ATOM 2408 O O . ARG A 1 316 ? 11.471 -5.968 9.896 1.00 55.94 316 ARG A O 1
ATOM 2415 N N . SER A 1 317 ? 10.883 -3.882 10.522 1.00 59.12 317 SER A N 1
ATOM 2416 C CA . SER A 1 317 ? 9.729 -4.326 11.298 1.00 59.12 317 SER A CA 1
ATOM 2417 C C . SER A 1 317 ? 8.676 -3.239 11.404 1.00 59.12 317 SER A C 1
ATOM 2419 O O . SER A 1 317 ? 8.912 -2.166 11.958 1.00 59.12 317 SER A O 1
ATOM 2421 N N . PHE A 1 318 ? 7.494 -3.575 10.919 1.00 58.03 318 PHE A N 1
ATOM 2422 C CA . PHE A 1 318 ? 6.257 -2.911 11.253 1.00 58.03 318 PHE A CA 1
ATOM 2423 C C . PHE A 1 318 ? 5.771 -3.328 12.647 1.00 58.03 318 PHE A C 1
ATOM 2425 O O . PHE A 1 318 ? 5.788 -4.519 12.967 1.00 58.03 318 PHE A O 1
ATOM 2432 N N . GLN A 1 319 ? 5.314 -2.380 13.468 1.00 62.00 319 GLN A N 1
ATOM 2433 C CA . GLN A 1 319 ? 4.709 -2.703 14.757 1.00 62.00 319 GLN A CA 1
ATOM 2434 C C . GLN A 1 319 ? 3.677 -1.686 15.221 1.00 62.00 319 GLN A C 1
ATOM 2436 O O . GLN A 1 319 ? 3.813 -0.494 15.005 1.00 62.00 319 GLN A O 1
ATOM 2441 N N . THR A 1 320 ? 2.674 -2.147 15.952 1.00 55.16 320 THR A N 1
ATOM 2442 C CA . THR A 1 320 ? 1.653 -1.313 16.584 1.00 55.16 320 THR A CA 1
ATOM 2443 C C . THR A 1 320 ? 1.855 -1.256 18.099 1.00 55.16 320 THR A C 1
ATOM 2445 O O . THR A 1 320 ? 2.239 -2.246 18.725 1.00 55.16 320 THR A O 1
ATOM 2448 N N . GLU A 1 321 ? 1.610 -0.097 18.715 1.00 54.00 321 GLU A N 1
ATOM 2449 C CA . GLU A 1 321 ? 1.496 0.021 20.173 1.00 54.00 321 GLU A CA 1
ATOM 2450 C C . GLU A 1 321 ? 0.160 -0.605 20.588 1.00 54.00 321 GLU A C 1
ATOM 2452 O O . GLU A 1 321 ? -0.898 -0.081 20.243 1.00 54.00 321 GLU A O 1
ATOM 2457 N N . GLY A 1 322 ? 0.179 -1.737 21.296 1.00 48.91 322 GLY A N 1
ATOM 2458 C CA . GLY A 1 322 ? -1.0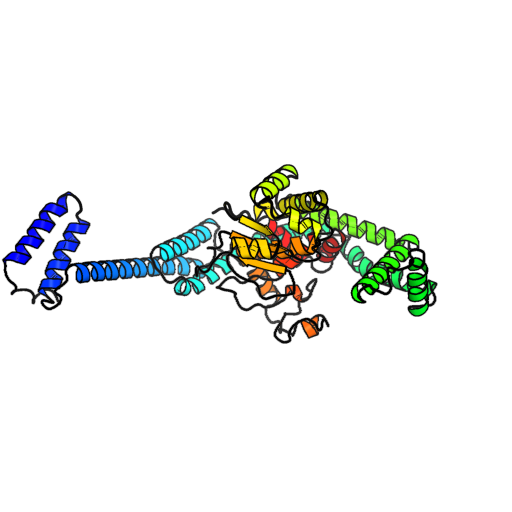64 -2.314 21.806 1.00 48.91 322 GLY A CA 1
ATOM 2459 C C . GLY A 1 322 ? -0.953 -3.745 22.315 1.00 48.91 322 GLY A C 1
ATOM 2460 O O . GLY A 1 322 ? -0.801 -4.689 21.551 1.00 48.91 322 GLY A O 1
ATOM 2461 N N . ARG A 1 323 ? -1.090 -3.893 23.635 1.00 41.47 323 ARG A N 1
ATOM 2462 C CA . ARG A 1 323 ? -1.561 -5.109 24.321 1.00 41.47 323 ARG A CA 1
ATOM 2463 C C . ARG A 1 323 ? -3.067 -5.018 24.620 1.00 41.47 323 ARG A C 1
ATOM 2465 O O . ARG A 1 323 ? -3.565 -5.818 25.403 1.00 41.47 323 ARG A O 1
ATOM 2472 N N . GLU A 1 324 ? -3.773 -4.036 24.056 1.00 39.38 324 GLU A N 1
ATOM 2473 C CA . GLU A 1 324 ? -5.207 -3.866 24.283 1.00 39.38 324 GLU A CA 1
ATOM 2474 C C . GLU A 1 324 ? -5.987 -4.738 23.292 1.00 39.38 324 GLU A C 1
ATOM 2476 O O . GLU A 1 324 ? -5.958 -4.457 22.092 1.00 39.38 324 GLU A O 1
ATOM 2481 N N . PRO A 1 325 ? -6.654 -5.814 23.749 1.00 37.34 325 PRO A N 1
ATOM 2482 C CA . PRO A 1 325 ? -7.536 -6.590 22.892 1.00 37.34 325 PRO A CA 1
ATOM 2483 C C . PRO A 1 325 ? -8.682 -5.686 22.420 1.00 37.34 325 PRO A C 1
ATOM 2485 O O . PRO A 1 325 ? -9.489 -5.236 23.225 1.00 37.34 325 PRO A O 1
ATOM 2488 N N . GLY A 1 326 ? -8.737 -5.387 21.123 1.00 42.09 326 GLY A N 1
ATOM 2489 C CA . GLY A 1 326 ? -9.814 -4.592 20.538 1.00 42.09 326 GLY A CA 1
ATOM 2490 C C . GLY A 1 326 ? -9.483 -4.079 19.138 1.00 42.09 326 GLY A C 1
ATOM 2491 O O . GLY A 1 326 ? -8.401 -3.555 18.888 1.00 42.09 326 GLY A O 1
ATOM 2492 N N . ILE A 1 327 ? -10.432 -4.218 18.213 1.00 42.47 327 ILE A N 1
ATOM 2493 C CA . ILE A 1 327 ? -10.337 -3.694 16.845 1.00 42.47 327 ILE A CA 1
ATOM 2494 C C . ILE A 1 327 ? -10.374 -2.154 16.899 1.00 42.47 327 ILE A C 1
ATOM 2496 O O . ILE A 1 327 ? -11.317 -1.582 17.435 1.00 42.47 327 ILE A O 1
ATOM 2500 N N . GLY A 1 328 ? -9.371 -1.476 16.323 1.00 48.31 328 GLY A N 1
ATOM 2501 C CA . GLY A 1 328 ? -9.345 -0.006 16.197 1.00 48.31 328 GLY A CA 1
ATOM 2502 C C . GLY A 1 328 ? -8.740 0.770 17.377 1.00 48.31 328 GLY A C 1
ATOM 2503 O O . GLY A 1 328 ? -8.867 1.990 17.426 1.00 48.31 328 GLY A O 1
ATOM 2504 N N . SER A 1 329 ? -8.062 0.101 18.315 1.00 51.84 329 SER A N 1
ATOM 2505 C CA . SER A 1 329 ? -7.415 0.738 19.478 1.00 51.84 329 SER A CA 1
ATOM 2506 C C . SER A 1 329 ? -5.979 1.227 19.219 1.00 51.84 329 SER A C 1
ATOM 2508 O O . SER A 1 329 ? -5.375 1.847 20.098 1.00 51.84 329 SER A O 1
ATOM 2510 N N . VAL A 1 330 ? -5.417 0.990 18.025 1.00 61.00 330 VAL A N 1
ATOM 2511 C CA . VAL A 1 330 ? -4.026 1.347 17.707 1.00 61.00 330 VAL A CA 1
ATOM 2512 C C . VAL A 1 330 ? -3.883 2.864 17.570 1.00 61.00 330 VAL A C 1
ATOM 2514 O O . VAL A 1 330 ? -4.135 3.452 16.520 1.00 61.00 330 VAL A O 1
ATOM 2517 N N . LYS A 1 331 ? -3.449 3.515 18.652 1.00 62.81 331 LYS A N 1
ATOM 2518 C CA . LYS A 1 331 ? -3.189 4.966 18.679 1.00 62.81 331 LYS A CA 1
ATOM 2519 C C . LYS A 1 331 ? -1.822 5.332 18.104 1.00 62.81 331 LYS A C 1
ATOM 2521 O O . LYS A 1 331 ? -1.646 6.452 17.615 1.00 62.81 331 LYS A O 1
ATOM 2526 N N . LYS A 1 332 ? -0.855 4.413 18.167 1.00 67.12 332 LYS A N 1
ATOM 2527 C CA . LYS A 1 332 ? 0.479 4.607 17.600 1.00 67.12 332 LYS A CA 1
ATOM 2528 C C . LYS A 1 332 ? 0.978 3.363 16.894 1.00 67.12 332 LYS A C 1
ATOM 2530 O O . LYS A 1 332 ? 0.772 2.238 17.343 1.00 67.12 332 LYS A O 1
ATOM 2535 N N . THR A 1 333 ? 1.710 3.619 15.830 1.00 69.81 333 THR A N 1
ATOM 2536 C CA . THR A 1 333 ? 2.357 2.619 15.008 1.00 69.81 333 THR A CA 1
ATOM 2537 C C . THR A 1 333 ? 3.804 3.034 14.791 1.00 69.81 333 THR A C 1
ATOM 2539 O O . THR A 1 333 ? 4.126 4.215 14.692 1.00 69.81 333 THR A O 1
ATOM 2542 N N . TYR A 1 334 ? 4.681 2.049 14.740 1.00 71.00 334 TYR A N 1
ATOM 2543 C CA . TYR A 1 334 ? 6.114 2.177 14.601 1.00 71.00 334 TYR A CA 1
ATOM 2544 C C . TYR A 1 334 ? 6.548 1.487 13.313 1.00 71.00 334 TYR A C 1
ATOM 2546 O O . TYR A 1 334 ? 6.252 0.313 13.086 1.00 71.00 334 TYR A O 1
ATOM 2554 N N . ILE A 1 335 ? 7.284 2.216 12.485 1.00 72.62 335 ILE A N 1
ATOM 2555 C CA . ILE A 1 335 ? 7.977 1.686 11.321 1.00 72.62 335 ILE A CA 1
ATOM 2556 C C . ILE A 1 335 ? 9.466 1.666 11.662 1.00 72.62 335 ILE A C 1
ATOM 2558 O O . ILE A 1 335 ? 10.133 2.700 11.731 1.00 72.62 335 ILE A O 1
ATOM 2562 N N . CYS A 1 336 ? 10.001 0.469 11.885 1.00 70.56 336 CYS A N 1
ATOM 2563 C CA . CYS A 1 336 ? 11.432 0.274 12.048 1.00 70.56 336 CYS A CA 1
ATOM 2564 C C . CYS A 1 336 ? 12.084 0.098 10.679 1.00 70.56 336 CYS A C 1
ATOM 2566 O O . CYS A 1 336 ? 11.958 -0.954 10.044 1.00 70.56 336 CYS A O 1
ATOM 2568 N N . LEU A 1 337 ? 12.868 1.093 10.281 1.00 70.31 337 LEU A N 1
ATOM 2569 C CA . LEU A 1 337 ? 13.705 1.048 9.092 1.00 70.31 337 LEU A CA 1
ATOM 2570 C C . LEU A 1 337 ? 15.144 0.767 9.535 1.00 70.31 337 LEU A C 1
ATOM 2572 O O . LEU A 1 337 ? 15.753 1.559 10.256 1.00 70.31 337 LEU A O 1
ATOM 2576 N N . SER A 1 338 ? 15.723 -0.367 9.144 1.00 61.34 338 SER A N 1
ATOM 2577 C CA . SER A 1 338 ? 17.159 -0.584 9.331 1.00 61.34 338 SER A CA 1
ATOM 2578 C C . SER A 1 338 ? 17.812 -1.337 8.170 1.00 61.34 338 SER A C 1
ATOM 2580 O O . SER A 1 338 ? 17.177 -2.100 7.443 1.00 61.34 338 SER A O 1
ATOM 2582 N N . GLY A 1 339 ? 19.109 -1.083 7.988 1.00 63.97 339 GLY A N 1
ATOM 2583 C CA . GLY A 1 339 ? 19.850 -1.475 6.787 1.00 63.97 339 GLY A CA 1
ATOM 2584 C C . GLY A 1 339 ? 19.686 -0.464 5.647 1.00 63.97 339 GLY A C 1
ATOM 2585 O O . GLY A 1 339 ? 19.361 0.696 5.890 1.00 63.97 339 GLY A O 1
ATOM 2586 N N . SER A 1 340 ? 19.926 -0.908 4.409 1.00 59.38 340 SER A N 1
ATOM 2587 C CA . SER A 1 340 ? 19.645 -0.126 3.200 1.00 59.38 340 SER A CA 1
ATOM 2588 C C . SER A 1 340 ? 18.136 -0.024 3.007 1.00 59.38 340 SER A C 1
ATOM 2590 O O . SER A 1 340 ? 17.475 -1.030 2.733 1.00 59.38 340 SER A O 1
ATOM 2592 N N . VAL A 1 341 ? 17.600 1.175 3.177 1.00 65.69 341 VAL A N 1
ATOM 2593 C CA . VAL A 1 341 ? 16.174 1.459 3.049 1.00 65.69 341 VAL A CA 1
ATOM 2594 C C . VAL A 1 341 ? 16.007 2.279 1.784 1.00 65.69 341 VAL A C 1
ATOM 2596 O O . VAL A 1 341 ? 16.657 3.307 1.629 1.00 65.69 341 VAL A O 1
ATOM 2599 N N . ASP A 1 342 ? 15.182 1.790 0.867 1.00 77.38 342 ASP A N 1
ATOM 2600 C CA . ASP A 1 342 ? 14.796 2.520 -0.333 1.00 77.38 342 ASP A CA 1
ATOM 2601 C C . ASP A 1 342 ? 13.364 3.063 -0.180 1.00 77.38 342 ASP A C 1
ATOM 2603 O O . ASP A 1 342 ? 12.606 2.668 0.715 1.00 77.38 342 ASP A O 1
ATOM 2607 N N . LYS A 1 343 ? 12.986 3.984 -1.071 1.00 86.00 343 LYS A N 1
ATOM 2608 C CA . LYS A 1 343 ? 11.669 4.642 -1.071 1.00 86.00 343 LYS A CA 1
ATOM 2609 C C . LYS A 1 343 ? 10.534 3.620 -1.145 1.00 86.00 343 LYS A C 1
ATOM 2611 O O . LYS A 1 343 ? 9.494 3.771 -0.515 1.00 86.00 343 LYS A O 1
ATOM 2616 N N . ARG A 1 344 ? 10.777 2.537 -1.879 1.00 89.44 344 ARG A N 1
ATOM 2617 C CA . ARG A 1 344 ? 9.865 1.414 -2.077 1.00 89.44 344 ARG A CA 1
ATOM 2618 C C . ARG A 1 344 ? 9.531 0.719 -0.751 1.00 89.44 344 ARG A C 1
ATOM 2620 O O . ARG A 1 344 ? 8.357 0.570 -0.430 1.00 89.44 344 ARG A O 1
ATOM 2627 N N . VAL A 1 345 ? 10.539 0.375 0.052 1.00 85.25 345 VAL A N 1
ATOM 2628 C CA . VAL A 1 345 ? 10.349 -0.208 1.391 1.00 85.25 345 VAL A CA 1
ATOM 2629 C C . VAL A 1 345 ? 9.584 0.745 2.302 1.00 85.25 345 VAL A C 1
ATOM 2631 O O . VAL A 1 345 ? 8.674 0.316 2.999 1.00 85.25 345 VAL A O 1
ATOM 2634 N N . LEU A 1 346 ? 9.906 2.038 2.290 1.00 84.56 346 LEU A N 1
ATOM 2635 C CA . LEU A 1 346 ? 9.177 3.014 3.100 1.00 84.56 346 LEU A CA 1
ATOM 2636 C C . LEU A 1 346 ? 7.672 3.036 2.757 1.00 84.56 346 LEU A C 1
ATOM 2638 O O . LEU A 1 346 ? 6.838 3.006 3.662 1.00 84.56 346 LEU A O 1
ATOM 2642 N N . PHE A 1 347 ? 7.322 3.060 1.468 1.00 91.50 347 PHE A N 1
ATOM 2643 C CA . PHE A 1 347 ? 5.926 3.035 1.015 1.00 91.50 347 PHE A CA 1
ATOM 2644 C C . PHE A 1 347 ? 5.226 1.718 1.391 1.00 91.50 347 PHE A C 1
ATOM 2646 O O . PHE A 1 347 ? 4.064 1.741 1.798 1.00 91.50 347 PHE A O 1
ATOM 2653 N N . HIS A 1 348 ? 5.942 0.592 1.319 1.00 92.06 348 HIS A N 1
ATOM 2654 C CA . HIS A 1 348 ? 5.448 -0.720 1.738 1.00 92.06 348 HIS A CA 1
ATOM 2655 C C . HIS A 1 348 ? 5.057 -0.734 3.222 1.00 92.06 348 HIS A C 1
ATOM 2657 O O . HIS A 1 348 ? 3.909 -1.007 3.571 1.00 92.06 348 HIS A O 1
ATOM 2663 N N . GLU A 1 349 ? 5.991 -0.369 4.104 1.00 86.06 349 GLU A N 1
ATOM 2664 C CA . GLU A 1 349 ? 5.750 -0.374 5.552 1.00 86.06 349 GLU A CA 1
ATOM 2665 C C . GLU A 1 349 ? 4.675 0.650 5.954 1.00 86.06 349 GLU A C 1
ATOM 2667 O O . GLU A 1 349 ? 3.911 0.429 6.896 1.00 86.06 349 GLU A O 1
ATOM 2672 N N . MET A 1 350 ? 4.567 1.761 5.216 1.00 86.38 350 MET A N 1
ATOM 2673 C CA . MET A 1 350 ? 3.485 2.728 5.399 1.00 86.38 350 MET A CA 1
ATOM 2674 C C . MET A 1 350 ? 2.112 2.133 5.065 1.00 86.38 350 MET A C 1
ATOM 2676 O O . MET A 1 350 ? 1.140 2.441 5.750 1.00 86.38 350 MET A O 1
ATOM 2680 N N . GLY A 1 351 ? 2.012 1.249 4.070 1.00 90.38 351 GLY A N 1
ATOM 2681 C CA . GLY A 1 351 ? 0.765 0.536 3.786 1.00 90.38 351 GLY A CA 1
ATOM 2682 C C . GLY A 1 351 ? 0.302 -0.310 4.966 1.00 90.38 351 GLY A C 1
ATOM 2683 O O . GLY A 1 351 ? -0.848 -0.189 5.385 1.00 90.38 351 GLY A O 1
ATOM 2684 N N . HIS A 1 352 ? 1.206 -1.068 5.587 1.00 88.19 352 HIS A N 1
ATOM 2685 C CA . HIS A 1 352 ? 0.881 -1.779 6.826 1.00 88.19 352 HIS A CA 1
ATOM 2686 C C . HIS A 1 352 ? 0.491 -0.824 7.960 1.00 88.19 352 HIS A C 1
ATOM 2688 O O . HIS A 1 352 ? -0.430 -1.119 8.725 1.00 88.19 352 HIS A O 1
ATOM 2694 N N . ALA A 1 353 ? 1.142 0.341 8.050 1.00 83.06 353 ALA A N 1
ATOM 2695 C CA . ALA A 1 353 ? 0.804 1.349 9.049 1.00 83.06 353 ALA A CA 1
ATOM 2696 C C . ALA A 1 353 ? -0.611 1.874 8.903 1.00 83.06 353 ALA A C 1
ATOM 2698 O O . ALA A 1 353 ? -1.332 1.945 9.893 1.00 83.06 353 ALA A O 1
ATOM 2699 N N . ILE A 1 354 ? -1.021 2.193 7.681 1.00 85.62 354 ILE A N 1
ATOM 2700 C CA . ILE A 1 354 ? -2.368 2.676 7.392 1.00 85.62 354 ILE A CA 1
ATOM 2701 C C . ILE A 1 354 ? -3.396 1.589 7.682 1.00 85.62 354 ILE A C 1
ATOM 2703 O O . ILE A 1 354 ? -4.389 1.869 8.345 1.00 85.62 354 ILE A O 1
ATOM 2707 N N . GLU A 1 355 ? -3.161 0.352 7.241 1.00 84.62 355 GLU A N 1
ATOM 2708 C CA . GLU A 1 355 ? -4.063 -0.767 7.530 1.00 84.62 355 GLU A CA 1
ATOM 2709 C C . GLU A 1 355 ? -4.245 -0.990 9.037 1.00 84.62 355 GLU A C 1
ATOM 2711 O O . GLU A 1 355 ? -5.340 -1.331 9.481 1.00 84.62 355 GLU A O 1
ATOM 2716 N N . SER A 1 356 ? -3.206 -0.772 9.844 1.00 79.06 356 SER A N 1
ATOM 2717 C CA . SER A 1 356 ? -3.323 -0.978 11.285 1.00 79.06 356 SER A CA 1
ATOM 2718 C C . SER A 1 356 ? -4.082 0.137 12.003 1.00 79.06 356 SER A C 1
ATOM 2720 O O . SER A 1 356 ? -4.827 -0.143 12.943 1.00 79.06 356 SER A O 1
ATOM 2722 N N . VAL A 1 357 ? -3.903 1.393 11.575 1.00 77.94 357 VAL A N 1
ATOM 2723 C CA . VAL A 1 357 ? -4.510 2.554 12.244 1.00 77.94 357 VAL A CA 1
ATOM 2724 C C . VAL A 1 357 ? -5.859 2.941 11.653 1.00 77.94 357 VAL A C 1
ATOM 2726 O O . VAL A 1 357 ? -6.648 3.572 12.345 1.00 77.94 357 VAL A O 1
ATOM 2729 N N . ASN A 1 358 ? -6.157 2.572 10.405 1.00 81.44 358 ASN A N 1
ATOM 2730 C CA . ASN A 1 358 ? -7.408 2.896 9.724 1.00 81.44 358 ASN A CA 1
ATOM 2731 C C . ASN A 1 358 ? -8.241 1.626 9.474 1.00 81.44 358 ASN A C 1
ATOM 2733 O O . ASN A 1 358 ? -8.107 0.979 8.427 1.00 81.44 358 ASN A O 1
ATOM 2737 N N . PRO A 1 359 ? -9.158 1.283 10.403 1.00 78.38 359 PRO A N 1
ATOM 2738 C CA . PRO A 1 359 ? -10.032 0.131 10.265 1.00 78.38 359 PRO A CA 1
ATOM 2739 C C . PRO A 1 359 ? -10.825 0.118 8.964 1.00 78.38 359 PRO A C 1
ATOM 2741 O O . PRO A 1 359 ? -10.997 -0.961 8.420 1.00 78.38 359 PRO A O 1
ATOM 2744 N N . ALA A 1 360 ? -11.279 1.268 8.453 1.00 81.06 360 ALA A N 1
ATOM 2745 C CA . ALA A 1 360 ? -12.093 1.336 7.241 1.00 81.06 360 ALA A CA 1
ATOM 2746 C C . ALA A 1 360 ? -11.297 0.929 5.991 1.00 81.06 360 ALA A C 1
ATOM 2748 O O . ALA A 1 360 ? -11.771 0.121 5.190 1.00 81.06 360 ALA A O 1
ATOM 2749 N N . VAL A 1 361 ? -10.060 1.422 5.863 1.00 86.06 361 VAL A N 1
ATOM 2750 C CA . VAL A 1 361 ? -9.145 0.998 4.791 1.00 86.06 361 VAL A CA 1
ATOM 2751 C C . VAL A 1 361 ? -8.856 -0.493 4.907 1.00 86.06 361 VAL A C 1
ATOM 2753 O O . VAL A 1 361 ? -8.979 -1.214 3.918 1.00 86.06 361 VAL A O 1
ATOM 2756 N N . ASN A 1 362 ? -8.556 -0.970 6.116 1.00 85.69 362 ASN A N 1
ATOM 2757 C CA . ASN A 1 362 ? -8.309 -2.383 6.364 1.00 85.69 362 ASN A CA 1
ATOM 2758 C C . ASN A 1 362 ? -9.498 -3.269 5.957 1.00 85.69 362 ASN A C 1
ATOM 2760 O O . ASN A 1 362 ? -9.321 -4.255 5.252 1.00 85.69 362 ASN A O 1
ATOM 2764 N N . SER A 1 363 ? -10.724 -2.885 6.318 1.00 81.69 363 SER A N 1
ATOM 2765 C CA . SER A 1 363 ? -11.938 -3.582 5.879 1.00 81.69 363 SER A CA 1
ATOM 2766 C C . SER A 1 363 ? -12.008 -3.713 4.370 1.00 81.69 363 SER A C 1
ATOM 2768 O O . SER A 1 363 ? -12.300 -4.784 3.845 1.00 81.69 363 SER A O 1
ATOM 2770 N N . MET A 1 364 ? -11.773 -2.600 3.678 1.00 85.38 364 MET A N 1
ATOM 2771 C CA . MET A 1 364 ? -11.952 -2.511 2.243 1.00 85.38 364 MET A CA 1
ATOM 2772 C C . MET A 1 364 ? -10.948 -3.408 1.515 1.00 85.38 364 MET A C 1
ATOM 2774 O O . MET A 1 364 ? -11.340 -4.156 0.620 1.00 85.38 364 MET A O 1
ATOM 2778 N N . VAL A 1 365 ? -9.679 -3.408 1.939 1.00 89.75 365 VAL A N 1
ATOM 2779 C CA . VAL A 1 365 ? -8.652 -4.283 1.352 1.00 89.75 365 VAL A CA 1
ATOM 2780 C C . VAL A 1 365 ? -8.881 -5.756 1.691 1.00 89.75 365 VAL A C 1
ATOM 2782 O O . VAL A 1 365 ? -8.691 -6.609 0.825 1.00 89.75 365 VAL A O 1
ATOM 2785 N N . SER A 1 366 ? -9.348 -6.080 2.904 1.00 86.00 366 SER A N 1
ATOM 2786 C CA . SER A 1 366 ? -9.667 -7.463 3.280 1.00 86.00 366 SER A CA 1
ATOM 2787 C C . SER A 1 366 ? -10.855 -8.006 2.488 1.00 86.00 366 SER A C 1
ATOM 2789 O O . SER A 1 366 ? -10.810 -9.140 2.015 1.00 86.00 366 SER A O 1
ATOM 2791 N N . VAL A 1 367 ? -11.907 -7.201 2.313 1.00 84.56 367 VAL A N 1
ATOM 2792 C CA . VAL A 1 367 ? -13.086 -7.568 1.518 1.00 84.56 367 VAL A CA 1
ATOM 2793 C C . VAL A 1 367 ? -12.718 -7.750 0.053 1.00 84.56 367 VAL A C 1
ATOM 2795 O O . VAL A 1 367 ? -13.095 -8.764 -0.534 1.00 84.56 367 VAL A O 1
ATOM 2798 N N . TRP A 1 368 ? -11.966 -6.810 -0.524 1.00 89.94 368 TRP A N 1
ATOM 2799 C CA . TRP A 1 368 ? -11.502 -6.927 -1.903 1.00 89.94 368 TRP A CA 1
ATOM 2800 C C . TRP A 1 368 ? -10.661 -8.186 -2.095 1.00 89.94 368 TRP A C 1
ATOM 2802 O O . TRP A 1 368 ? -10.931 -8.956 -3.012 1.00 89.94 368 TRP A O 1
ATOM 2812 N N . LEU A 1 369 ? -9.706 -8.447 -1.193 1.00 90.25 369 LEU A N 1
ATOM 2813 C CA . LEU A 1 369 ? -8.861 -9.634 -1.282 1.00 90.25 369 LEU A CA 1
ATOM 2814 C C . LEU A 1 369 ? -9.708 -10.898 -1.219 1.00 90.25 369 LEU A C 1
ATOM 2816 O O . LEU A 1 369 ? -9.550 -11.768 -2.066 1.00 90.25 369 LEU A O 1
ATOM 2820 N N . LYS A 1 370 ? -10.625 -10.977 -0.246 1.00 86.12 370 LYS A N 1
ATOM 2821 C CA . LYS A 1 370 ? -11.524 -12.119 -0.074 1.00 86.12 370 LYS A CA 1
ATOM 2822 C C . LYS A 1 370 ? -12.344 -12.385 -1.335 1.00 86.12 370 LYS A C 1
ATOM 2824 O O . LYS A 1 370 ? -12.415 -13.534 -1.751 1.00 86.12 370 LYS A O 1
ATOM 2829 N N . ALA A 1 371 ? -12.926 -11.343 -1.930 1.00 85.38 371 ALA A N 1
ATOM 2830 C CA . ALA A 1 371 ? -13.700 -11.461 -3.163 1.00 85.38 371 ALA A CA 1
ATOM 2831 C C . ALA A 1 371 ? -12.829 -11.936 -4.335 1.00 85.38 371 ALA A C 1
ATOM 2833 O O . ALA A 1 371 ? -13.240 -12.801 -5.101 1.00 85.38 371 ALA A O 1
ATOM 2834 N N . ARG A 1 372 ? -11.599 -11.421 -4.445 1.00 86.94 372 ARG A N 1
ATOM 2835 C CA . ARG A 1 372 ? -10.654 -11.833 -5.488 1.00 86.94 372 ARG A CA 1
ATOM 2836 C C . ARG A 1 372 ? -10.274 -13.310 -5.355 1.00 86.94 372 ARG A C 1
ATOM 2838 O O . ARG A 1 372 ? -10.302 -14.051 -6.332 1.00 86.94 372 ARG A O 1
ATOM 2845 N N . ILE A 1 373 ? -9.963 -13.766 -4.142 1.00 87.19 373 ILE A N 1
ATOM 2846 C CA . ILE A 1 373 ? -9.449 -15.124 -3.899 1.00 87.19 373 ILE A CA 1
ATOM 2847 C C . ILE A 1 373 ? -10.539 -16.192 -3.729 1.00 87.19 373 ILE A C 1
ATOM 2849 O O . ILE A 1 373 ? -10.216 -17.365 -3.535 1.00 87.19 373 ILE A O 1
ATOM 2853 N N . GLU A 1 374 ? -11.817 -15.818 -3.769 1.00 85.19 374 GLU A N 1
ATOM 2854 C CA . GLU A 1 374 ? -12.930 -16.738 -3.539 1.00 85.19 374 GLU A CA 1
ATOM 2855 C C . GLU A 1 374 ? -12.919 -17.907 -4.540 1.00 85.19 374 GLU A C 1
ATOM 2857 O O . GLU A 1 374 ? -12.711 -17.736 -5.741 1.00 85.19 374 GLU A O 1
ATOM 2862 N N . GLY A 1 375 ? -13.084 -19.131 -4.024 1.00 84.25 375 GLY A N 1
ATOM 2863 C CA . GLY A 1 375 ? -13.056 -20.364 -4.820 1.00 84.25 375 GLY A CA 1
ATOM 2864 C C . GLY A 1 375 ? -11.672 -20.796 -5.329 1.00 84.25 375 GLY A C 1
ATOM 2865 O O . GLY A 1 375 ? -11.569 -21.836 -5.979 1.00 84.25 375 GLY A O 1
ATOM 2866 N N . LYS A 1 376 ? -10.599 -20.048 -5.034 1.00 87.44 376 LYS A N 1
ATOM 2867 C CA . LYS A 1 376 ? -9.234 -20.352 -5.496 1.00 87.44 376 LYS A CA 1
ATOM 2868 C C . LYS A 1 376 ? -8.442 -21.108 -4.431 1.00 87.44 376 LYS A C 1
ATOM 2870 O O . LYS A 1 376 ? -8.616 -20.908 -3.231 1.00 87.44 376 LYS A O 1
ATOM 2875 N N . GLN A 1 377 ? -7.555 -21.992 -4.881 1.00 87.88 377 GLN A N 1
ATOM 2876 C CA . GLN A 1 377 ? -6.758 -22.835 -3.990 1.00 87.88 377 GLN A CA 1
ATOM 2877 C C . GLN A 1 377 ? -5.474 -22.113 -3.548 1.00 87.88 377 GLN A C 1
ATOM 2879 O O . GLN A 1 377 ? -4.743 -21.604 -4.406 1.00 87.88 377 GLN A O 1
ATOM 2884 N N . PRO A 1 378 ? -5.171 -22.065 -2.238 1.00 89.25 378 PRO A N 1
ATOM 2885 C CA . PRO A 1 378 ? -3.916 -21.516 -1.749 1.00 89.25 378 PRO A CA 1
ATOM 2886 C C . PRO A 1 378 ? -2.735 -22.426 -2.100 1.00 89.25 378 PRO A C 1
ATOM 2888 O O . PRO A 1 378 ? -2.843 -23.650 -2.171 1.00 89.25 378 PRO A O 1
ATOM 2891 N N . ASP A 1 379 ? -1.576 -21.807 -2.277 1.00 90.88 379 ASP A N 1
ATOM 2892 C CA . ASP A 1 379 ? -0.322 -22.455 -2.626 1.00 90.88 379 ASP A CA 1
ATOM 2893 C C . ASP A 1 379 ? 0.826 -21.864 -1.785 1.00 90.88 379 ASP A C 1
ATOM 2895 O O . ASP A 1 379 ? 0.753 -20.735 -1.309 1.00 90.88 379 ASP A O 1
ATOM 2899 N N . SER A 1 380 ? 1.911 -22.610 -1.584 1.00 91.06 380 SER A N 1
ATOM 2900 C CA . SER A 1 380 ? 3.140 -22.089 -1.005 1.00 91.06 380 SER A CA 1
ATOM 2901 C C . SER A 1 380 ? 3.676 -20.917 -1.823 1.00 91.06 380 SER A C 1
ATOM 2903 O O . SER A 1 380 ? 3.990 -21.033 -3.010 1.00 91.06 380 SER A O 1
ATOM 2905 N N . LEU A 1 381 ? 3.914 -19.801 -1.145 1.00 89.19 381 LEU A N 1
ATOM 2906 C CA . LEU A 1 381 ? 4.509 -18.609 -1.732 1.00 89.19 381 LEU A CA 1
ATOM 2907 C C . LEU A 1 381 ? 5.899 -18.892 -2.325 1.00 89.19 381 LEU A C 1
ATOM 2909 O O . LEU A 1 381 ? 6.258 -18.343 -3.364 1.00 89.19 381 LEU A O 1
ATOM 2913 N N . ARG A 1 382 ? 6.665 -19.812 -1.720 1.00 90.44 382 ARG A N 1
ATOM 2914 C CA . ARG A 1 382 ? 7.943 -20.294 -2.269 1.00 90.44 382 ARG A CA 1
ATOM 2915 C C . ARG A 1 382 ? 7.757 -20.942 -3.642 1.00 90.44 382 ARG A C 1
ATOM 2917 O O . ARG A 1 382 ? 8.597 -20.743 -4.514 1.00 90.44 382 ARG A O 1
ATOM 2924 N N . ARG A 1 383 ? 6.689 -21.725 -3.831 1.00 88.00 383 ARG A N 1
ATOM 2925 C CA . ARG A 1 383 ? 6.378 -22.376 -5.112 1.00 88.00 383 ARG A CA 1
ATOM 2926 C C . ARG A 1 383 ? 5.902 -21.355 -6.140 1.00 88.00 383 ARG A C 1
ATOM 2928 O O . ARG A 1 383 ? 6.372 -21.386 -7.269 1.00 88.00 383 ARG A O 1
ATOM 2935 N N . LEU A 1 384 ? 5.039 -20.429 -5.729 1.00 87.62 384 LEU A N 1
ATOM 2936 C CA . LEU A 1 384 ? 4.493 -19.395 -6.610 1.00 87.62 384 LEU A CA 1
ATOM 2937 C C . LEU A 1 384 ? 5.549 -18.400 -7.112 1.00 87.62 384 LEU A C 1
ATOM 2939 O O . LEU A 1 384 ? 5.496 -17.994 -8.267 1.00 87.62 384 LEU A O 1
ATOM 2943 N N . THR A 1 385 ? 6.502 -18.017 -6.261 1.00 85.50 385 THR A N 1
ATOM 2944 C CA . THR A 1 385 ? 7.529 -17.005 -6.584 1.00 85.50 385 THR A CA 1
ATOM 2945 C C . THR A 1 385 ? 8.867 -17.608 -7.018 1.00 85.50 385 THR A C 1
ATOM 2947 O O . THR A 1 385 ? 9.721 -16.905 -7.548 1.00 85.50 385 THR A O 1
ATOM 2950 N N . GLY A 1 386 ? 9.109 -18.892 -6.728 1.00 85.19 386 GLY A N 1
ATOM 2951 C CA . GLY A 1 386 ? 10.421 -19.533 -6.875 1.00 85.19 386 GLY A CA 1
ATOM 2952 C C . GLY A 1 386 ? 11.469 -19.084 -5.842 1.00 85.19 386 GLY A C 1
ATOM 2953 O O . GLY A 1 386 ? 12.597 -19.586 -5.837 1.00 85.19 386 GLY A O 1
ATOM 2954 N N . ILE A 1 387 ? 11.126 -18.161 -4.935 1.00 83.31 387 ILE A N 1
ATOM 2955 C CA . ILE A 1 387 ? 12.063 -17.574 -3.977 1.00 83.31 387 ILE A CA 1
ATOM 2956 C C . ILE A 1 387 ? 12.212 -18.495 -2.759 1.00 83.31 387 ILE A C 1
ATOM 2958 O O . ILE A 1 387 ? 11.324 -18.632 -1.915 1.00 83.31 387 ILE A O 1
ATOM 2962 N N . ARG A 1 388 ? 13.393 -19.110 -2.625 1.00 84.31 388 ARG A N 1
ATOM 2963 C CA . ARG A 1 388 ? 13.698 -20.080 -1.555 1.00 84.31 388 ARG A CA 1
ATOM 2964 C C . ARG A 1 388 ? 13.746 -19.475 -0.148 1.00 84.31 388 ARG A C 1
ATOM 2966 O O . ARG A 1 388 ? 13.707 -20.225 0.822 1.00 84.31 388 ARG A O 1
ATOM 2973 N N . THR A 1 389 ? 13.845 -18.155 -0.001 1.00 82.75 389 THR A N 1
ATOM 2974 C CA . THR A 1 389 ? 13.909 -17.508 1.322 1.00 82.75 389 THR A CA 1
ATOM 2975 C C . THR A 1 389 ? 12.563 -17.476 2.042 1.00 82.75 389 THR A C 1
ATOM 2977 O O . THR A 1 389 ? 12.563 -17.388 3.273 1.00 82.75 389 THR A O 1
ATOM 2980 N N . TYR A 1 390 ? 11.444 -17.614 1.319 1.00 84.50 390 TYR A N 1
ATOM 2981 C CA . TYR A 1 390 ? 10.132 -17.802 1.933 1.00 84.50 390 TYR A CA 1
ATOM 2982 C C . TYR A 1 390 ? 10.069 -19.129 2.684 1.00 84.50 390 TYR A C 1
ATOM 2984 O O . TYR A 1 390 ? 10.633 -20.145 2.256 1.00 84.50 390 TYR A O 1
ATOM 2992 N N . LYS A 1 391 ? 9.392 -19.115 3.8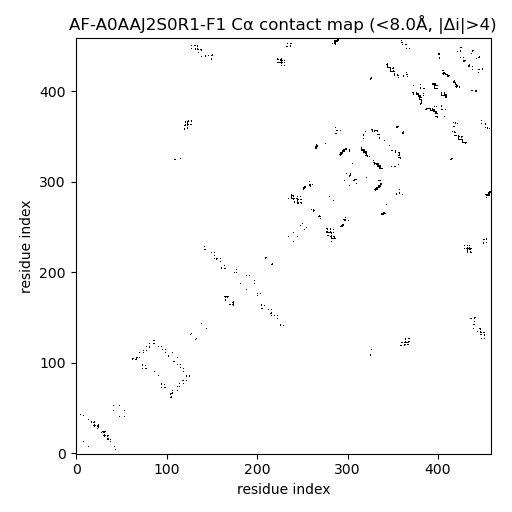30 1.00 84.69 391 LYS A N 1
ATOM 2993 C CA . LYS A 1 391 ? 9.152 -20.292 4.664 1.00 84.69 391 LYS A CA 1
ATOM 2994 C C . LYS A 1 391 ? 8.066 -21.156 4.028 1.00 84.69 391 LYS A C 1
ATOM 2996 O O . LYS A 1 391 ? 7.132 -20.651 3.420 1.00 84.69 391 LYS A O 1
ATOM 3001 N N . ASN A 1 392 ? 8.135 -22.466 4.258 1.00 82.69 392 ASN A N 1
ATOM 3002 C CA . ASN A 1 392 ? 7.162 -23.419 3.707 1.00 82.69 392 ASN A CA 1
ATOM 3003 C C . ASN A 1 392 ? 5.714 -23.147 4.156 1.00 82.69 392 ASN A C 1
ATOM 3005 O O . ASN A 1 392 ? 4.786 -23.500 3.442 1.00 82.69 392 ASN A O 1
ATOM 3009 N N . ARG A 1 393 ? 5.533 -22.511 5.321 1.00 85.50 393 ARG A N 1
ATOM 3010 C CA . ARG A 1 393 ? 4.221 -22.137 5.874 1.00 85.50 393 ARG A CA 1
ATOM 3011 C C . ARG A 1 393 ? 3.642 -20.839 5.308 1.00 85.50 393 ARG A C 1
ATOM 3013 O O . ARG A 1 393 ? 2.531 -20.477 5.663 1.00 85.50 393 ARG A O 1
ATOM 3020 N N . GLU A 1 394 ? 4.409 -20.093 4.515 1.00 85.50 394 GLU A N 1
ATOM 3021 C CA . GLU A 1 394 ? 3.887 -18.895 3.860 1.00 85.50 394 GLU A CA 1
ATOM 3022 C C . GLU A 1 394 ? 3.087 -19.334 2.640 1.00 85.50 394 GLU A C 1
ATOM 3024 O O . GLU A 1 394 ? 3.651 -19.872 1.683 1.00 85.50 394 GLU A O 1
ATOM 3029 N N . ILE A 1 395 ? 1.773 -19.133 2.709 1.00 88.69 395 ILE A N 1
ATOM 3030 C CA . ILE A 1 395 ? 0.825 -19.488 1.657 1.00 88.69 395 ILE A CA 1
ATOM 3031 C C . ILE A 1 395 ? 0.215 -18.228 1.043 1.00 88.69 395 ILE A C 1
ATOM 3033 O O . ILE A 1 395 ? 0.029 -17.215 1.718 1.00 88.69 395 ILE A O 1
ATOM 3037 N N . ALA A 1 396 ? -0.085 -18.294 -0.247 1.00 90.00 396 ALA A N 1
ATOM 3038 C CA . ALA A 1 396 ? -0.747 -17.241 -0.994 1.00 90.00 396 ALA A CA 1
ATOM 3039 C C . ALA A 1 396 ? -1.687 -17.843 -2.041 1.00 90.00 396 ALA A C 1
ATOM 3041 O O . ALA A 1 396 ? -1.506 -18.981 -2.473 1.00 90.00 396 ALA A O 1
ATOM 3042 N N . VAL A 1 397 ? -2.689 -17.079 -2.459 1.00 87.44 397 VAL A N 1
ATOM 3043 C CA . VAL A 1 397 ? -3.579 -17.471 -3.555 1.00 87.44 397 VAL A CA 1
ATOM 3044 C C . VAL A 1 397 ? -3.088 -16.834 -4.848 1.00 87.44 397 VAL A C 1
ATOM 3046 O O . VAL A 1 397 ? -2.864 -15.627 -4.916 1.00 87.44 397 VAL A O 1
ATOM 3049 N N . LYS A 1 398 ? -2.915 -17.646 -5.894 1.00 83.06 398 LYS A N 1
ATOM 3050 C CA . LYS A 1 398 ? -2.544 -17.151 -7.222 1.00 83.06 398 LYS A CA 1
ATOM 3051 C C . LYS A 1 398 ? -3.783 -16.607 -7.928 1.00 83.06 398 LYS A C 1
ATOM 3053 O O . LYS A 1 398 ? -4.690 -17.373 -8.236 1.00 83.06 398 LYS A O 1
ATOM 3058 N N . ASP A 1 399 ? -3.795 -15.308 -8.215 1.00 79.94 399 ASP A N 1
ATOM 3059 C CA . ASP A 1 399 ? -4.958 -14.664 -8.828 1.00 79.94 399 ASP A CA 1
ATOM 3060 C C . ASP A 1 399 ? -4.622 -13.434 -9.686 1.00 79.94 399 ASP A C 1
ATOM 3062 O O . ASP A 1 399 ? -4.972 -12.303 -9.350 1.00 79.94 399 ASP A O 1
ATOM 3066 N N . GLY A 1 400 ? -3.883 -13.640 -10.779 1.00 85.50 400 GLY A N 1
ATOM 3067 C CA . GLY A 1 400 ? -3.542 -12.555 -11.712 1.00 85.50 400 GLY A CA 1
ATOM 3068 C C . GLY A 1 400 ? -2.897 -11.329 -11.052 1.00 85.50 400 GLY A C 1
ATOM 3069 O O . GLY A 1 400 ? -2.883 -10.262 -11.648 1.00 85.50 400 GLY A O 1
ATOM 3070 N N . PHE A 1 401 ? -2.433 -11.458 -9.804 1.00 91.44 401 PHE A N 1
ATOM 3071 C CA . PHE A 1 401 ? -1.880 -10.360 -9.039 1.00 91.44 401 PHE A CA 1
ATOM 3072 C C . PHE A 1 401 ? -0.605 -9.878 -9.714 1.00 91.44 401 PHE A C 1
ATOM 3074 O O . PHE A 1 401 ? 0.165 -10.699 -10.222 1.00 91.44 401 PHE A O 1
ATOM 3081 N N . ILE A 1 402 ? -0.330 -8.577 -9.603 1.00 90.94 402 ILE A N 1
ATOM 3082 C CA . ILE A 1 402 ? 0.972 -8.008 -9.987 1.00 90.94 402 ILE A CA 1
ATOM 3083 C C . ILE A 1 402 ? 2.148 -8.760 -9.336 1.00 90.94 402 ILE A C 1
ATOM 3085 O O . ILE A 1 402 ? 3.233 -8.868 -9.904 1.00 90.94 402 ILE A O 1
ATOM 3089 N N . ASP A 1 403 ? 1.933 -9.285 -8.129 1.00 91.38 403 ASP A N 1
ATOM 3090 C CA . ASP A 1 403 ? 2.859 -10.151 -7.414 1.00 91.38 403 ASP A CA 1
ATOM 3091 C C . ASP A 1 403 ? 2.064 -11.166 -6.582 1.00 91.38 403 ASP A C 1
ATOM 3093 O O . ASP A 1 403 ? 1.098 -10.801 -5.909 1.00 91.38 403 ASP A O 1
ATOM 3097 N N . ALA A 1 404 ? 2.474 -12.438 -6.578 1.00 90.50 404 ALA A N 1
ATOM 3098 C CA . ALA A 1 404 ? 1.825 -13.475 -5.771 1.00 90.50 404 ALA A CA 1
ATOM 3099 C C . ALA A 1 404 ? 1.801 -13.132 -4.270 1.00 90.50 404 ALA A C 1
ATOM 3101 O O . ALA A 1 404 ? 0.933 -13.615 -3.544 1.00 90.50 404 ALA A O 1
ATOM 3102 N N . TYR A 1 405 ? 2.726 -12.285 -3.810 1.00 90.50 405 TYR A N 1
ATOM 3103 C CA . TYR A 1 405 ? 2.776 -11.787 -2.443 1.00 90.50 405 TYR A CA 1
ATOM 3104 C C . TYR A 1 405 ? 1.525 -10.994 -2.046 1.00 90.50 405 TYR A C 1
ATOM 3106 O O . TYR A 1 405 ? 1.108 -11.087 -0.898 1.00 90.50 405 TYR A O 1
ATOM 3114 N N . VAL A 1 406 ? 0.855 -10.312 -2.985 1.00 92.38 406 VAL A N 1
ATOM 3115 C CA . VAL A 1 406 ? -0.412 -9.593 -2.731 1.00 92.38 406 VAL A CA 1
ATOM 3116 C C . VAL A 1 406 ? -1.494 -10.540 -2.202 1.00 92.38 406 VAL A C 1
ATOM 3118 O O . VAL A 1 406 ? -2.257 -10.188 -1.304 1.00 92.38 406 VAL A O 1
ATOM 3121 N N . GLY A 1 407 ? -1.525 -11.768 -2.728 1.00 89.69 407 GLY A N 1
ATOM 3122 C CA . GLY A 1 407 ? -2.465 -12.820 -2.347 1.00 89.69 407 GLY A CA 1
ATOM 3123 C C . GLY A 1 407 ? -2.086 -13.584 -1.080 1.00 89.69 407 GLY A C 1
ATOM 3124 O O . GLY A 1 407 ? -2.676 -14.636 -0.819 1.00 89.69 407 GLY A O 1
ATOM 3125 N N . LYS A 1 408 ? -1.071 -13.136 -0.330 1.00 88.88 408 LYS A N 1
ATOM 3126 C CA . LYS A 1 408 ? -0.605 -13.821 0.877 1.00 88.88 408 LYS A CA 1
ATOM 3127 C C . LYS A 1 408 ? -1.700 -13.854 1.936 1.00 88.88 408 LYS A C 1
ATOM 3129 O O . LYS A 1 408 ? -2.297 -12.835 2.279 1.00 88.88 408 LYS A O 1
ATOM 3134 N N . VAL A 1 409 ? -1.937 -15.048 2.472 1.00 81.81 409 VAL A N 1
ATOM 3135 C CA . VAL A 1 409 ? -2.943 -15.273 3.507 1.00 81.81 409 VAL A CA 1
ATOM 3136 C C . VAL A 1 409 ? -2.241 -15.310 4.855 1.00 81.81 409 VAL A C 1
ATOM 3138 O O . VAL A 1 409 ? -1.375 -16.151 5.099 1.00 81.81 409 VAL A O 1
ATOM 3141 N N . TYR A 1 410 ? -2.615 -14.376 5.723 1.00 73.56 410 TYR A N 1
ATOM 3142 C CA . TYR A 1 410 ? -2.152 -14.319 7.102 1.00 73.56 410 TYR A CA 1
ATOM 3143 C C . TYR A 1 410 ? -3.207 -14.854 8.060 1.00 73.56 410 TYR A C 1
ATOM 3145 O O . TYR A 1 410 ? -4.406 -14.647 7.870 1.00 73.56 410 TYR A O 1
ATOM 3153 N N . GLU A 1 411 ? -2.734 -15.481 9.134 1.00 63.47 411 GLU A N 1
ATOM 3154 C CA . GLU A 1 411 ? -3.522 -15.603 10.354 1.00 63.47 411 GLU A CA 1
ATOM 3155 C C . GLU A 1 411 ? -3.638 -14.210 11.006 1.00 63.47 411 GLU A C 1
ATOM 3157 O O . GLU A 1 411 ? -2.663 -13.451 10.980 1.00 63.47 411 GLU A O 1
ATOM 3162 N N . PRO A 1 412 ? -4.796 -13.843 11.582 1.00 54.47 412 PRO A N 1
ATOM 3163 C CA . PRO A 1 412 ? -4.969 -12.546 12.230 1.00 54.47 412 PRO A CA 1
ATOM 3164 C C . PRO A 1 412 ? -3.940 -12.338 13.348 1.00 54.47 412 PRO A C 1
ATOM 3166 O O . PRO A 1 412 ? -3.759 -13.207 14.203 1.00 54.47 412 PRO A O 1
ATOM 3169 N N . ILE A 1 413 ? -3.309 -11.165 13.402 1.00 46.28 413 ILE A N 1
ATOM 3170 C CA . ILE A 1 413 ? -2.448 -10.778 14.523 1.00 46.28 413 ILE A CA 1
ATOM 3171 C C . ILE A 1 413 ? -3.302 -9.928 15.458 1.00 46.28 413 ILE A C 1
ATOM 3173 O O . ILE A 1 413 ? -3.656 -8.805 15.121 1.00 46.28 413 ILE A O 1
ATOM 3177 N N . GLN A 1 414 ? -3.655 -10.464 16.631 1.00 47.00 414 GLN A N 1
ATOM 3178 C CA . GLN A 1 414 ? -4.445 -9.735 17.640 1.00 47.00 414 GLN A CA 1
ATOM 3179 C C . GLN A 1 414 ? -5.784 -9.181 17.091 1.00 47.00 414 GLN A C 1
ATOM 3181 O O . GLN A 1 414 ? -6.198 -8.084 17.451 1.00 47.00 414 GLN A O 1
ATOM 3186 N N . GLY A 1 415 ? -6.439 -9.915 16.181 1.00 46.84 415 GLY A N 1
ATOM 3187 C CA . GLY A 1 415 ? -7.693 -9.489 15.534 1.00 46.84 415 GLY A CA 1
ATOM 3188 C C . GLY A 1 415 ? -7.516 -8.470 14.395 1.00 46.84 415 GLY A C 1
ATOM 3189 O O . GLY A 1 415 ? -8.483 -8.130 13.712 1.00 46.84 415 GLY A O 1
ATOM 3190 N N . ILE A 1 416 ? -6.287 -8.006 14.140 1.00 47.25 416 ILE A N 1
ATOM 3191 C CA . ILE A 1 416 ? -5.935 -7.143 13.009 1.00 47.25 416 ILE A CA 1
ATOM 3192 C C . ILE A 1 416 ? -5.368 -8.024 11.893 1.00 47.25 416 ILE A C 1
ATOM 3194 O O . ILE A 1 416 ? -4.351 -8.703 12.055 1.00 47.25 416 ILE A O 1
ATOM 3198 N N . GLN A 1 417 ? -6.039 -8.029 10.744 1.00 63.12 417 GLN A N 1
ATOM 3199 C CA . GLN A 1 417 ? -5.546 -8.687 9.540 1.00 63.12 417 GLN A CA 1
ATOM 3200 C C . GLN A 1 417 ? -4.799 -7.639 8.712 1.00 63.12 417 GLN A C 1
ATOM 3202 O O . GLN A 1 417 ? -5.431 -6.891 7.978 1.00 63.12 417 GLN A O 1
ATOM 3207 N N . CYS A 1 418 ? -3.480 -7.514 8.881 1.00 62.34 418 CYS A N 1
ATOM 3208 C CA . CYS A 1 418 ? -2.672 -6.741 7.933 1.00 62.34 418 CYS A CA 1
ATOM 3209 C C . CYS A 1 418 ? -2.457 -7.600 6.687 1.00 62.34 418 CYS A C 1
ATOM 3211 O O . CYS A 1 418 ? -2.036 -8.756 6.789 1.00 62.34 418 CYS A O 1
ATOM 3213 N N . ASN A 1 419 ? -2.766 -7.044 5.523 1.00 78.88 419 ASN A N 1
ATOM 3214 C CA . ASN A 1 419 ? -2.688 -7.746 4.255 1.00 78.88 419 ASN A CA 1
ATOM 3215 C C . ASN A 1 419 ? -1.497 -7.179 3.473 1.00 78.88 419 ASN A C 1
ATOM 3217 O O . ASN A 1 419 ? -1.039 -6.066 3.703 1.00 78.88 419 ASN A O 1
ATOM 3221 N N . GLU A 1 420 ? -0.998 -7.918 2.488 1.00 90.88 420 GLU A N 1
ATOM 3222 C CA . GLU A 1 420 ? 0.010 -7.362 1.569 1.00 90.88 420 GLU A CA 1
ATOM 3223 C C . GLU A 1 420 ? -0.607 -6.427 0.527 1.00 90.88 420 GLU A C 1
ATOM 3225 O O . GLU A 1 420 ? 0.088 -5.863 -0.311 1.00 90.88 420 GLU A O 1
ATOM 3230 N N . VAL A 1 421 ? -1.927 -6.259 0.550 1.00 93.56 421 VAL A N 1
ATOM 3231 C CA . VAL A 1 421 ? -2.670 -5.585 -0.508 1.00 93.56 421 VAL A CA 1
ATOM 3232 C C . VAL A 1 421 ? -2.355 -4.097 -0.540 1.00 93.56 421 VAL A C 1
ATOM 3234 O O . VAL A 1 421 ? -1.918 -3.607 -1.584 1.00 93.56 421 VAL A O 1
ATOM 3237 N N . LEU A 1 422 ? -2.536 -3.363 0.565 1.00 93.94 422 LEU A N 1
ATOM 3238 C CA . LEU A 1 422 ? -2.222 -1.934 0.555 1.00 93.94 422 LEU A CA 1
ATOM 3239 C C . LEU A 1 422 ? -0.713 -1.705 0.461 1.00 93.94 422 LEU A C 1
ATOM 3241 O O . LEU A 1 422 ? -0.279 -0.871 -0.328 1.00 93.94 422 LEU A O 1
ATOM 3245 N N . ALA A 1 423 ? 0.076 -2.470 1.222 1.00 93.69 423 ALA A N 1
ATOM 3246 C CA . ALA A 1 423 ? 1.534 -2.366 1.252 1.00 93.69 423 ALA A CA 1
ATOM 3247 C C . ALA A 1 423 ? 2.150 -2.528 -0.141 1.00 93.69 423 ALA A C 1
ATOM 3249 O O . ALA A 1 423 ? 2.842 -1.627 -0.612 1.00 93.69 423 ALA A O 1
ATOM 3250 N N . MET A 1 424 ? 1.822 -3.607 -0.854 1.00 95.75 424 MET A N 1
ATOM 3251 C CA . MET A 1 424 ? 2.344 -3.840 -2.201 1.00 95.75 424 MET A CA 1
ATOM 3252 C C . MET A 1 424 ? 1.811 -2.838 -3.219 1.00 95.75 424 MET A C 1
ATOM 3254 O O . MET A 1 424 ? 2.532 -2.475 -4.140 1.00 95.75 424 MET A O 1
ATOM 3258 N N . GLY A 1 425 ? 0.572 -2.368 -3.079 1.00 96.19 425 GLY A N 1
ATOM 3259 C CA . GLY A 1 425 ? 0.037 -1.354 -3.982 1.00 96.19 425 GLY A CA 1
ATOM 3260 C C . GLY A 1 425 ? 0.715 0.008 -3.812 1.00 96.19 425 GLY A C 1
ATOM 3261 O O . GLY A 1 425 ? 1.134 0.609 -4.800 1.00 96.19 425 GLY A O 1
ATOM 3262 N N . LEU A 1 426 ? 0.903 0.469 -2.569 1.00 95.50 426 LEU A N 1
ATOM 3263 C CA . LEU A 1 426 ? 1.653 1.696 -2.280 1.00 95.50 426 LEU A CA 1
ATOM 3264 C C . LEU A 1 426 ? 3.122 1.561 -2.664 1.00 95.50 426 LEU A C 1
ATOM 3266 O O . LEU A 1 426 ? 3.690 2.491 -3.226 1.00 95.50 426 LEU A O 1
ATOM 3270 N N . GLU A 1 427 ? 3.726 0.397 -2.433 1.00 95.12 427 GLU A N 1
ATOM 3271 C CA . GLU A 1 427 ? 5.093 0.101 -2.849 1.00 95.12 427 GLU A CA 1
ATOM 3272 C C . GLU A 1 427 ? 5.320 0.420 -4.340 1.00 95.12 427 GLU A C 1
ATOM 3274 O O . GLU A 1 427 ? 6.345 1.000 -4.712 1.00 95.12 427 GLU A O 1
ATOM 3279 N N . ARG A 1 428 ? 4.349 0.093 -5.202 1.00 95.81 428 ARG A N 1
ATOM 3280 C CA . ARG A 1 428 ? 4.426 0.374 -6.643 1.00 95.81 428 ARG A CA 1
ATOM 3281 C C . ARG A 1 428 ? 4.363 1.865 -6.961 1.00 95.81 428 ARG A C 1
ATOM 3283 O O . ARG A 1 428 ? 4.961 2.278 -7.947 1.00 95.81 428 ARG A O 1
ATOM 3290 N N . LEU A 1 429 ? 3.729 2.680 -6.119 1.00 95.62 429 LEU A N 1
ATOM 3291 C CA . LEU A 1 429 ? 3.684 4.138 -6.282 1.00 95.62 429 LEU A CA 1
ATOM 3292 C C . LEU A 1 429 ? 5.013 4.827 -5.939 1.00 95.62 429 LEU A C 1
ATOM 3294 O O . LEU A 1 429 ? 5.177 6.007 -6.231 1.00 95.62 429 LEU A O 1
ATOM 3298 N N . ALA A 1 430 ? 5.982 4.112 -5.358 1.00 93.69 430 ALA A N 1
ATOM 3299 C CA . ALA A 1 430 ? 7.284 4.685 -5.028 1.00 93.69 430 ALA A CA 1
ATOM 3300 C C . ALA A 1 430 ? 8.106 5.080 -6.268 1.00 93.69 430 ALA A C 1
ATOM 3302 O O . ALA A 1 430 ? 9.009 5.912 -6.159 1.00 93.69 430 ALA A O 1
ATOM 3303 N N . ASN A 1 431 ? 7.831 4.492 -7.440 1.00 92.69 431 ASN A N 1
ATOM 3304 C CA . ASN A 1 431 ? 8.463 4.903 -8.692 1.00 92.69 431 ASN A CA 1
ATOM 3305 C C . ASN A 1 431 ? 7.506 4.786 -9.894 1.00 92.69 431 ASN A C 1
ATOM 3307 O O . ASN A 1 431 ? 6.686 3.866 -9.924 1.00 92.69 431 ASN A O 1
ATOM 3311 N N . PRO A 1 432 ? 7.646 5.654 -10.915 1.00 92.56 432 PRO A N 1
ATOM 3312 C CA . PRO A 1 432 ? 6.750 5.661 -12.071 1.00 92.56 432 PRO A CA 1
ATOM 3313 C C . PRO A 1 432 ? 6.681 4.319 -12.803 1.00 92.56 432 PRO A C 1
ATOM 3315 O O . PRO A 1 432 ? 5.597 3.843 -13.129 1.00 92.56 432 PRO A O 1
ATOM 3318 N N . MET A 1 433 ? 7.818 3.655 -13.009 1.00 90.06 433 MET A N 1
ATOM 3319 C CA . MET A 1 433 ? 7.842 2.401 -13.759 1.00 90.06 433 MET A CA 1
ATOM 3320 C C . MET A 1 433 ? 7.027 1.294 -13.087 1.00 90.06 433 MET A C 1
ATOM 3322 O O . MET A 1 433 ? 6.278 0.581 -13.753 1.00 90.06 433 MET A O 1
ATOM 3326 N N . ALA A 1 434 ? 7.135 1.158 -11.767 1.00 92.06 434 ALA A N 1
ATOM 3327 C CA . ALA A 1 434 ? 6.347 0.188 -11.017 1.00 92.06 434 ALA A CA 1
ATOM 3328 C C . ALA A 1 434 ? 4.860 0.571 -10.955 1.00 92.06 434 ALA A C 1
ATOM 3330 O O . ALA A 1 434 ? 4.012 -0.321 -11.010 1.00 92.06 434 ALA A O 1
ATOM 3331 N N . ALA A 1 435 ? 4.539 1.865 -10.893 1.00 93.88 435 ALA A N 1
ATOM 3332 C CA . ALA A 1 435 ? 3.163 2.348 -10.946 1.00 93.88 435 ALA A CA 1
ATOM 3333 C C . ALA A 1 435 ? 2.506 2.028 -12.301 1.00 93.88 435 ALA A C 1
ATOM 3335 O O . ALA A 1 435 ? 1.377 1.545 -12.337 1.00 93.88 435 ALA A O 1
ATOM 3336 N N . ALA A 1 436 ? 3.235 2.203 -13.407 1.00 91.06 436 ALA A N 1
ATOM 3337 C CA . ALA A 1 436 ? 2.770 1.827 -14.741 1.00 91.06 436 ALA A CA 1
ATOM 3338 C C . ALA A 1 436 ? 2.573 0.309 -14.886 1.00 91.06 436 ALA A C 1
ATOM 3340 O O . ALA A 1 436 ? 1.581 -0.136 -15.458 1.00 91.06 436 ALA A O 1
ATOM 3341 N N . GLN A 1 437 ? 3.483 -0.496 -14.325 1.00 90.19 437 GLN A N 1
ATOM 3342 C CA . GLN A 1 437 ? 3.327 -1.955 -14.290 1.00 90.19 437 GLN A CA 1
ATOM 3343 C C . GLN A 1 437 ? 2.073 -2.377 -13.525 1.00 90.19 437 GLN A C 1
ATOM 3345 O O . GLN A 1 437 ? 1.341 -3.237 -14.008 1.00 90.19 437 GLN A O 1
ATOM 3350 N N . LEU A 1 438 ? 1.815 -1.767 -12.363 1.00 93.12 438 LEU A N 1
ATOM 3351 C CA . LEU A 1 438 ? 0.600 -2.022 -11.591 1.00 93.12 438 LEU A CA 1
ATOM 3352 C C . LEU A 1 438 ? -0.646 -1.678 -12.414 1.00 93.12 438 LEU A C 1
ATOM 3354 O O . LEU A 1 438 ? -1.544 -2.504 -12.518 1.00 93.12 438 LEU A O 1
ATOM 3358 N N . ALA A 1 439 ? -0.663 -0.502 -13.046 1.00 91.38 439 ALA A N 1
ATOM 3359 C CA . ALA A 1 439 ? -1.784 -0.051 -13.865 1.00 91.38 439 ALA A CA 1
ATOM 3360 C C . ALA A 1 439 ? -2.110 -1.019 -15.013 1.00 91.38 439 ALA A C 1
ATOM 3362 O O . ALA A 1 439 ? -3.276 -1.264 -15.299 1.00 91.38 439 ALA A O 1
ATOM 3363 N N . ALA A 1 440 ? -1.089 -1.590 -15.650 1.00 87.75 440 ALA A N 1
ATOM 3364 C CA . ALA A 1 440 ? -1.278 -2.472 -16.796 1.00 87.75 440 ALA A CA 1
ATOM 3365 C C . ALA A 1 440 ? -1.573 -3.927 -16.436 1.00 87.75 440 ALA A C 1
ATOM 3367 O O . ALA A 1 440 ? -2.362 -4.579 -17.112 1.00 87.75 440 ALA A O 1
ATOM 3368 N N . GLN A 1 441 ? -0.891 -4.468 -15.426 1.00 89.44 441 GLN A N 1
ATOM 3369 C CA . GLN A 1 441 ? -0.980 -5.895 -15.105 1.0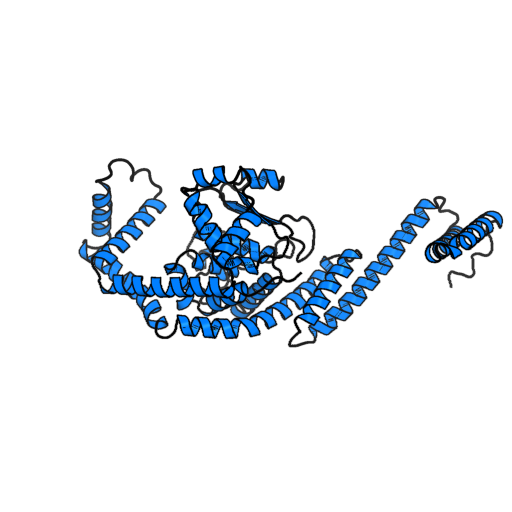0 89.44 441 GLN A CA 1
ATOM 3370 C C . GLN A 1 441 ? -2.074 -6.186 -14.081 1.00 89.44 441 GLN A C 1
ATOM 3372 O O . GLN A 1 441 ? -2.597 -7.295 -14.055 1.00 89.44 441 GLN A O 1
ATOM 3377 N N . ASP A 1 442 ? -2.412 -5.209 -13.239 1.00 93.25 442 ASP A N 1
ATOM 3378 C CA . ASP A 1 442 ? -3.413 -5.361 -12.189 1.00 93.25 442 ASP A CA 1
ATOM 3379 C C . ASP A 1 442 ? -4.208 -4.054 -11.970 1.00 93.25 442 ASP A C 1
ATOM 3381 O O . ASP A 1 442 ? -4.128 -3.427 -10.904 1.00 93.25 442 ASP A O 1
ATOM 3385 N N . PRO A 1 443 ? -4.976 -3.610 -12.988 1.00 92.12 443 PRO A N 1
ATOM 3386 C CA . PRO A 1 443 ? -5.758 -2.374 -12.918 1.00 92.12 443 PRO A CA 1
ATOM 3387 C C . PRO A 1 443 ? -6.782 -2.388 -11.774 1.00 92.12 443 PRO A C 1
ATOM 3389 O O . PRO A 1 443 ? -7.051 -1.351 -11.168 1.00 92.12 443 PRO A O 1
ATOM 3392 N N . ASP A 1 444 ? -7.300 -3.564 -11.415 1.00 92.94 444 ASP A N 1
ATOM 3393 C CA . ASP A 1 444 ? -8.205 -3.741 -10.279 1.00 92.94 444 ASP A CA 1
ATOM 3394 C C . ASP A 1 444 ? -7.525 -3.462 -8.937 1.00 92.94 444 ASP A C 1
ATOM 3396 O O . ASP A 1 444 ? -8.119 -2.829 -8.056 1.00 92.94 444 ASP A O 1
ATOM 3400 N N . HIS A 1 445 ? -6.275 -3.903 -8.766 1.00 95.44 445 HIS A N 1
ATOM 3401 C CA . HIS A 1 445 ? -5.492 -3.560 -7.583 1.00 95.44 445 HIS A CA 1
ATOM 3402 C C . HIS A 1 445 ? -5.189 -2.065 -7.558 1.00 95.44 445 HIS A C 1
ATOM 3404 O O . HIS A 1 445 ? -5.397 -1.439 -6.521 1.00 95.44 445 HIS A O 1
ATOM 3410 N N . LEU A 1 446 ? -4.810 -1.451 -8.684 1.00 94.81 446 LEU A N 1
ATOM 3411 C CA . LEU A 1 446 ? -4.621 0.003 -8.734 1.00 94.81 446 LEU A CA 1
ATOM 3412 C C . LEU A 1 446 ? -5.897 0.767 -8.349 1.00 94.81 446 LEU A C 1
ATOM 3414 O O . LEU A 1 446 ? -5.841 1.699 -7.543 1.00 94.81 446 LEU A O 1
ATOM 3418 N N . ALA A 1 447 ? -7.050 0.360 -8.882 1.00 92.81 447 ALA A N 1
ATOM 3419 C CA . ALA A 1 447 ? -8.329 0.988 -8.579 1.00 92.81 447 ALA A CA 1
ATOM 3420 C C . ALA A 1 447 ? -8.655 0.907 -7.079 1.00 92.81 447 ALA A C 1
ATOM 3422 O O . ALA A 1 447 ? -9.123 1.892 -6.498 1.00 92.81 447 ALA A O 1
ATOM 3423 N N . LEU A 1 448 ? -8.350 -0.224 -6.429 1.00 94.62 448 LEU A N 1
ATOM 3424 C CA . LEU A 1 448 ? -8.467 -0.361 -4.978 1.00 94.62 448 LEU A CA 1
ATOM 3425 C C . LEU A 1 448 ? -7.553 0.623 -4.241 1.00 94.62 448 LEU A C 1
ATOM 3427 O O . LEU A 1 448 ? -8.009 1.270 -3.300 1.00 94.62 448 LEU A O 1
ATOM 3431 N N . ILE A 1 449 ? -6.286 0.755 -4.647 1.00 95.38 449 ILE A N 1
ATOM 3432 C CA . ILE A 1 449 ? -5.346 1.684 -4.002 1.00 95.38 449 ILE A CA 1
ATOM 3433 C C . ILE A 1 449 ? -5.861 3.119 -4.108 1.00 95.38 449 ILE A C 1
ATOM 3435 O O . ILE A 1 449 ? -5.968 3.807 -3.095 1.00 95.38 449 ILE A O 1
ATOM 3439 N N . LEU A 1 450 ? -6.285 3.554 -5.295 1.00 92.81 450 LEU A N 1
ATOM 3440 C CA . LEU A 1 450 ? -6.865 4.887 -5.480 1.00 92.81 450 LEU A CA 1
ATOM 3441 C C . LEU A 1 450 ? -8.154 5.081 -4.671 1.00 92.81 450 LEU A C 1
ATOM 3443 O O . LEU A 1 450 ? -8.395 6.169 -4.150 1.00 92.81 450 LEU A O 1
ATOM 3447 N N . ALA A 1 451 ? -8.984 4.042 -4.533 1.00 90.81 451 ALA A N 1
ATOM 3448 C CA . ALA A 1 451 ? -10.158 4.084 -3.665 1.00 90.81 451 ALA A CA 1
ATOM 3449 C C . ALA A 1 451 ? -9.768 4.228 -2.183 1.00 90.81 451 ALA A C 1
ATOM 3451 O O . ALA A 1 451 ? -10.382 5.026 -1.472 1.00 90.81 451 ALA A O 1
ATOM 3452 N N . ALA A 1 452 ? -8.727 3.517 -1.736 1.00 91.56 452 ALA A N 1
ATOM 3453 C CA . ALA A 1 452 ? -8.253 3.511 -0.351 1.00 91.56 452 ALA A CA 1
ATOM 3454 C C . ALA A 1 452 ? -7.691 4.868 0.058 1.00 91.56 452 ALA A C 1
ATOM 3456 O O . ALA A 1 452 ? -8.008 5.366 1.133 1.00 91.56 452 ALA A O 1
ATOM 3457 N N . LEU A 1 453 ? -6.936 5.508 -0.833 1.00 90.62 453 LEU A N 1
ATOM 3458 C CA . LEU A 1 453 ? -6.348 6.826 -0.597 1.00 90.62 453 LEU A CA 1
ATOM 3459 C C . LEU A 1 453 ? -7.386 7.951 -0.462 1.00 90.62 453 LEU A C 1
ATOM 3461 O O . LEU A 1 453 ? -7.104 8.978 0.152 1.00 90.62 453 LEU A O 1
ATOM 3465 N N . LYS A 1 454 ? -8.604 7.748 -0.983 1.00 88.19 454 LYS A N 1
ATOM 3466 C CA . LYS A 1 454 ? -9.733 8.680 -0.822 1.00 88.19 454 LYS A CA 1
ATOM 3467 C C . LYS A 1 454 ? -10.456 8.510 0.515 1.00 88.19 454 LYS A C 1
ATOM 3469 O O . LYS A 1 454 ? -11.354 9.303 0.811 1.00 88.19 454 LYS A O 1
ATOM 3474 N N . VAL A 1 455 ? -10.190 7.443 1.272 1.00 83.38 455 VAL A N 1
ATOM 3475 C CA . VAL A 1 455 ? -10.877 7.174 2.541 1.00 83.38 455 VAL A CA 1
ATOM 3476 C C . VAL A 1 455 ? -10.353 8.142 3.590 1.00 83.38 455 VAL A C 1
ATOM 3478 O O . VAL A 1 455 ? -9.259 7.973 4.121 1.00 83.38 455 VAL A O 1
ATOM 3481 N N . GLU A 1 456 ? -11.152 9.162 3.883 1.00 77.25 456 GLU A N 1
ATOM 3482 C CA . GLU A 1 456 ? -10.915 10.041 5.018 1.00 77.25 456 GLU A CA 1
ATOM 3483 C C . GLU A 1 456 ? -11.353 9.323 6.292 1.00 77.25 456 GLU A C 1
ATOM 3485 O O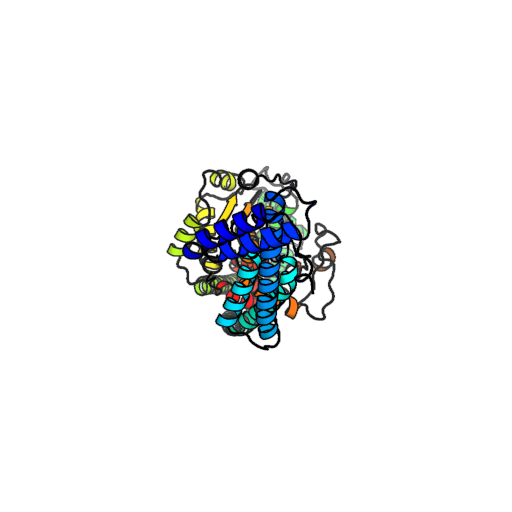 . GLU A 1 456 ? -12.490 8.859 6.394 1.00 77.25 456 GLU A O 1
ATOM 3490 N N . TYR A 1 457 ? -10.454 9.213 7.267 1.00 64.00 457 TYR A N 1
ATOM 3491 C CA . TYR A 1 457 ? -10.848 8.734 8.585 1.00 64.00 457 TYR A CA 1
ATOM 3492 C C . TYR A 1 457 ? -11.449 9.892 9.386 1.00 64.00 457 TYR A C 1
ATOM 3494 O O . TYR A 1 457 ? -10.720 10.750 9.894 1.00 64.00 457 TYR A O 1
ATOM 3502 N N . GLN A 1 458 ? -12.775 9.902 9.522 1.00 56.62 458 GLN A N 1
ATOM 3503 C CA . GLN A 1 458 ? -13.466 10.777 10.466 1.00 56.62 458 GLN A CA 1
ATOM 3504 C C . GLN A 1 458 ? -13.796 9.979 11.742 1.00 56.62 458 GLN A C 1
ATOM 3506 O O . GLN A 1 458 ? -14.487 8.966 11.634 1.00 56.62 458 GLN A O 1
ATOM 3511 N N . PRO A 1 459 ? -13.246 10.366 12.912 1.00 48.94 459 PRO A N 1
ATOM 3512 C CA . PRO A 1 459 ? -13.434 9.647 14.173 1.00 48.94 459 PRO A CA 1
ATOM 3513 C C . PRO A 1 459 ? -14.881 9.632 14.675 1.00 48.94 459 PRO A C 1
ATOM 3515 O O . PRO A 1 459 ? -15.638 10.584 14.367 1.00 48.94 459 PRO A O 1
#